Protein AF-A0A3S3Z5U3-F1 (afdb_monomer)

InterPro domains:
  IPR003767 Malate/L-lactate dehydrogenase-like [PF02615] (55-374)
  IPR003767 Malate/L-lactate dehydrogenase-like [PTHR11091] (52-376)
  IPR036111 Malate/L-sulfolactate/L-lactate dehydrogenase-like superfamily [SSF89733] (54-377)
  IPR043143 Malate/L-sulfolactate/L-lactate dehydrogenase-like, NADPH binding domain [G3DSA:3.30.1370.60] (119-347)
  IPR043144 Malate/L-sulfolactate/L-lactate dehydrogenase-like, alpha-helical domain [G3DSA:1.10.1530.10] (67-378)

Structure (mmCIF, N/CA/C/O backbone):
data_AF-A0A3S3Z5U3-F1
#
_entry.id   AF-A0A3S3Z5U3-F1
#
loop_
_atom_site.group_PDB
_atom_site.id
_atom_site.type_symbol
_atom_site.label_atom_id
_atom_site.label_alt_id
_atom_site.label_comp_id
_atom_site.label_asym_id
_atom_site.label_entity_id
_atom_site.label_seq_id
_atom_site.pdbx_PDB_ins_code
_atom_site.Cartn_x
_atom_site.Cartn_y
_atom_site.Cartn_z
_atom_site.occupancy
_atom_site.B_iso_or_equiv
_atom_site.auth_seq_id
_atom_site.auth_comp_id
_atom_site.auth_asym_id
_atom_site.auth_atom_id
_atom_site.pdbx_PDB_model_num
ATOM 1 N N . MET A 1 1 ? -21.363 -48.055 -19.181 1.00 39.81 1 MET A N 1
ATOM 2 C CA . MET A 1 1 ? -19.998 -47.951 -19.733 1.00 39.81 1 MET A CA 1
ATOM 3 C C . MET A 1 1 ? -19.102 -47.497 -18.586 1.00 39.81 1 MET A C 1
ATOM 5 O O . MET A 1 1 ? -19.151 -46.343 -18.197 1.00 39.81 1 MET A O 1
ATOM 9 N N . SER A 1 2 ? -18.465 -48.456 -17.912 1.00 29.61 2 SER A N 1
ATOM 10 C CA . SER A 1 2 ? -17.641 -48.256 -16.713 1.00 29.61 2 SER A CA 1
ATOM 11 C C . SER A 1 2 ? -16.190 -48.104 -17.160 1.00 29.61 2 SER A C 1
ATOM 13 O O . SER A 1 2 ? -15.688 -48.991 -17.847 1.00 29.61 2 SER A O 1
ATOM 15 N N . ALA A 1 3 ? -15.537 -46.999 -16.804 1.00 29.78 3 ALA A N 1
ATOM 16 C CA . ALA A 1 3 ? -14.107 -46.812 -17.020 1.00 29.78 3 ALA A CA 1
ATOM 17 C C . ALA A 1 3 ? -13.419 -46.664 -15.661 1.00 29.78 3 ALA A C 1
ATOM 19 O O . ALA A 1 3 ? -13.733 -45.774 -14.871 1.00 29.78 3 ALA A O 1
ATOM 20 N N . ARG A 1 4 ? -12.539 -47.628 -15.393 1.00 28.88 4 ARG A N 1
ATOM 21 C CA . ARG A 1 4 ? -11.697 -47.768 -14.207 1.00 28.88 4 ARG A CA 1
ATOM 22 C C . ARG A 1 4 ? -10.570 -46.735 -14.257 1.00 28.88 4 ARG A C 1
ATOM 24 O O . ARG A 1 4 ? -9.987 -46.523 -15.315 1.00 28.88 4 ARG A O 1
ATOM 31 N N . PHE A 1 5 ? -10.257 -46.137 -13.112 1.00 28.78 5 PHE A N 1
ATOM 32 C CA . PHE A 1 5 ? -9.021 -45.388 -12.901 1.00 28.78 5 PHE A CA 1
ATOM 33 C C . PHE A 1 5 ? -7.908 -46.381 -12.549 1.00 28.78 5 PHE A C 1
ATOM 35 O O . PHE A 1 5 ? -7.962 -47.001 -11.489 1.00 28.78 5 PHE A O 1
ATOM 42 N N . ASP A 1 6 ? -6.928 -46.535 -13.441 1.00 28.45 6 ASP A N 1
ATOM 43 C CA . ASP A 1 6 ? -5.685 -47.265 -13.175 1.00 28.45 6 ASP A CA 1
ATOM 44 C C . ASP A 1 6 ? -4.630 -46.294 -12.631 1.00 28.45 6 ASP A C 1
ATOM 46 O O . ASP A 1 6 ? -4.203 -45.349 -13.296 1.00 28.45 6 ASP A O 1
ATOM 50 N N . THR A 1 7 ? -4.218 -46.532 -11.389 1.00 30.20 7 THR A N 1
ATOM 51 C CA . THR A 1 7 ? -3.130 -45.840 -10.699 1.00 30.20 7 THR A CA 1
ATOM 52 C C . THR A 1 7 ? -1.875 -46.704 -10.723 1.00 30.20 7 THR A C 1
ATOM 54 O O . THR A 1 7 ? -1.745 -47.604 -9.899 1.00 30.20 7 THR A O 1
ATOM 57 N N . THR A 1 8 ? -0.914 -46.395 -11.594 1.00 29.31 8 THR A N 1
ATOM 58 C CA . THR A 1 8 ? 0.470 -46.882 -11.462 1.00 29.31 8 THR A CA 1
ATOM 59 C C . THR A 1 8 ? 1.456 -45.880 -12.065 1.00 29.31 8 THR A C 1
ATOM 61 O O . THR A 1 8 ? 1.704 -45.897 -13.267 1.00 29.31 8 THR A O 1
ATOM 64 N N . PHE A 1 9 ? 2.060 -45.031 -11.230 1.00 28.81 9 PHE A N 1
ATOM 65 C CA . PHE A 1 9 ? 3.320 -44.358 -11.560 1.00 28.81 9 PHE A CA 1
ATOM 66 C C . PHE A 1 9 ? 4.440 -45.014 -10.749 1.00 28.81 9 PHE A C 1
ATOM 68 O O . PHE A 1 9 ? 4.512 -44.882 -9.529 1.00 28.81 9 PHE A O 1
ATOM 75 N N . SER A 1 10 ? 5.278 -45.775 -11.453 1.00 26.88 10 SER A N 1
ATOM 76 C CA . SER A 1 10 ? 6.493 -46.408 -10.943 1.00 26.88 10 SER A CA 1
ATOM 77 C C . SER A 1 10 ? 7.665 -45.428 -11.055 1.00 26.88 10 SER A C 1
ATOM 79 O O . SER A 1 10 ? 7.886 -44.836 -12.110 1.00 26.88 10 SER A O 1
ATOM 81 N N . CYS A 1 11 ? 8.400 -45.250 -9.959 1.00 27.66 11 CYS A N 1
ATOM 82 C CA . CYS A 1 11 ? 9.595 -44.416 -9.855 1.00 27.66 11 CYS A CA 1
ATOM 83 C C . CYS A 1 11 ? 10.843 -45.323 -9.857 1.00 27.66 11 CYS A C 1
ATOM 85 O O . CYS A 1 11 ? 10.903 -46.224 -9.016 1.00 27.66 11 CYS A O 1
ATOM 87 N N . PRO A 1 12 ? 11.840 -45.132 -10.743 1.00 35.94 12 PRO A N 1
ATOM 88 C CA . PRO A 1 12 ? 13.104 -45.862 -10.663 1.00 35.94 12 PRO A CA 1
ATOM 89 C C . PRO A 1 12 ? 14.177 -45.098 -9.844 1.00 35.94 12 PRO A C 1
ATOM 91 O O . PRO A 1 12 ? 14.181 -43.864 -9.835 1.00 35.94 12 PRO A O 1
ATOM 94 N N . PRO A 1 13 ? 15.104 -45.796 -9.150 1.00 32.38 13 PRO A N 1
ATOM 95 C CA . PRO A 1 13 ? 16.002 -45.188 -8.165 1.00 32.38 13 PRO A CA 1
ATOM 96 C C . PRO A 1 13 ? 17.353 -44.684 -8.720 1.00 32.38 13 PRO A C 1
ATOM 98 O O . PRO A 1 13 ? 17.947 -45.274 -9.617 1.00 32.38 13 PRO A O 1
ATOM 101 N N . LEU A 1 14 ? 17.835 -43.609 -8.077 1.00 28.41 14 LEU A N 1
ATOM 102 C CA . LEU A 1 14 ? 19.217 -43.185 -7.761 1.00 28.41 14 LEU A CA 1
ATOM 103 C C . LEU A 1 14 ? 20.405 -43.796 -8.528 1.00 28.41 14 LEU A C 1
ATOM 105 O O . LEU A 1 14 ? 20.686 -44.984 -8.390 1.00 28.41 14 LEU A O 1
ATOM 109 N N . HIS A 1 15 ? 21.268 -42.928 -9.077 1.00 28.11 15 HIS A N 1
ATOM 110 C CA . HIS A 1 15 ? 22.715 -43.177 -9.172 1.00 28.11 15 HIS A CA 1
ATOM 111 C C . HIS A 1 15 ? 23.533 -41.947 -8.742 1.00 28.11 15 HIS A C 1
ATOM 113 O O . HIS A 1 15 ? 23.635 -40.946 -9.446 1.00 28.11 15 HIS A O 1
ATOM 119 N N . VAL A 1 16 ? 24.142 -42.058 -7.560 1.00 29.42 16 VAL A N 1
ATOM 120 C CA . VAL A 1 16 ? 25.169 -41.160 -7.022 1.00 29.42 16 VAL A CA 1
ATOM 121 C C . VAL A 1 16 ? 26.529 -41.657 -7.513 1.00 29.42 16 VAL A C 1
ATOM 123 O O . VAL A 1 16 ? 26.924 -42.776 -7.191 1.00 29.42 16 VAL A O 1
ATOM 126 N N . ARG A 1 17 ? 27.286 -40.830 -8.243 1.00 29.33 17 ARG A N 1
ATOM 127 C CA . ARG A 1 17 ? 28.722 -41.058 -8.475 1.00 29.33 17 ARG A CA 1
ATOM 128 C C . ARG A 1 17 ? 29.547 -39.959 -7.813 1.00 29.33 17 ARG A C 1
ATOM 130 O O . ARG A 1 17 ? 29.572 -38.819 -8.260 1.00 29.33 17 ARG A O 1
ATOM 137 N N . ARG A 1 18 ? 30.247 -40.350 -6.743 1.00 27.11 18 ARG A N 1
ATOM 138 C CA . ARG A 1 18 ? 31.419 -39.662 -6.186 1.00 27.11 18 ARG A CA 1
ATOM 139 C C . ARG A 1 18 ? 32.561 -39.723 -7.202 1.00 27.11 18 ARG A C 1
ATOM 141 O O . ARG A 1 18 ? 32.913 -40.817 -7.634 1.00 27.11 18 ARG A O 1
ATOM 148 N N . ILE A 1 19 ? 33.205 -38.591 -7.473 1.00 33.00 19 ILE A N 1
ATOM 149 C CA . ILE A 1 19 ? 34.596 -38.559 -7.934 1.00 33.00 19 ILE A CA 1
ATOM 150 C C . ILE A 1 19 ? 35.378 -37.655 -6.983 1.00 33.00 19 ILE A C 1
ATOM 152 O O . ILE A 1 19 ? 35.079 -36.478 -6.808 1.00 33.00 19 ILE A O 1
ATOM 156 N N . VAL A 1 20 ? 36.352 -38.278 -6.324 1.00 28.73 20 VAL A N 1
ATOM 157 C CA . VAL A 1 20 ? 37.394 -37.673 -5.498 1.00 28.73 20 VAL A CA 1
ATOM 158 C C . VAL A 1 20 ? 38.549 -37.302 -6.428 1.00 28.73 20 VAL A C 1
ATOM 160 O O . VAL A 1 20 ? 38.983 -38.137 -7.215 1.00 28.73 20 VAL A O 1
ATOM 163 N N . GLY A 1 21 ? 39.064 -36.078 -6.322 1.00 29.67 21 GLY A N 1
ATOM 164 C CA . GLY A 1 21 ? 40.245 -35.624 -7.057 1.00 29.67 21 GLY A CA 1
ATOM 165 C C . GLY A 1 21 ? 40.889 -34.438 -6.350 1.00 29.67 21 GLY A C 1
ATOM 166 O O . GLY A 1 21 ? 40.427 -33.309 -6.465 1.00 29.67 21 GLY A O 1
ATOM 167 N N . GLN A 1 22 ? 41.921 -34.721 -5.560 1.00 29.25 22 GLN A N 1
ATOM 168 C CA . GLN A 1 22 ? 42.741 -33.754 -4.837 1.00 29.25 22 GLN A CA 1
ATOM 169 C C . GLN A 1 22 ? 43.726 -33.058 -5.786 1.00 29.25 22 GLN A C 1
ATOM 171 O O . GLN A 1 22 ? 44.366 -33.736 -6.584 1.00 29.25 22 GLN A O 1
ATOM 176 N N . SER A 1 23 ? 43.950 -31.750 -5.620 1.00 30.81 23 SER A N 1
ATOM 177 C CA . SER A 1 23 ? 45.304 -31.155 -5.586 1.00 30.81 23 SER A CA 1
ATOM 178 C C . SER A 1 23 ? 45.260 -29.652 -5.261 1.00 30.81 23 SER A C 1
ATOM 180 O O . SER A 1 23 ? 44.657 -28.852 -5.965 1.00 30.81 23 SER A O 1
ATOM 182 N N . ARG A 1 24 ? 45.920 -29.270 -4.161 1.00 31.56 24 ARG A N 1
ATOM 183 C CA . ARG A 1 24 ? 46.286 -27.888 -3.799 1.00 31.56 24 ARG A CA 1
ATOM 184 C C . ARG A 1 24 ? 47.781 -27.687 -4.074 1.00 31.56 24 ARG A C 1
ATOM 186 O O . ARG A 1 24 ? 48.543 -28.598 -3.749 1.00 31.56 24 ARG A O 1
ATOM 193 N N . PRO A 1 25 ? 48.225 -26.469 -4.424 1.00 32.94 25 PRO A N 1
ATOM 194 C CA . PRO A 1 25 ? 49.534 -25.980 -4.007 1.00 32.94 25 PRO A CA 1
ATOM 195 C C . PRO A 1 25 ? 49.433 -24.812 -3.007 1.00 32.94 25 PRO A C 1
ATOM 197 O O . PRO A 1 25 ? 48.452 -24.076 -2.941 1.00 32.94 25 PRO A O 1
ATOM 200 N N . ARG A 1 26 ? 50.470 -24.723 -2.169 1.00 31.25 26 ARG A N 1
ATOM 201 C CA . ARG A 1 26 ? 50.677 -23.840 -1.006 1.00 31.25 26 ARG A CA 1
ATOM 202 C C . ARG A 1 26 ? 51.273 -22.461 -1.402 1.00 31.25 26 ARG A C 1
ATOM 204 O O . ARG A 1 26 ? 51.617 -22.275 -2.563 1.00 31.25 26 ARG A O 1
ATOM 211 N N . PRO A 1 27 ? 51.375 -21.491 -0.464 1.00 33.44 27 PRO A N 1
ATOM 212 C CA . PRO A 1 27 ? 51.259 -20.058 -0.745 1.00 33.44 27 PRO A CA 1
ATOM 213 C C . PRO A 1 27 ? 52.603 -19.331 -0.904 1.00 33.44 27 PRO A C 1
ATOM 215 O O . PRO A 1 27 ? 53.577 -19.654 -0.224 1.00 33.44 27 PRO A O 1
ATOM 218 N N . HIS A 1 28 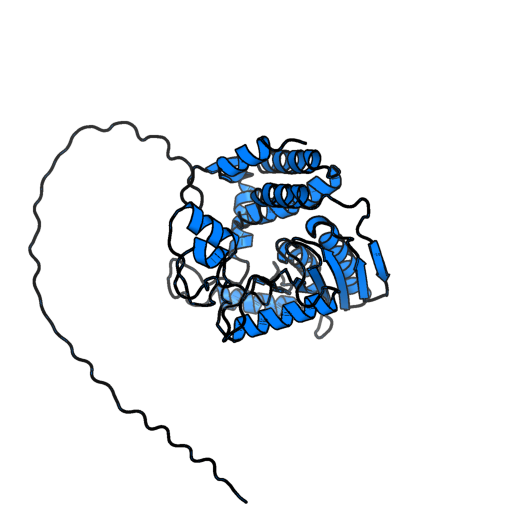? 52.613 -18.255 -1.696 1.00 29.41 28 HIS A N 1
ATOM 219 C CA . HIS A 1 28 ? 53.696 -17.271 -1.700 1.00 29.41 28 HIS A CA 1
ATOM 220 C C . HIS A 1 28 ? 53.355 -16.064 -0.817 1.00 29.41 28 HIS A C 1
ATOM 222 O O . HIS A 1 28 ? 52.360 -15.372 -1.014 1.00 29.41 28 HIS A O 1
ATOM 228 N N . ARG A 1 29 ? 54.218 -15.826 0.179 1.00 29.06 29 ARG A N 1
ATOM 229 C CA . ARG A 1 29 ? 54.288 -14.600 0.982 1.00 29.06 29 ARG A CA 1
ATOM 230 C C . ARG A 1 29 ? 55.056 -13.531 0.203 1.00 29.06 29 ARG A C 1
ATOM 232 O O . ARG A 1 29 ? 56.210 -13.757 -0.142 1.00 29.06 29 ARG A O 1
ATOM 239 N N . GLY A 1 30 ? 54.461 -12.353 0.049 1.00 28.03 30 GLY A N 1
ATOM 240 C CA . GLY A 1 30 ? 55.151 -11.116 -0.315 1.00 28.03 30 GLY A CA 1
ATOM 241 C C . GLY A 1 30 ? 54.647 -9.987 0.577 1.00 28.03 30 GLY A C 1
ATOM 242 O O . GLY A 1 30 ? 53.475 -9.630 0.522 1.00 28.03 30 GLY A O 1
ATOM 243 N N . ARG A 1 31 ? 55.513 -9.485 1.462 1.00 28.08 31 ARG A N 1
ATOM 244 C CA . ARG A 1 31 ? 55.288 -8.258 2.236 1.00 28.08 31 ARG A CA 1
ATOM 245 C C . ARG A 1 31 ? 55.549 -7.076 1.312 1.00 28.08 31 ARG A C 1
ATOM 247 O O . ARG A 1 31 ? 56.669 -6.965 0.829 1.00 28.08 31 ARG A O 1
ATOM 254 N N . ASP A 1 32 ? 54.604 -6.150 1.214 1.00 29.33 32 ASP A N 1
ATOM 255 C CA . ASP A 1 32 ? 54.953 -4.757 0.968 1.00 29.33 32 ASP A CA 1
ATOM 256 C C . ASP A 1 32 ? 54.199 -3.843 1.940 1.00 29.33 32 ASP A C 1
ATOM 258 O O . ASP A 1 32 ? 52.987 -3.935 2.136 1.00 29.33 32 ASP A O 1
ATOM 262 N N . ARG A 1 33 ? 54.972 -3.014 2.636 1.00 28.62 33 ARG A N 1
ATOM 263 C CA . ARG A 1 33 ? 54.523 -1.946 3.523 1.00 28.62 33 ARG A CA 1
ATOM 264 C C . ARG A 1 33 ? 55.034 -0.676 2.868 1.00 28.62 33 ARG A C 1
ATOM 266 O O . ARG A 1 33 ? 56.246 -0.478 2.910 1.00 28.62 33 ARG A O 1
ATOM 273 N N . ARG A 1 34 ? 54.141 0.231 2.452 1.00 27.30 34 ARG A N 1
ATOM 274 C CA . ARG A 1 34 ? 54.252 1.676 2.739 1.00 27.30 34 ARG A CA 1
ATOM 275 C C . ARG A 1 34 ? 53.081 2.494 2.170 1.00 27.30 34 ARG A C 1
ATOM 277 O O . ARG A 1 34 ? 52.700 2.343 1.022 1.00 27.30 34 ARG A O 1
ATOM 284 N N . ARG A 1 35 ? 52.677 3.464 3.005 1.00 26.14 35 ARG A N 1
ATOM 285 C CA . ARG A 1 35 ? 51.900 4.703 2.767 1.00 26.14 35 ARG A CA 1
ATOM 286 C C . ARG A 1 35 ? 50.389 4.630 3.014 1.00 26.14 35 ARG A C 1
ATOM 288 O O . ARG A 1 35 ? 49.582 4.352 2.142 1.00 26.14 35 ARG A O 1
ATOM 295 N N . ARG A 1 36 ? 50.042 4.971 4.262 1.00 28.39 36 ARG A N 1
ATOM 296 C CA . ARG A 1 36 ? 48.717 5.427 4.691 1.00 28.39 36 ARG A CA 1
ATOM 297 C C . ARG A 1 36 ? 48.470 6.813 4.088 1.00 28.39 36 ARG A C 1
ATOM 299 O O . ARG A 1 36 ? 49.117 7.768 4.508 1.00 28.39 36 ARG A O 1
ATOM 306 N N . HIS A 1 37 ? 47.562 6.898 3.124 1.00 24.36 37 HIS A N 1
ATOM 307 C CA . HIS A 1 37 ? 46.844 8.130 2.802 1.00 24.36 37 HIS A CA 1
ATOM 308 C C . HIS A 1 37 ? 45.496 8.124 3.544 1.00 24.36 37 HIS A C 1
ATOM 310 O O . HIS A 1 37 ? 44.982 7.042 3.844 1.00 24.36 37 HIS A O 1
ATOM 316 N N . PRO A 1 38 ? 44.972 9.300 3.926 1.00 22.42 38 PRO A N 1
ATOM 317 C CA . PRO A 1 38 ? 43.796 9.409 4.778 1.00 22.42 38 PRO A CA 1
ATOM 318 C C . PRO A 1 38 ? 42.571 8.833 4.063 1.00 22.42 38 PRO A C 1
ATOM 320 O O . PRO A 1 38 ? 42.375 9.061 2.872 1.00 22.42 38 PRO A O 1
ATOM 323 N N . LEU A 1 39 ? 41.777 8.060 4.807 1.00 22.16 39 LEU A N 1
ATOM 324 C CA . LEU A 1 39 ? 40.507 7.498 4.354 1.00 22.16 39 LEU A CA 1
ATOM 325 C C . LEU A 1 39 ? 39.618 8.634 3.820 1.00 22.16 39 LEU A C 1
ATOM 327 O O . LEU A 1 39 ? 39.381 9.589 4.567 1.00 22.16 39 LEU A O 1
ATOM 331 N N . PRO A 1 40 ? 39.111 8.566 2.577 1.00 21.84 40 PRO A N 1
ATOM 332 C CA . PRO A 1 40 ? 38.037 9.454 2.178 1.00 21.84 40 PRO A CA 1
ATOM 333 C C . PRO A 1 40 ? 36.798 9.085 3.001 1.00 21.84 40 PRO A C 1
ATOM 335 O O . PRO A 1 40 ? 36.511 7.906 3.217 1.00 21.84 40 PRO A O 1
ATOM 338 N N . LEU A 1 41 ? 36.106 10.109 3.502 1.00 26.36 41 LEU A N 1
ATOM 339 C CA . LEU A 1 41 ? 34.811 10.004 4.168 1.00 26.36 41 LEU A CA 1
ATOM 340 C C . LEU A 1 41 ? 33.905 9.053 3.378 1.00 26.36 41 LEU A C 1
ATOM 342 O O . LEU A 1 41 ? 33.561 9.323 2.228 1.00 26.36 41 LEU A O 1
ATOM 346 N N . VAL A 1 42 ? 33.566 7.923 3.998 1.00 24.28 42 VAL A N 1
ATOM 347 C CA . VAL A 1 42 ? 32.655 6.918 3.450 1.00 24.28 42 VAL A CA 1
ATOM 348 C C . VAL A 1 42 ? 31.297 7.592 3.262 1.00 24.28 42 VAL A C 1
ATOM 350 O O . VAL A 1 42 ? 30.619 7.907 4.238 1.00 24.28 42 VAL A O 1
ATOM 353 N N . GLY A 1 43 ? 30.938 7.877 2.009 1.00 27.44 43 GLY A N 1
ATOM 354 C CA . GLY A 1 43 ? 29.595 8.321 1.650 1.00 27.44 43 GLY A CA 1
ATOM 355 C C . GLY A 1 43 ? 28.582 7.245 2.031 1.00 27.44 43 GLY A C 1
ATOM 356 O O . GLY A 1 43 ? 28.864 6.055 1.891 1.00 27.44 43 GLY A O 1
ATOM 357 N N . ILE A 1 44 ? 27.426 7.659 2.549 1.00 38.59 44 ILE A N 1
ATOM 358 C CA . ILE A 1 44 ? 26.321 6.744 2.830 1.00 38.59 44 ILE A CA 1
ATOM 359 C C . ILE A 1 44 ? 25.827 6.258 1.471 1.00 38.59 44 ILE A C 1
ATOM 361 O O . ILE A 1 44 ? 25.474 7.060 0.610 1.00 38.59 44 ILE A O 1
ATOM 365 N N . ILE A 1 45 ? 25.913 4.954 1.254 1.00 39.22 45 ILE A N 1
ATOM 366 C CA . ILE A 1 45 ? 25.438 4.306 0.042 1.00 39.22 45 ILE A CA 1
ATOM 367 C C . ILE A 1 45 ? 24.024 3.786 0.336 1.00 39.22 45 ILE A C 1
ATOM 369 O O . ILE A 1 45 ? 23.842 3.124 1.360 1.00 39.22 45 ILE A O 1
ATOM 373 N N . ASP A 1 46 ? 23.023 4.117 -0.489 1.00 52.00 46 ASP A N 1
ATOM 374 C CA . ASP A 1 46 ? 21.677 3.535 -0.344 1.00 52.00 46 ASP A CA 1
ATOM 375 C C . ASP A 1 46 ? 21.693 2.021 -0.630 1.00 52.00 46 ASP A C 1
ATOM 377 O O . ASP A 1 46 ? 22.707 1.446 -1.030 1.00 52.00 46 ASP A O 1
ATOM 381 N N . ALA A 1 47 ? 20.559 1.345 -0.424 1.00 44.88 47 ALA A N 1
ATOM 382 C CA . ALA A 1 47 ? 20.431 -0.093 -0.678 1.00 44.88 47 ALA A CA 1
ATOM 383 C C . ALA A 1 47 ? 20.775 -0.506 -2.131 1.00 44.88 47 ALA A C 1
ATOM 385 O O . ALA A 1 47 ? 20.986 -1.693 -2.379 1.00 44.88 47 ALA A O 1
ATOM 386 N N . ASP A 1 48 ? 20.893 0.462 -3.049 1.00 49.25 48 ASP A N 1
ATOM 387 C CA . ASP A 1 48 ? 21.121 0.278 -4.480 1.00 49.25 48 ASP A CA 1
ATOM 388 C C . ASP A 1 48 ? 22.521 0.717 -4.943 1.00 49.25 48 ASP A C 1
ATOM 390 O O . ASP A 1 48 ? 22.786 0.747 -6.145 1.00 49.25 48 ASP A O 1
ATOM 394 N N . GLY A 1 49 ? 23.440 1.067 -4.038 1.00 52.25 49 GLY A N 1
ATOM 395 C CA . GLY A 1 49 ? 24.808 1.421 -4.433 1.00 52.25 49 GLY A CA 1
ATOM 396 C C . GLY A 1 49 ? 25.036 2.904 -4.758 1.00 52.25 49 GLY A C 1
ATOM 397 O O . GLY A 1 49 ? 26.122 3.253 -5.225 1.00 52.25 49 GLY A O 1
ATOM 398 N N . ARG A 1 50 ? 24.059 3.793 -4.521 1.00 62.59 50 ARG A N 1
ATOM 399 C CA . ARG A 1 50 ? 24.141 5.219 -4.891 1.00 62.59 50 ARG A CA 1
ATOM 400 C C . ARG A 1 50 ? 24.567 6.092 -3.725 1.00 62.59 50 ARG A C 1
ATOM 402 O O . ARG A 1 50 ? 24.355 5.742 -2.572 1.00 62.59 50 ARG A O 1
ATOM 409 N N . ARG A 1 51 ? 25.093 7.280 -4.033 1.00 69.25 51 ARG A N 1
ATOM 410 C CA . ARG A 1 51 ? 25.318 8.335 -3.039 1.00 69.25 51 ARG A CA 1
ATOM 411 C C . ARG A 1 51 ? 23.964 8.749 -2.450 1.00 69.25 51 ARG A C 1
ATOM 413 O O . ARG A 1 51 ? 23.114 9.291 -3.155 1.00 69.25 51 ARG A O 1
ATOM 420 N N . ALA A 1 52 ? 23.764 8.406 -1.186 1.00 79.62 52 ALA A N 1
ATOM 421 C CA . ALA A 1 52 ? 22.613 8.794 -0.400 1.00 79.62 52 ALA A CA 1
ATOM 422 C C . ALA A 1 52 ? 23.011 9.941 0.520 1.00 79.62 52 ALA A C 1
ATOM 424 O O . ALA A 1 52 ? 24.062 9.912 1.174 1.00 79.62 52 ALA A O 1
ATOM 425 N N . VAL A 1 53 ? 22.142 10.935 0.602 1.00 89.56 53 VAL A N 1
ATOM 426 C CA . VAL A 1 53 ? 22.258 12.007 1.574 1.00 89.56 53 VAL A CA 1
ATOM 427 C C . VAL A 1 53 ? 21.282 11.742 2.702 1.00 89.56 53 VAL A C 1
ATOM 429 O O . VAL A 1 53 ? 20.106 11.427 2.514 1.00 89.56 53 VAL A O 1
ATOM 432 N N . LYS A 1 54 ? 21.810 11.881 3.913 1.00 94.38 54 LYS A N 1
ATOM 433 C CA . LYS A 1 54 ? 21.006 11.908 5.120 1.00 94.38 54 LYS A CA 1
ATOM 434 C C . LYS A 1 54 ? 20.293 13.252 5.198 1.00 94.38 54 LYS A C 1
ATOM 436 O O . LYS A 1 54 ? 20.949 14.292 5.211 1.00 94.38 54 LYS A O 1
ATOM 441 N N . ILE A 1 55 ? 18.974 13.212 5.300 1.00 96.25 55 ILE A N 1
ATOM 442 C CA . ILE A 1 55 ? 18.110 14.384 5.445 1.00 96.25 55 ILE A CA 1
ATOM 443 C C . ILE A 1 55 ? 17.230 14.207 6.684 1.00 96.25 55 ILE A C 1
ATOM 445 O O . ILE A 1 55 ? 16.870 13.079 7.042 1.00 96.25 55 ILE A O 1
ATOM 449 N N . SER A 1 56 ? 16.927 15.302 7.389 1.00 98.06 56 SER A N 1
ATOM 450 C CA . SER A 1 56 ? 16.002 15.231 8.522 1.00 98.06 56 SER A CA 1
ATOM 451 C C . SER A 1 56 ? 14.597 14.868 8.032 1.00 98.06 56 SER A C 1
ATOM 453 O O . SER A 1 56 ? 14.239 15.155 6.890 1.00 98.06 56 SER A O 1
ATOM 455 N N . ILE A 1 57 ? 13.797 14.220 8.881 1.00 97.88 57 ILE A N 1
ATOM 456 C CA . ILE A 1 57 ? 12.412 13.872 8.519 1.00 97.88 57 ILE A CA 1
ATOM 457 C C . ILE A 1 57 ? 11.613 15.142 8.183 1.00 97.88 57 ILE A C 1
ATOM 459 O O . ILE A 1 57 ? 10.902 15.161 7.187 1.00 97.88 57 ILE A O 1
ATOM 463 N N . THR A 1 58 ? 11.798 16.220 8.947 1.00 97.94 58 THR A N 1
ATOM 464 C CA . THR A 1 58 ? 11.120 17.507 8.732 1.00 97.94 58 THR A CA 1
ATOM 465 C C . THR A 1 58 ? 11.532 18.190 7.425 1.00 97.94 58 THR A C 1
ATOM 467 O O . THR A 1 58 ? 10.685 18.747 6.726 1.00 97.94 58 THR A O 1
ATOM 470 N N . ASP A 1 59 ? 12.813 18.135 7.051 1.00 97.88 59 ASP A N 1
ATOM 471 C CA . ASP A 1 59 ? 13.268 18.687 5.768 1.00 97.88 59 ASP A CA 1
ATOM 472 C C . ASP A 1 59 ? 12.747 17.851 4.593 1.00 97.88 59 ASP A C 1
ATOM 474 O O . ASP A 1 59 ? 12.359 18.404 3.566 1.00 97.88 59 ASP A O 1
ATOM 478 N N . ALA A 1 60 ? 12.715 16.522 4.740 1.00 97.44 60 ALA A N 1
ATOM 479 C CA . ALA A 1 60 ? 12.143 15.618 3.747 1.00 97.44 60 ALA A CA 1
ATOM 480 C C . ALA A 1 60 ? 10.642 15.870 3.545 1.00 97.44 60 ALA A C 1
ATOM 482 O O . ALA A 1 60 ? 10.170 15.904 2.409 1.00 97.44 60 ALA A O 1
ATOM 483 N N . GLU A 1 61 ? 9.919 16.098 4.641 1.00 98.00 61 GLU A N 1
ATOM 484 C CA . GLU A 1 61 ? 8.510 16.475 4.634 1.00 98.00 61 GLU A CA 1
ATOM 485 C C . GLU A 1 61 ? 8.290 17.793 3.897 1.00 98.00 61 GLU A C 1
ATOM 487 O O . GLU A 1 61 ? 7.526 17.850 2.936 1.00 98.00 61 GLU A O 1
ATOM 492 N N . SER A 1 62 ? 9.030 18.832 4.289 1.00 97.88 62 SER A N 1
ATOM 493 C CA . SER A 1 62 ? 8.927 20.166 3.691 1.00 97.88 62 SER A CA 1
ATOM 494 C C . SER A 1 62 ? 9.260 20.142 2.197 1.00 97.88 62 SER A C 1
ATOM 496 O O . SER A 1 62 ? 8.591 20.790 1.392 1.00 97.88 62 SER A O 1
ATOM 498 N N . LEU A 1 63 ? 10.279 19.369 1.808 1.00 97.56 63 LEU A N 1
ATOM 499 C CA . LEU A 1 63 ? 10.684 19.208 0.416 1.00 97.56 63 LEU A CA 1
ATOM 500 C C . LEU A 1 63 ? 9.593 18.523 -0.418 1.00 97.56 63 LEU A C 1
ATOM 502 O O . LEU A 1 63 ? 9.258 19.013 -1.498 1.00 97.56 63 LEU A O 1
ATOM 506 N N . GLY A 1 64 ? 9.054 17.402 0.069 1.00 97.81 64 GLY A N 1
ATOM 507 C CA . GLY A 1 64 ? 8.000 16.659 -0.618 1.00 97.81 64 GLY A CA 1
ATOM 508 C C . GLY A 1 64 ? 6.701 17.458 -0.714 1.00 97.81 64 GLY A C 1
ATOM 509 O O . GLY A 1 64 ? 6.116 17.542 -1.794 1.00 97.81 64 GLY A O 1
ATOM 510 N N . ALA A 1 65 ? 6.288 18.097 0.384 1.00 98.25 65 ALA A N 1
ATOM 511 C CA . ALA A 1 65 ? 5.052 18.873 0.438 1.00 98.25 65 ALA A CA 1
ATOM 512 C C . ALA A 1 65 ? 5.138 20.088 -0.484 1.00 98.25 65 ALA A C 1
ATOM 514 O O . ALA A 1 65 ? 4.289 20.258 -1.355 1.00 98.25 65 ALA A O 1
ATOM 515 N N . GLY A 1 66 ? 6.232 20.852 -0.402 1.00 98.19 66 GLY A N 1
ATOM 516 C CA . GLY A 1 66 ? 6.449 21.994 -1.284 1.00 98.19 66 GLY A CA 1
ATOM 517 C C . GLY A 1 66 ? 6.508 21.606 -2.765 1.00 98.19 66 GLY A C 1
ATOM 518 O O . GLY A 1 66 ? 6.114 22.397 -3.618 1.00 98.19 66 GLY A O 1
ATOM 519 N N . ALA A 1 67 ? 6.997 20.408 -3.104 1.00 97.88 67 ALA A N 1
ATOM 520 C CA . ALA A 1 67 ? 6.975 19.916 -4.480 1.00 97.88 67 ALA A CA 1
ATOM 521 C C . ALA A 1 67 ? 5.558 19.582 -4.960 1.00 97.88 67 ALA A C 1
ATOM 523 O O . ALA A 1 67 ? 5.178 20.009 -6.045 1.00 97.88 67 ALA A O 1
ATOM 524 N N . LEU A 1 68 ? 4.753 18.894 -4.149 1.00 97.56 68 LEU A N 1
ATOM 525 C CA . LEU A 1 68 ? 3.351 18.626 -4.482 1.00 97.56 68 LEU A CA 1
ATOM 526 C C . LEU A 1 68 ? 2.522 19.913 -4.574 1.00 97.56 68 LEU A C 1
ATOM 528 O O . LEU A 1 68 ? 1.663 20.023 -5.443 1.00 97.56 68 LEU A O 1
ATOM 532 N N . GLU A 1 69 ? 2.798 20.913 -3.738 1.00 97.19 69 GLU A N 1
ATOM 533 C CA . GLU A 1 69 ? 2.151 22.226 -3.845 1.00 97.19 69 GLU A CA 1
ATOM 534 C C . GLU A 1 69 ? 2.432 22.899 -5.193 1.00 97.19 69 GLU A C 1
ATOM 536 O O . GLU A 1 69 ? 1.513 23.426 -5.819 1.00 97.19 69 GLU A O 1
ATOM 541 N N . ARG A 1 70 ? 3.676 22.825 -5.694 1.00 95.75 70 ARG A N 1
ATOM 542 C CA . ARG A 1 70 ? 4.012 23.314 -7.044 1.00 95.75 70 ARG A CA 1
ATOM 543 C C . ARG A 1 70 ? 3.266 22.548 -8.136 1.00 95.75 70 ARG A C 1
ATOM 545 O O . ARG A 1 70 ? 2.832 23.169 -9.092 1.00 95.75 70 ARG A O 1
ATOM 552 N N . LEU A 1 71 ? 3.013 21.254 -7.938 1.00 94.50 71 LEU A N 1
ATOM 553 C CA . LEU A 1 71 ? 2.180 20.426 -8.823 1.00 94.50 71 LEU A CA 1
ATOM 554 C C . LEU A 1 71 ? 0.663 20.691 -8.681 1.00 94.50 71 LEU A C 1
ATOM 556 O O . LEU A 1 71 ? -0.152 19.973 -9.263 1.00 94.50 71 LEU A O 1
ATOM 560 N N . GLY A 1 72 ? 0.258 21.697 -7.898 1.00 93.62 72 GLY A N 1
ATOM 561 C CA . GLY A 1 72 ? -1.134 22.129 -7.772 1.00 93.62 72 GLY A CA 1
ATOM 562 C C . GLY A 1 72 ? -1.942 21.407 -6.692 1.00 93.62 72 GLY A C 1
ATOM 563 O O . GLY A 1 72 ? -3.175 21.439 -6.732 1.00 93.62 72 GLY A O 1
ATOM 564 N N . TYR A 1 73 ? -1.295 20.740 -5.732 1.00 95.44 73 TYR A N 1
ATOM 565 C CA . TYR A 1 73 ? -1.967 20.246 -4.524 1.00 95.44 73 TYR A CA 1
ATOM 566 C C . TYR A 1 73 ? -2.133 21.355 -3.483 1.00 95.44 73 TYR A C 1
ATOM 568 O O . TYR A 1 73 ? -1.253 22.190 -3.293 1.00 95.44 73 TYR A O 1
ATOM 576 N N . ALA A 1 74 ? -3.268 21.366 -2.779 1.00 95.88 74 ALA A N 1
ATOM 577 C CA . ALA A 1 74 ? -3.428 22.260 -1.633 1.00 95.88 74 ALA A CA 1
ATOM 578 C C . ALA A 1 74 ? -2.475 21.835 -0.494 1.00 95.88 74 ALA A C 1
ATOM 580 O O . ALA A 1 74 ? -2.211 20.638 -0.366 1.00 95.88 74 ALA A O 1
ATOM 581 N N . PRO A 1 75 ? -2.024 22.744 0.394 1.00 97.50 75 PRO A N 1
ATOM 582 C CA . PRO A 1 75 ? -1.062 22.402 1.451 1.00 97.50 75 PRO A CA 1
ATOM 583 C C . PRO A 1 75 ? -1.473 21.201 2.320 1.00 97.50 75 PRO A C 1
ATOM 585 O O . PRO A 1 75 ? -0.661 20.333 2.628 1.00 97.50 75 PRO A O 1
ATOM 588 N N . ALA A 1 76 ? -2.763 21.096 2.659 1.00 97.12 76 ALA A N 1
ATOM 589 C CA . ALA A 1 76 ? -3.290 19.955 3.409 1.00 97.12 76 ALA A CA 1
ATOM 590 C C . ALA A 1 76 ? -3.224 18.639 2.610 1.00 97.12 76 ALA A C 1
ATOM 592 O O . ALA A 1 76 ? -2.840 17.611 3.160 1.00 97.12 76 ALA A O 1
ATOM 593 N N . GLU A 1 77 ? -3.547 18.675 1.311 1.00 97.12 77 GLU A N 1
ATOM 594 C CA . GLU A 1 77 ? -3.460 17.512 0.416 1.00 97.12 77 GLU A CA 1
ATOM 595 C C . GLU A 1 77 ? -2.002 17.051 0.268 1.00 97.12 77 GLU A C 1
ATOM 597 O O . GLU A 1 77 ? -1.704 15.863 0.392 1.00 97.12 77 GLU A O 1
ATOM 602 N N . ALA A 1 78 ? -1.085 17.998 0.054 1.00 98.06 78 ALA A N 1
ATOM 603 C CA . ALA A 1 78 ? 0.344 17.737 -0.068 1.00 98.06 78 ALA A CA 1
ATOM 604 C C . ALA A 1 78 ? 0.906 17.068 1.194 1.00 98.06 78 ALA A C 1
ATOM 606 O O . ALA A 1 78 ? 1.621 16.069 1.094 1.00 98.06 78 ALA A O 1
ATOM 607 N N . HIS A 1 79 ? 0.531 17.563 2.376 1.00 98.19 79 HIS A N 1
ATOM 608 C CA . HIS A 1 79 ? 0.922 16.959 3.647 1.00 98.19 79 HIS A CA 1
ATOM 609 C C . HIS A 1 79 ? 0.357 15.538 3.812 1.00 98.19 79 HIS A C 1
ATOM 611 O O . HIS A 1 79 ? 1.112 14.631 4.154 1.00 98.19 79 HIS A O 1
ATOM 617 N N . THR A 1 80 ? -0.925 15.301 3.497 1.00 97.81 80 THR A N 1
ATOM 618 C CA . THR A 1 80 ? -1.522 13.950 3.549 1.00 97.81 80 THR A CA 1
ATOM 619 C C . THR A 1 80 ? -0.780 12.956 2.657 1.00 97.81 80 THR A C 1
ATOM 621 O O . THR A 1 80 ? -0.505 11.831 3.074 1.00 97.81 80 THR A O 1
ATOM 624 N N . ILE A 1 81 ? -0.425 13.360 1.435 1.00 98.31 81 ILE A N 1
ATOM 625 C CA . ILE A 1 81 ? 0.339 12.505 0.522 1.00 98.31 81 ILE A CA 1
ATOM 626 C C . ILE A 1 81 ? 1.725 12.225 1.114 1.00 98.31 81 ILE A C 1
ATOM 628 O O . ILE A 1 81 ? 2.138 11.070 1.204 1.00 98.31 81 ILE A O 1
ATOM 632 N N . VAL A 1 82 ? 2.440 13.269 1.539 1.00 98.31 82 VAL A N 1
ATOM 633 C CA . VAL A 1 82 ? 3.830 13.167 2.006 1.00 98.31 82 VAL A CA 1
ATOM 634 C C . VAL A 1 82 ? 3.963 12.377 3.294 1.00 98.31 82 VAL A C 1
ATOM 636 O O . VAL A 1 82 ? 4.936 11.639 3.414 1.00 98.31 82 VAL A O 1
ATOM 639 N N . ASP A 1 83 ? 3.006 12.453 4.216 1.00 98.38 83 ASP A N 1
ATOM 640 C CA . ASP A 1 83 ? 3.030 11.633 5.431 1.00 98.38 83 ASP A CA 1
ATOM 641 C C . ASP A 1 83 ? 3.072 10.132 5.090 1.00 98.38 83 ASP A C 1
ATOM 643 O O . ASP A 1 83 ? 3.919 9.394 5.602 1.00 98.38 83 ASP A O 1
ATOM 647 N N . HIS A 1 84 ? 2.261 9.693 4.120 1.00 98.56 84 HIS A N 1
ATOM 648 C CA . HIS A 1 84 ? 2.317 8.321 3.614 1.00 98.56 84 HIS A CA 1
ATOM 649 C C . HIS A 1 84 ? 3.678 8.015 2.969 1.00 98.56 84 HIS A C 1
ATOM 651 O O . HIS A 1 84 ? 4.293 6.987 3.266 1.00 98.56 84 HIS A O 1
ATOM 657 N N . LEU A 1 85 ? 4.184 8.896 2.097 1.00 98.31 85 LEU A N 1
ATOM 658 C CA . LEU A 1 85 ? 5.478 8.686 1.432 1.00 98.31 85 LEU A CA 1
ATOM 659 C C . LEU A 1 85 ? 6.631 8.590 2.442 1.00 98.31 85 LEU A C 1
ATOM 661 O O . LEU A 1 85 ? 7.509 7.737 2.313 1.00 98.31 85 LEU A O 1
ATOM 665 N N . LEU A 1 86 ? 6.628 9.421 3.479 1.00 98.25 86 LEU A N 1
ATOM 666 C CA . LEU A 1 86 ? 7.623 9.361 4.542 1.00 98.25 86 LEU A CA 1
ATOM 667 C C . LEU A 1 86 ? 7.492 8.088 5.365 1.00 98.25 86 LEU A C 1
ATOM 669 O O . LEU A 1 86 ? 8.506 7.512 5.742 1.00 98.25 86 LEU A O 1
ATOM 673 N N . ASP A 1 87 ? 6.285 7.598 5.621 1.00 98.06 87 ASP A N 1
ATOM 674 C CA . ASP A 1 87 ? 6.111 6.320 6.302 1.00 98.06 87 ASP A CA 1
ATOM 675 C C . ASP A 1 87 ? 6.650 5.142 5.461 1.00 98.06 87 ASP A C 1
ATOM 677 O O . ASP A 1 87 ? 7.307 4.248 6.006 1.00 98.06 87 ASP A O 1
ATOM 681 N N . CYS A 1 88 ? 6.520 5.189 4.128 1.00 96.88 88 CYS A N 1
ATOM 682 C CA . CYS A 1 88 ? 7.225 4.274 3.221 1.00 96.88 88 CYS A CA 1
ATOM 683 C C . CYS A 1 88 ? 8.752 4.392 3.357 1.00 96.88 88 CYS A C 1
ATOM 685 O O . CYS A 1 88 ? 9.432 3.371 3.515 1.00 96.88 88 CYS A O 1
ATOM 687 N N . GLU A 1 89 ? 9.301 5.613 3.348 1.00 96.81 89 GLU A N 1
ATOM 688 C CA . GLU A 1 89 ? 10.736 5.847 3.560 1.00 96.81 89 GLU A CA 1
ATOM 689 C C . GLU A 1 89 ? 11.188 5.284 4.904 1.00 96.81 89 GLU A C 1
ATOM 691 O O . GLU A 1 89 ? 12.160 4.543 4.978 1.00 96.81 89 GLU A O 1
ATOM 696 N N . LEU A 1 90 ? 10.460 5.546 5.984 1.00 97.56 90 LEU A N 1
ATOM 697 C CA . LEU A 1 90 ? 10.779 5.062 7.322 1.00 97.56 90 LEU A CA 1
ATOM 698 C C . LEU A 1 90 ? 10.759 3.529 7.402 1.00 97.56 90 LEU A C 1
ATOM 700 O O . LEU A 1 90 ? 11.544 2.949 8.145 1.00 97.56 90 LEU A O 1
ATOM 704 N N . ARG A 1 91 ? 9.937 2.855 6.596 1.00 95.69 91 ARG A N 1
ATOM 705 C CA . ARG A 1 91 ? 9.875 1.385 6.506 1.00 95.69 91 ARG A CA 1
ATOM 706 C C . ARG A 1 91 ? 10.860 0.783 5.499 1.00 95.69 91 ARG A C 1
ATOM 708 O O . ARG A 1 91 ? 10.932 -0.440 5.376 1.00 95.69 91 ARG A O 1
ATOM 715 N N . GLY A 1 92 ? 11.646 1.610 4.805 1.00 92.25 92 GLY A N 1
ATOM 716 C CA . GLY A 1 92 ? 12.625 1.171 3.806 1.00 92.25 92 GLY A CA 1
ATOM 717 C C . GLY A 1 92 ? 12.023 0.787 2.458 1.00 92.25 92 GLY A C 1
ATOM 718 O O . GLY A 1 92 ? 12.676 0.090 1.686 1.00 92.25 92 GLY A O 1
ATOM 719 N N . LEU A 1 93 ? 10.805 1.241 2.171 1.00 90.69 93 LEU A N 1
ATOM 720 C CA . LEU A 1 93 ? 10.098 1.047 0.906 1.00 90.69 93 LEU A CA 1
ATOM 721 C C . LEU A 1 93 ? 10.306 2.264 -0.003 1.00 90.69 93 LEU A C 1
ATOM 723 O O . LEU A 1 93 ? 9.356 2.919 -0.429 1.00 90.69 93 LEU A O 1
ATOM 727 N N . VAL A 1 94 ? 11.573 2.565 -0.290 1.00 85.94 94 VAL A N 1
ATOM 728 C CA . VAL A 1 94 ? 12.025 3.813 -0.939 1.00 85.94 94 VAL A CA 1
ATOM 729 C C . VAL A 1 94 ? 11.352 4.083 -2.296 1.00 85.94 94 VAL A C 1
ATOM 731 O O . VAL A 1 94 ? 11.081 5.227 -2.645 1.00 85.94 94 VAL A O 1
ATOM 734 N N . TYR A 1 95 ? 10.978 3.037 -3.044 1.00 82.62 95 TYR A N 1
ATOM 735 C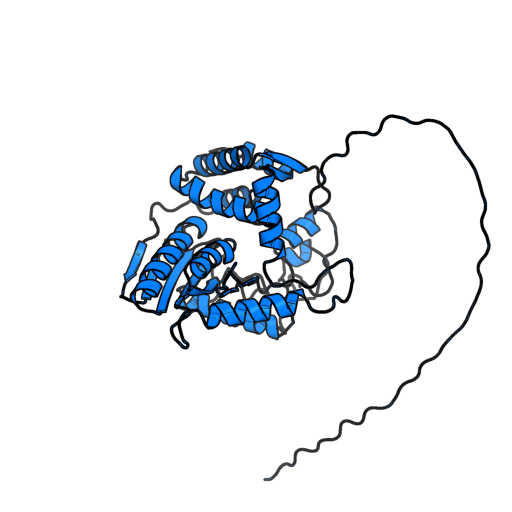 CA . TYR A 1 95 ? 10.277 3.158 -4.335 1.00 82.62 95 TYR A CA 1
ATOM 736 C C . TYR A 1 95 ? 8.840 3.707 -4.222 1.00 82.62 95 TYR A C 1
ATOM 738 O O . TYR A 1 95 ? 8.249 4.166 -5.203 1.00 82.62 95 TYR A O 1
ATOM 746 N N . SER A 1 96 ? 8.238 3.616 -3.037 1.00 88.62 96 SER A N 1
ATOM 747 C CA . SER A 1 96 ? 6.947 4.234 -2.707 1.00 88.62 96 SER A CA 1
ATOM 748 C C . SER A 1 96 ? 7.108 5.392 -1.720 1.00 88.62 96 SER A C 1
ATOM 750 O O . SER A 1 96 ? 6.111 5.843 -1.165 1.00 88.62 96 SER A O 1
ATOM 752 N N . GLY A 1 97 ? 8.349 5.841 -1.500 1.00 94.25 97 GLY A N 1
ATOM 753 C CA . GLY A 1 97 ? 8.707 6.989 -0.677 1.00 94.25 97 GLY A CA 1
ATOM 754 C C . GLY A 1 97 ? 8.748 8.291 -1.473 1.00 94.25 97 GLY A C 1
ATOM 755 O O . GLY A 1 97 ? 7.911 8.512 -2.345 1.00 94.25 97 GLY A O 1
ATOM 756 N N . LEU A 1 98 ? 9.734 9.155 -1.223 1.00 95.62 98 LEU A N 1
ATOM 757 C CA . LEU A 1 98 ? 9.826 10.481 -1.851 1.00 95.62 98 LEU A CA 1
ATOM 758 C C . LEU A 1 98 ? 9.932 10.422 -3.377 1.00 95.62 98 LEU A C 1
ATOM 760 O O . LEU A 1 98 ? 9.416 11.302 -4.063 1.00 95.62 98 LEU A O 1
ATOM 764 N N . ALA A 1 99 ? 10.529 9.361 -3.928 1.00 93.12 99 ALA A N 1
ATOM 765 C CA . ALA A 1 99 ? 10.578 9.145 -5.374 1.00 93.12 99 ALA A CA 1
ATOM 766 C C . ALA A 1 99 ? 9.178 9.114 -6.021 1.00 93.12 99 ALA A C 1
ATOM 768 O O . ALA A 1 99 ? 9.038 9.424 -7.202 1.00 93.12 99 ALA A O 1
ATOM 769 N N . ARG A 1 100 ? 8.127 8.803 -5.249 1.00 95.25 100 ARG A N 1
ATOM 770 C CA . ARG A 1 100 ? 6.739 8.824 -5.715 1.00 95.25 100 ARG A CA 1
ATOM 771 C C . ARG A 1 100 ? 6.248 10.218 -6.097 1.00 95.25 100 ARG A C 1
ATOM 773 O O . ARG A 1 100 ? 5.363 10.302 -6.939 1.00 95.25 100 ARG A O 1
ATOM 780 N N . VAL A 1 101 ? 6.815 11.287 -5.533 1.00 97.00 101 VAL A N 1
ATOM 781 C CA . VAL A 1 101 ? 6.487 12.666 -5.937 1.00 97.00 101 VAL A CA 1
ATOM 782 C C . VAL A 1 101 ? 6.790 12.869 -7.424 1.00 97.00 101 VAL A C 1
ATOM 784 O O . VAL A 1 101 ? 5.990 13.469 -8.133 1.00 97.00 101 VAL A O 1
ATOM 787 N N . LEU A 1 102 ? 7.894 12.294 -7.915 1.00 94.94 102 LEU A N 1
ATOM 788 C CA . LEU A 1 102 ? 8.260 12.342 -9.333 1.00 94.94 102 LEU A CA 1
ATOM 789 C C . LEU A 1 102 ? 7.256 11.558 -10.184 1.00 94.94 102 LEU A C 1
ATOM 791 O O . LEU A 1 102 ? 6.735 12.084 -11.153 1.00 94.94 102 LEU A O 1
ATOM 795 N N . SER A 1 103 ? 6.883 10.346 -9.763 1.00 93.75 103 SER A N 1
ATOM 796 C CA . SER A 1 103 ? 5.882 9.551 -10.492 1.00 93.75 103 SER A CA 1
ATOM 797 C C . SER A 1 103 ? 4.480 10.174 -10.484 1.00 93.75 103 SER A C 1
ATOM 799 O O . SER A 1 103 ? 3.673 9.880 -11.363 1.00 93.75 103 SER A O 1
ATOM 801 N N . ILE A 1 104 ? 4.160 10.984 -9.469 1.00 96.06 104 ILE A N 1
ATOM 802 C CA . ILE A 1 104 ? 2.956 11.821 -9.445 1.00 96.06 104 ILE A CA 1
ATOM 803 C C . ILE A 1 104 ? 3.091 12.925 -10.496 1.00 96.06 104 ILE A C 1
ATOM 805 O O . ILE A 1 104 ? 2.186 13.065 -11.310 1.00 96.06 104 ILE A O 1
ATOM 809 N N . ALA A 1 105 ? 4.218 13.645 -10.530 1.00 95.94 105 ALA A N 1
ATOM 810 C CA . ALA A 1 105 ? 4.484 14.670 -11.541 1.00 95.94 105 ALA A CA 1
ATOM 811 C C . ALA A 1 105 ? 4.354 14.113 -12.971 1.00 95.94 105 ALA A C 1
ATOM 813 O O . ALA A 1 105 ? 3.551 14.634 -13.740 1.00 95.94 105 ALA A O 1
ATOM 814 N N . ASP A 1 106 ? 5.023 12.995 -13.277 1.00 94.00 106 ASP A N 1
ATOM 815 C CA . ASP A 1 106 ? 4.995 12.342 -14.598 1.00 94.00 106 ASP A CA 1
ATOM 816 C C . ASP A 1 106 ? 3.558 12.024 -15.059 1.00 94.00 106 ASP A C 1
ATOM 818 O O . ASP A 1 106 ? 3.180 12.204 -16.219 1.00 94.00 106 ASP A O 1
ATOM 822 N N . ARG A 1 107 ? 2.707 11.561 -14.134 1.00 94.44 107 ARG A N 1
ATOM 823 C CA . ARG A 1 107 ? 1.297 11.281 -14.433 1.00 94.44 107 ARG A CA 1
ATOM 824 C C . ARG A 1 107 ? 0.506 12.570 -14.681 1.00 94.44 107 ARG A C 1
ATOM 826 O O . ARG A 1 107 ? -0.381 12.587 -15.535 1.00 94.44 107 ARG A O 1
ATOM 833 N N . LEU A 1 108 ? 0.802 13.645 -13.959 1.00 95.06 108 LEU A N 1
ATOM 834 C CA . LEU A 1 108 ? 0.111 14.921 -14.135 1.00 95.06 108 LEU A CA 1
ATOM 835 C C . LEU A 1 108 ? 0.458 15.615 -15.458 1.00 95.06 108 LEU A C 1
ATOM 837 O O . LEU A 1 108 ? -0.394 16.330 -15.982 1.00 95.06 108 LEU A O 1
ATOM 841 N N . GLU A 1 109 ? 1.631 15.349 -16.041 1.00 92.75 109 GLU A N 1
ATOM 842 C CA . GLU A 1 109 ? 2.011 15.873 -17.363 1.00 92.75 109 GLU A CA 1
ATOM 843 C C . GLU A 1 109 ? 1.067 15.400 -18.477 1.00 92.75 109 GLU A C 1
ATOM 845 O O . GLU A 1 109 ? 0.678 16.172 -19.354 1.00 92.75 109 GLU A O 1
ATOM 850 N N . THR A 1 110 ? 0.685 14.122 -18.449 1.00 90.31 110 THR A N 1
ATOM 851 C CA . THR A 1 110 ? -0.154 13.514 -19.496 1.00 90.31 110 THR A CA 1
ATOM 852 C C . THR A 1 110 ? -1.639 13.561 -19.167 1.00 90.31 110 THR A C 1
ATOM 854 O O . THR A 1 110 ? -2.478 13.544 -20.070 1.00 90.31 110 THR A O 1
ATOM 857 N N . ARG A 1 111 ? -1.985 13.625 -17.879 1.00 92.81 111 ARG A N 1
ATOM 858 C CA . ARG A 1 111 ? -3.370 13.674 -17.422 1.00 92.81 111 ARG A CA 1
ATOM 859 C C . ARG A 1 111 ? -3.463 14.548 -16.162 1.00 92.81 111 ARG A C 1
ATOM 861 O O . ARG A 1 111 ? -3.243 14.062 -15.052 1.00 92.81 111 ARG A O 1
ATOM 868 N N . PRO A 1 112 ? -3.769 15.845 -16.331 1.00 90.81 112 PRO A N 1
ATOM 869 C CA . PRO A 1 112 ? -3.863 16.797 -15.230 1.00 90.81 112 PRO A CA 1
ATOM 870 C C . PRO A 1 112 ? -4.938 16.418 -14.211 1.00 90.81 112 PRO A C 1
ATOM 872 O O . PRO A 1 112 ? -5.881 15.687 -14.522 1.00 90.81 112 PRO A O 1
ATOM 875 N N . ARG A 1 113 ? -4.826 16.964 -12.996 1.00 87.69 113 ARG A N 1
ATOM 876 C CA . ARG A 1 113 ? -5.840 16.771 -11.951 1.00 87.69 113 ARG A CA 1
ATOM 877 C C . ARG A 1 113 ? -7.190 17.337 -12.385 1.00 87.69 113 ARG A C 1
ATOM 879 O O . ARG A 1 113 ? -7.272 18.441 -12.925 1.00 87.69 113 ARG A O 1
ATOM 886 N N . GLY A 1 114 ? -8.252 16.603 -12.067 1.00 82.88 114 GLY A N 1
ATOM 887 C CA . GLY A 1 114 ? -9.612 17.126 -12.113 1.00 82.88 114 GLY A CA 1
ATOM 888 C C . GLY A 1 114 ? -9.870 18.167 -11.016 1.00 82.88 114 GLY A C 1
ATOM 889 O O . GLY A 1 114 ? -9.144 18.267 -10.025 1.00 82.88 114 GLY A O 1
ATOM 890 N N . SER A 1 115 ? -10.940 18.947 -11.183 1.00 83.06 115 SER A N 1
ATOM 891 C CA . SER A 1 115 ? -11.436 19.868 -10.150 1.00 83.06 115 SER A CA 1
ATOM 892 C C . SER A 1 115 ? -12.340 19.189 -9.117 1.00 83.06 115 SER A C 1
ATOM 894 O O . SER A 1 115 ? -12.568 19.746 -8.045 1.00 83.06 115 SER A O 1
ATOM 896 N N . GLN A 1 116 ? -12.868 18.005 -9.438 1.00 88.88 116 GLN A N 1
ATOM 897 C CA . GLN A 1 116 ? -13.713 17.232 -8.535 1.00 88.88 116 GLN A CA 1
ATOM 898 C C . GLN A 1 116 ? -12.863 16.594 -7.435 1.00 88.88 116 GLN A C 1
ATOM 900 O O . GLN A 1 116 ? -11.677 16.316 -7.615 1.00 88.88 116 GLN A O 1
ATOM 905 N N . ARG A 1 117 ? -13.470 16.421 -6.265 1.00 91.00 117 ARG A N 1
ATOM 906 C CA . ARG A 1 117 ? -12.843 15.818 -5.090 1.00 91.00 117 ARG A CA 1
ATOM 907 C C . ARG A 1 117 ? -13.589 14.550 -4.728 1.00 91.00 117 ARG A C 1
ATOM 909 O O . ARG A 1 117 ? -14.760 14.411 -5.068 1.00 91.00 117 ARG A O 1
ATOM 916 N N . ALA A 1 118 ? -12.897 13.655 -4.032 1.00 95.50 118 ALA A N 1
ATOM 917 C CA . ALA A 1 118 ? -13.483 12.404 -3.589 1.00 95.50 118 ALA A CA 1
ATOM 918 C C . ALA A 1 118 ? -14.749 12.651 -2.756 1.00 95.50 118 ALA A C 1
ATOM 920 O O . ALA A 1 118 ? -14.746 13.472 -1.837 1.00 95.50 118 ALA A O 1
ATOM 921 N N . GLU A 1 119 ? -15.819 11.927 -3.069 1.00 97.25 119 GLU A N 1
ATOM 922 C CA . GLU A 1 119 ? -17.117 12.079 -2.417 1.00 97.25 119 GLU A CA 1
ATOM 923 C C . GLU A 1 119 ? -17.744 10.724 -2.084 1.00 97.25 119 GLU A C 1
ATOM 925 O O . GLU A 1 119 ? -17.542 9.725 -2.777 1.00 97.25 119 GLU A O 1
ATOM 930 N N . VAL A 1 120 ? -18.543 10.683 -1.018 1.00 98.38 120 VAL A N 1
ATOM 931 C CA . VAL A 1 120 ? -19.310 9.489 -0.654 1.00 98.38 120 VAL A CA 1
ATOM 932 C C . VAL A 1 120 ? -20.573 9.436 -1.513 1.00 98.38 120 VAL A C 1
ATOM 934 O O . VAL A 1 120 ? -21.502 10.213 -1.324 1.00 98.38 120 VAL A O 1
ATOM 937 N N . VAL A 1 121 ? -20.623 8.486 -2.445 1.00 98.31 121 VAL A N 1
ATOM 938 C CA . VAL A 1 121 ? -21.738 8.317 -3.398 1.00 98.31 121 VAL A CA 1
ATOM 939 C C . VAL A 1 121 ? -22.762 7.274 -2.956 1.00 98.31 121 VAL A C 1
ATOM 941 O O . VAL A 1 121 ? -23.858 7.186 -3.510 1.00 98.31 121 VAL A O 1
ATOM 944 N N . ARG A 1 122 ? -22.400 6.435 -1.983 1.00 97.50 122 ARG A N 1
ATOM 945 C CA . ARG A 1 122 ? -23.304 5.497 -1.310 1.00 97.50 122 ARG A CA 1
ATOM 946 C C . ARG A 1 122 ? -22.924 5.431 0.152 1.00 97.50 122 ARG A C 1
ATOM 948 O O . ARG A 1 122 ? -21.748 5.249 0.454 1.00 97.50 122 ARG A O 1
ATOM 955 N N . ASP A 1 123 ? -23.917 5.514 1.023 1.00 98.12 123 ASP A N 1
ATOM 956 C CA . ASP A 1 123 ? -23.707 5.464 2.461 1.00 98.12 123 ASP A CA 1
ATOM 957 C C . ASP A 1 123 ? -24.828 4.688 3.155 1.00 98.12 123 ASP A C 1
ATOM 959 O O . ASP A 1 123 ? -26.016 4.915 2.927 1.00 98.12 123 ASP A O 1
ATOM 963 N N . SER A 1 124 ? -24.431 3.742 3.993 1.00 97.88 124 SER A N 1
ATOM 964 C CA . SER A 1 124 ? -25.289 2.955 4.871 1.00 97.88 124 SER A CA 1
ATOM 965 C C . SER A 1 124 ? -24.566 2.732 6.200 1.00 97.88 124 SER A C 1
ATOM 967 O O . SER A 1 124 ? -23.392 3.074 6.348 1.00 97.88 124 SER A O 1
ATOM 969 N N . SER A 1 125 ? -25.227 2.113 7.179 1.00 97.94 125 SER A N 1
ATOM 970 C CA . SER A 1 125 ? -24.628 1.880 8.501 1.00 97.94 125 SER A CA 1
ATOM 971 C C . SER A 1 125 ? -23.306 1.105 8.446 1.00 97.94 125 SER A C 1
ATOM 973 O O . SER A 1 125 ? -22.391 1.415 9.196 1.00 97.94 125 SER A O 1
ATOM 975 N N . VAL A 1 126 ? -23.175 0.139 7.533 1.00 98.31 126 VAL A N 1
ATOM 976 C CA . VAL A 1 126 ? -22.015 -0.773 7.475 1.00 98.31 126 VAL A CA 1
ATOM 977 C C . VAL A 1 126 ? -21.275 -0.757 6.140 1.00 98.31 126 VAL A C 1
ATOM 979 O O . VAL A 1 126 ? -20.172 -1.281 6.050 1.00 98.31 126 VAL A O 1
ATOM 982 N N . VAL A 1 127 ? -21.840 -0.155 5.093 1.00 98.50 127 VAL A N 1
ATOM 983 C CA . VAL A 1 127 ? -21.205 -0.078 3.769 1.00 98.50 127 VAL A CA 1
ATOM 984 C C . VAL A 1 127 ? -21.204 1.350 3.249 1.00 98.50 127 VAL A C 1
ATOM 986 O O . VAL A 1 127 ? -22.241 2.011 3.299 1.00 98.50 127 VAL A O 1
ATOM 989 N N . ALA A 1 128 ? -20.079 1.792 2.688 1.00 98.69 128 ALA A N 1
ATOM 990 C CA . ALA A 1 128 ? -20.005 3.020 1.900 1.00 98.69 128 ALA A CA 1
ATOM 991 C C . ALA A 1 128 ? -19.209 2.837 0.597 1.00 98.69 128 ALA A C 1
ATOM 993 O O . ALA A 1 128 ? -18.401 1.918 0.448 1.00 98.69 128 ALA A O 1
ATOM 994 N N . THR A 1 129 ? -19.443 3.725 -0.366 1.00 98.75 129 THR A N 1
ATOM 995 C CA . THR A 1 129 ? -18.645 3.833 -1.592 1.00 98.75 129 THR A CA 1
ATOM 996 C C . THR A 1 129 ? -18.207 5.274 -1.777 1.00 98.75 129 THR A C 1
ATOM 998 O O . THR A 1 129 ? -19.050 6.170 -1.767 1.00 98.75 129 THR A O 1
ATOM 1001 N N . ILE A 1 130 ? -16.911 5.473 -1.994 1.00 98.81 130 ILE A N 1
ATOM 1002 C CA . ILE A 1 130 ? -16.308 6.743 -2.382 1.00 98.81 130 ILE A CA 1
ATOM 1003 C C . ILE A 1 130 ? -16.035 6.707 -3.887 1.00 98.81 130 ILE A C 1
ATOM 1005 O O . ILE A 1 130 ? -15.437 5.751 -4.387 1.00 98.81 130 ILE A O 1
ATOM 1009 N N . ASP A 1 131 ? -16.481 7.734 -4.602 1.00 98.50 131 ASP A N 1
ATOM 1010 C CA . ASP A 1 131 ? -16.009 8.022 -5.956 1.00 98.50 131 ASP A CA 1
ATOM 1011 C C . ASP A 1 131 ? -14.908 9.074 -5.870 1.00 98.50 131 ASP A C 1
ATOM 1013 O O . ASP A 1 131 ? -15.122 10.131 -5.276 1.00 98.50 131 ASP A O 1
ATOM 1017 N N . ALA A 1 132 ? -13.718 8.760 -6.377 1.00 97.69 132 ALA A N 1
ATOM 1018 C CA . ALA A 1 132 ? -12.564 9.639 -6.272 1.00 97.69 132 ALA A CA 1
ATOM 1019 C C . ALA A 1 132 ? -12.363 10.536 -7.497 1.00 97.69 132 ALA A C 1
ATOM 1021 O O . ALA A 1 132 ? -11.559 11.459 -7.407 1.00 97.69 132 ALA A O 1
ATOM 1022 N N . HIS A 1 133 ? -13.095 10.311 -8.595 1.00 96.81 133 HIS A N 1
ATOM 1023 C CA . HIS A 1 133 ? -13.044 11.151 -9.800 1.00 96.81 133 HIS A CA 1
ATOM 1024 C C . HIS A 1 133 ? -11.620 11.330 -10.375 1.00 96.81 133 HIS A C 1
ATOM 1026 O O . HIS A 1 133 ? -11.169 12.450 -10.619 1.00 96.81 133 HIS A O 1
ATOM 1032 N N . ASP A 1 134 ? -10.908 10.219 -10.583 1.00 95.94 134 ASP A N 1
ATOM 1033 C CA . ASP A 1 134 ? -9.512 10.123 -11.047 1.00 95.94 134 ASP A CA 1
ATOM 1034 C C . ASP A 1 134 ? -8.488 10.816 -10.126 1.00 95.94 134 ASP A C 1
ATOM 1036 O O . ASP A 1 134 ? -7.452 11.317 -10.572 1.00 95.94 134 ASP A O 1
ATOM 1040 N N . GLU A 1 135 ? -8.750 10.841 -8.818 1.00 94.88 135 GLU A N 1
ATOM 1041 C CA . GLU A 1 135 ? -7.832 11.399 -7.823 1.00 94.88 135 GLU A CA 1
ATOM 1042 C C . GLU A 1 135 ? -6.785 10.379 -7.354 1.00 94.88 135 GLU A C 1
ATOM 1044 O O . GLU A 1 135 ? -6.975 9.157 -7.375 1.00 94.88 135 GLU A O 1
ATOM 1049 N N . VAL A 1 136 ? -5.648 10.899 -6.892 1.00 96.38 136 VAL A N 1
ATOM 1050 C CA . VAL A 1 136 ? -4.606 10.073 -6.298 1.00 96.38 136 VAL A CA 1
ATOM 1051 C C . VAL A 1 136 ? -5.126 9.378 -5.033 1.00 96.38 136 VAL A C 1
ATOM 1053 O O . VAL A 1 136 ? -5.686 9.997 -4.124 1.00 96.38 136 VAL A O 1
ATOM 1056 N N . GLY A 1 137 ? -4.911 8.067 -4.936 1.00 97.12 137 GLY A N 1
ATOM 1057 C CA . GLY A 1 137 ? -5.423 7.231 -3.852 1.00 97.12 137 GLY A CA 1
ATOM 1058 C C . GLY A 1 137 ? -4.896 7.638 -2.477 1.00 97.12 137 GLY A C 1
ATOM 1059 O O . GLY A 1 137 ? -5.580 7.419 -1.482 1.00 97.12 137 GLY A O 1
ATOM 1060 N N . TYR A 1 138 ? -3.749 8.320 -2.410 1.00 97.44 138 TYR A N 1
ATOM 1061 C CA . TYR A 1 138 ? -3.232 8.930 -1.180 1.00 97.44 138 TYR A CA 1
ATOM 1062 C C . TYR A 1 138 ? -4.214 9.911 -0.516 1.00 97.44 138 TYR A C 1
ATOM 1064 O O . TYR A 1 138 ? -4.128 10.086 0.694 1.00 97.44 138 TYR A O 1
ATOM 1072 N N . LEU A 1 139 ? -5.154 10.509 -1.261 1.00 96.69 139 LEU A N 1
ATOM 1073 C CA . LEU A 1 139 ? -6.180 11.411 -0.720 1.00 96.69 139 LEU A CA 1
ATOM 1074 C C . LEU A 1 139 ? -7.515 10.707 -0.446 1.00 96.69 139 LEU A C 1
ATOM 1076 O O . LEU A 1 139 ? -8.178 11.012 0.542 1.00 96.69 139 LEU A O 1
ATOM 1080 N N . ALA A 1 140 ? -7.909 9.745 -1.284 1.00 96.75 140 ALA A N 1
ATOM 1081 C CA . ALA A 1 140 ? -9.193 9.055 -1.137 1.00 96.75 140 ALA A CA 1
ATOM 1082 C C . ALA A 1 140 ? -9.152 7.888 -0.129 1.00 96.75 140 ALA A C 1
ATOM 1084 O O . ALA A 1 140 ? -10.124 7.640 0.586 1.00 96.75 140 ALA A O 1
ATOM 1085 N N . ALA A 1 141 ? -8.032 7.169 -0.030 1.00 97.75 141 ALA A N 1
ATOM 1086 C CA . ALA A 1 141 ? -7.902 6.013 0.855 1.00 97.75 141 ALA A CA 1
ATOM 1087 C C . ALA A 1 141 ? -7.910 6.355 2.363 1.00 97.75 141 ALA A C 1
ATOM 1089 O O . ALA A 1 141 ? -8.521 5.591 3.113 1.00 97.75 141 ALA A O 1
ATOM 1090 N N . PRO A 1 142 ? -7.335 7.482 2.845 1.00 97.62 142 PRO A N 1
ATOM 1091 C CA . PRO A 1 142 ? -7.512 7.906 4.237 1.00 97.62 142 PRO A CA 1
ATOM 1092 C C . PRO A 1 142 ? -8.980 8.137 4.617 1.00 97.62 142 PRO A C 1
ATOM 1094 O O . PRO A 1 142 ? -9.396 7.737 5.701 1.00 97.62 142 PRO A O 1
ATOM 1097 N N . LEU A 1 143 ? -9.784 8.710 3.710 1.00 97.38 143 LEU A N 1
ATOM 1098 C CA . LEU A 1 143 ? -11.225 8.896 3.929 1.00 97.38 143 LEU A CA 1
ATOM 1099 C C . LEU A 1 143 ? -11.932 7.545 4.088 1.00 97.38 143 LEU A C 1
ATOM 1101 O O . LEU A 1 143 ? -12.768 7.375 4.972 1.00 97.38 143 LEU A O 1
ATOM 1105 N N . ALA A 1 144 ? -11.561 6.560 3.266 1.00 98.44 144 ALA A N 1
ATOM 1106 C CA . ALA A 1 144 ? -12.097 5.208 3.371 1.00 98.44 144 ALA A CA 1
ATOM 1107 C C . ALA A 1 144 ? -11.702 4.516 4.682 1.00 98.44 144 ALA A C 1
ATOM 1109 O O . ALA A 1 144 ? -12.532 3.838 5.288 1.00 98.44 144 ALA A O 1
ATOM 1110 N N . ALA A 1 145 ? -10.452 4.698 5.119 1.00 98.69 145 ALA A N 1
ATOM 1111 C CA . ALA A 1 145 ? -9.949 4.154 6.374 1.00 98.69 145 ALA A CA 1
ATOM 1112 C C . ALA A 1 145 ? -10.698 4.744 7.579 1.00 98.69 145 ALA A C 1
ATOM 1114 O O . ALA A 1 145 ? -11.115 4.003 8.464 1.00 98.69 145 ALA A O 1
ATOM 1115 N N . GLU A 1 146 ? -10.943 6.054 7.595 1.00 98.50 146 GLU A N 1
ATOM 1116 C CA . GLU A 1 146 ? -11.709 6.675 8.676 1.00 98.50 146 GLU A CA 1
ATOM 1117 C C . GLU A 1 146 ? -13.171 6.201 8.679 1.00 98.50 146 GLU A C 1
ATOM 1119 O O . GLU A 1 146 ? -13.659 5.714 9.697 1.00 98.50 146 GLU A O 1
ATOM 1124 N N . LEU A 1 147 ? -13.847 6.216 7.525 1.00 98.62 147 LEU A N 1
ATOM 1125 C CA . LEU A 1 147 ? -15.241 5.769 7.432 1.00 98.62 147 LEU A CA 1
ATOM 1126 C C . LEU A 1 147 ? -15.420 4.301 7.833 1.00 98.62 147 LEU A C 1
ATOM 1128 O O . LEU A 1 147 ? -16.397 3.959 8.504 1.00 98.62 147 LEU A O 1
ATOM 1132 N N . VAL A 1 148 ? -14.505 3.412 7.427 1.00 98.88 148 VAL A N 1
ATOM 1133 C CA . VAL A 1 148 ? -14.601 1.998 7.810 1.00 98.88 148 VAL A CA 1
ATOM 1134 C C . VAL A 1 148 ? -14.342 1.820 9.305 1.00 98.88 148 VAL A C 1
ATOM 1136 O O . VAL A 1 148 ? -15.003 0.989 9.925 1.00 98.88 148 VAL A O 1
ATOM 1139 N N . ARG A 1 149 ? -13.448 2.625 9.901 1.00 98.81 149 ARG A N 1
ATOM 1140 C CA . ARG A 1 149 ? -13.187 2.630 11.345 1.00 98.81 149 ARG A CA 1
ATOM 1141 C C . ARG A 1 149 ? -14.445 2.969 12.127 1.00 98.81 149 ARG A C 1
ATOM 1143 O O . ARG A 1 149 ? -14.862 2.182 12.974 1.00 98.81 149 ARG A O 1
ATOM 1150 N N . GLU A 1 150 ? -15.054 4.114 11.827 1.00 98.69 150 GLU A N 1
ATOM 1151 C CA . GLU A 1 150 ? -16.246 4.607 12.523 1.00 98.69 150 GLU A CA 1
ATOM 1152 C C . GLU A 1 150 ? -17.383 3.585 12.452 1.00 98.69 150 GLU A C 1
ATOM 1154 O O . GLU A 1 150 ? -17.953 3.193 13.475 1.00 98.69 150 GLU A O 1
ATOM 1159 N N . LYS A 1 151 ? -17.667 3.085 11.245 1.00 98.75 151 LYS A N 1
ATOM 1160 C CA . LYS A 1 151 ? -18.750 2.126 11.010 1.00 98.75 151 LYS A CA 1
ATOM 1161 C C . LYS A 1 151 ? -18.481 0.774 11.668 1.00 98.75 151 LYS A C 1
ATOM 1163 O O . LYS A 1 151 ? -19.386 0.218 12.287 1.00 98.75 151 LYS A O 1
ATOM 1168 N N . ALA A 1 152 ? -17.259 0.243 11.579 1.00 98.75 152 ALA A N 1
ATOM 1169 C CA . ALA A 1 152 ? -16.923 -1.048 12.178 1.00 98.75 152 ALA A CA 1
ATOM 1170 C C . ALA A 1 152 ? -16.965 -0.989 13.711 1.00 98.75 152 ALA A C 1
ATOM 1172 O O . ALA A 1 152 ? -17.487 -1.907 14.342 1.00 98.75 152 ALA A O 1
ATOM 1173 N N . LEU A 1 153 ? -16.488 0.100 14.321 1.00 98.38 153 LEU A N 1
ATOM 1174 C CA . LEU A 1 153 ? -16.576 0.284 15.772 1.00 98.38 153 LEU A CA 1
ATOM 1175 C C . LEU A 1 153 ? -18.033 0.392 16.243 1.00 98.38 153 LEU A C 1
ATOM 1177 O O . LEU A 1 153 ? -18.395 -0.217 17.251 1.00 98.38 153 LEU A O 1
ATOM 1181 N N . ALA A 1 154 ? -18.877 1.106 15.494 1.00 98.38 154 ALA A N 1
ATOM 1182 C CA . ALA A 1 154 ? -20.288 1.286 15.829 1.00 98.38 154 ALA A CA 1
ATOM 1183 C C . ALA A 1 154 ? -21.140 0.022 15.611 1.00 98.38 154 ALA A C 1
ATOM 1185 O O . ALA A 1 154 ? -22.041 -0.260 16.402 1.00 98.38 154 ALA A O 1
ATOM 1186 N N . HIS A 1 155 ? -20.874 -0.742 14.548 1.00 98.38 155 HIS A N 1
ATOM 1187 C CA . HIS A 1 155 ? -21.771 -1.803 14.073 1.00 98.38 155 HIS A CA 1
ATOM 1188 C C . HIS A 1 155 ? -21.154 -3.205 14.052 1.00 98.38 155 HIS A C 1
ATOM 1190 O O . HIS A 1 155 ? -21.822 -4.164 13.671 1.00 98.38 155 HIS A O 1
ATOM 1196 N N . GLY A 1 156 ? -19.894 -3.353 14.457 1.00 98.25 156 GLY A N 1
ATOM 1197 C CA . GLY A 1 156 ? -19.191 -4.631 14.461 1.00 98.25 156 GLY A CA 1
ATOM 1198 C C . GLY A 1 156 ? -18.400 -4.895 13.187 1.00 98.25 156 GLY A C 1
ATOM 1199 O O . GLY A 1 156 ? -17.236 -5.267 13.268 1.00 98.25 156 GLY A O 1
ATOM 1200 N N . LEU A 1 157 ? -19.002 -4.690 12.018 1.00 98.50 157 LEU A N 1
ATOM 1201 C CA . LEU A 1 157 ? -18.403 -4.955 10.709 1.00 98.50 157 LEU A CA 1
ATOM 1202 C C . LEU A 1 157 ? -18.711 -3.794 9.768 1.00 98.50 157 LEU A C 1
ATOM 1204 O O . LEU A 1 157 ? -19.849 -3.329 9.724 1.00 98.50 157 LEU A O 1
ATOM 1208 N N . ALA A 1 158 ? -17.728 -3.374 8.978 1.00 98.88 158 ALA A N 1
ATOM 1209 C CA . ALA A 1 158 ? -17.945 -2.433 7.894 1.00 98.88 158 ALA A CA 1
ATOM 1210 C C . ALA A 1 158 ? -17.084 -2.736 6.666 1.00 98.88 158 ALA A C 1
ATOM 1212 O O . ALA A 1 158 ? -16.028 -3.362 6.759 1.00 98.88 158 ALA A O 1
ATOM 1213 N N . ALA A 1 159 ? -17.540 -2.258 5.510 1.00 98.81 159 ALA A N 1
ATOM 1214 C CA . ALA A 1 159 ? -16.804 -2.301 4.257 1.00 98.81 159 ALA A CA 1
ATOM 1215 C C . ALA A 1 159 ? -16.913 -0.961 3.523 1.00 98.81 159 ALA A C 1
ATOM 1217 O O . ALA A 1 159 ? -18.007 -0.439 3.315 1.00 98.81 159 ALA A O 1
ATOM 1218 N N . VAL A 1 160 ? -15.784 -0.411 3.090 1.00 98.88 160 VAL A N 1
ATOM 1219 C CA . VAL A 1 160 ? -15.745 0.810 2.283 1.00 98.88 160 VAL A CA 1
ATOM 1220 C C . VAL A 1 160 ? -14.986 0.535 0.996 1.00 98.88 160 VAL A C 1
ATOM 1222 O O . VAL A 1 160 ? -13.864 0.031 1.022 1.00 98.88 160 VAL A O 1
ATOM 1225 N N . ALA A 1 161 ? -15.616 0.851 -0.132 1.00 98.75 161 ALA A N 1
ATOM 1226 C CA . ALA A 1 161 ? -14.998 0.794 -1.450 1.00 98.75 161 ALA A CA 1
ATOM 1227 C C . ALA A 1 161 ? -14.626 2.201 -1.923 1.00 98.75 161 ALA A C 1
ATOM 1229 O O . ALA A 1 161 ? -15.367 3.153 -1.685 1.00 98.75 161 ALA A O 1
ATOM 1230 N N . VAL A 1 162 ? -13.510 2.317 -2.630 1.00 98.69 162 VAL A N 1
ATOM 1231 C CA . VAL A 1 162 ? -13.080 3.524 -3.336 1.00 98.69 162 VAL A CA 1
ATOM 1232 C C . VAL A 1 162 ? -12.902 3.152 -4.798 1.00 98.69 162 VAL A C 1
ATOM 1234 O O . VAL A 1 162 ? -12.219 2.171 -5.100 1.00 98.69 162 VAL A O 1
ATOM 1237 N N . ARG A 1 163 ? -13.504 3.922 -5.701 1.00 98.19 163 ARG A N 1
ATOM 1238 C CA . ARG A 1 163 ? -13.334 3.742 -7.145 1.00 98.19 163 ARG A CA 1
ATOM 1239 C C . ARG A 1 163 ? -12.719 4.963 -7.795 1.00 98.19 163 ARG A C 1
ATOM 1241 O O . ARG A 1 163 ? -12.734 6.047 -7.223 1.00 98.19 163 ARG A O 1
ATOM 1248 N N . ASP A 1 164 ? -12.257 4.739 -9.017 1.00 97.25 164 ASP A N 1
ATOM 1249 C CA . ASP A 1 164 ? -11.696 5.756 -9.898 1.00 97.25 164 ASP A CA 1
ATOM 1250 C C . ASP A 1 164 ? -10.514 6.496 -9.264 1.00 97.25 164 ASP A C 1
ATOM 1252 O O . ASP A 1 164 ? -10.439 7.717 -9.254 1.00 97.25 164 ASP A O 1
ATOM 1256 N N . ILE A 1 165 ? -9.592 5.717 -8.694 1.00 97.38 165 ILE A N 1
ATOM 1257 C CA . ILE A 1 165 ? -8.319 6.209 -8.160 1.00 97.38 165 ILE A CA 1
ATOM 1258 C C . ILE A 1 165 ? -7.147 5.766 -9.029 1.00 97.38 165 ILE A C 1
ATOM 1260 O O . ILE A 1 165 ? -7.246 4.854 -9.854 1.00 97.38 165 ILE A O 1
ATOM 1264 N N . TRP A 1 166 ? -5.990 6.359 -8.767 1.00 95.81 166 TRP A N 1
ATOM 1265 C CA . TRP A 1 166 ? -4.682 5.875 -9.203 1.00 95.81 166 TRP A CA 1
ATOM 1266 C C . TRP A 1 166 ? -3.696 5.954 -8.036 1.00 95.81 166 TRP A C 1
ATOM 1268 O O . TRP A 1 166 ? -3.873 6.774 -7.150 1.00 95.81 166 TRP A O 1
ATOM 1278 N N . TYR A 1 167 ? -2.679 5.086 -8.009 1.00 94.56 167 TYR A N 1
ATOM 1279 C CA . TYR A 1 167 ? -1.761 4.885 -6.869 1.00 94.56 167 TYR A CA 1
ATOM 1280 C C . TYR A 1 167 ? -2.427 4.849 -5.481 1.00 94.56 167 TYR A C 1
ATOM 1282 O O . TYR A 1 167 ? -2.718 5.866 -4.864 1.00 94.56 167 TYR A O 1
ATOM 1290 N N . THR A 1 168 ? -2.533 3.660 -4.898 1.00 91.94 168 THR A N 1
ATOM 1291 C CA . THR A 1 168 ? -3.046 3.490 -3.527 1.00 91.94 168 THR A CA 1
ATOM 1292 C C . THR A 1 168 ? -1.972 3.521 -2.447 1.00 91.94 168 THR A C 1
ATOM 1294 O O . THR A 1 168 ? -2.289 3.410 -1.271 1.00 91.94 168 THR A O 1
ATOM 1297 N N . GLY A 1 169 ? -0.696 3.603 -2.826 1.00 93.12 169 GLY A N 1
ATOM 1298 C CA . GLY A 1 169 ? 0.407 3.459 -1.882 1.00 93.12 169 GLY A CA 1
ATOM 1299 C C . GLY A 1 169 ? 0.452 2.086 -1.204 1.00 93.12 169 GLY A C 1
ATOM 1300 O O . GLY A 1 169 ? 0.005 1.076 -1.752 1.00 93.12 169 GLY A O 1
ATOM 1301 N N . MET A 1 170 ? 1.043 2.064 -0.016 1.00 95.69 170 MET A N 1
ATOM 1302 C CA . MET A 1 170 ? 1.181 0.903 0.855 1.00 95.69 170 MET A CA 1
ATOM 1303 C C . MET A 1 170 ? -0.100 0.717 1.678 1.00 95.69 170 MET A C 1
ATOM 1305 O O . MET A 1 170 ? -0.476 1.581 2.468 1.00 95.69 170 MET A O 1
ATOM 1309 N N . LEU A 1 171 ? -0.761 -0.434 1.543 1.00 98.31 171 LEU A N 1
ATOM 1310 C CA . LEU A 1 171 ? -2.056 -0.670 2.188 1.00 98.31 171 LEU A CA 1
ATOM 1311 C C . LEU A 1 171 ? -1.948 -0.743 3.720 1.00 98.31 171 LEU A C 1
ATOM 1313 O O . LEU A 1 171 ? -2.870 -0.343 4.433 1.00 98.31 171 LEU A O 1
ATOM 1317 N N . SER A 1 172 ? -0.803 -1.192 4.239 1.00 98.25 172 SER A N 1
ATOM 1318 C CA . SER A 1 172 ? -0.518 -1.224 5.676 1.00 98.25 172 SER A CA 1
ATOM 1319 C C . SER A 1 172 ? -0.426 0.154 6.330 1.00 98.25 172 SER A C 1
ATOM 1321 O O . SER A 1 172 ? -0.517 0.216 7.552 1.00 98.25 172 SER A O 1
ATOM 1323 N N . TYR A 1 173 ? -0.287 1.249 5.571 1.00 98.31 173 TYR A N 1
ATOM 1324 C CA . TYR A 1 173 ? -0.431 2.605 6.118 1.00 98.31 173 TYR A CA 1
ATOM 1325 C C . TYR A 1 173 ? -1.852 2.827 6.665 1.00 98.31 173 TYR A C 1
ATOM 1327 O O . TYR A 1 173 ? -2.026 3.398 7.735 1.00 98.31 173 TYR A O 1
ATOM 1335 N N . TYR A 1 174 ? -2.865 2.302 5.966 1.00 98.50 174 TYR A N 1
ATOM 1336 C CA . TYR A 1 174 ? -4.269 2.405 6.370 1.00 98.50 174 TYR A CA 1
ATOM 1337 C C . TYR A 1 174 ? -4.675 1.303 7.351 1.00 98.50 174 TYR A C 1
ATOM 1339 O O . TYR A 1 174 ? -5.437 1.546 8.280 1.00 98.50 174 TYR A O 1
ATOM 1347 N N . ALA A 1 175 ? -4.192 0.076 7.140 1.00 98.69 175 ALA A N 1
ATOM 1348 C CA . ALA A 1 175 ? -4.651 -1.084 7.901 1.00 98.69 175 ALA A CA 1
ATOM 1349 C C . ALA A 1 175 ? -4.043 -1.185 9.310 1.00 98.69 175 ALA A C 1
ATOM 1351 O O . ALA A 1 175 ? -4.702 -1.698 10.211 1.00 98.69 175 ALA A O 1
ATOM 1352 N N . GLU A 1 176 ? -2.808 -0.714 9.520 1.00 98.44 176 GLU A N 1
ATOM 1353 C CA . GLU A 1 176 ? -2.153 -0.778 10.835 1.00 98.44 176 GLU A CA 1
ATOM 1354 C C . GLU A 1 176 ? -2.905 0.044 11.903 1.00 98.44 176 GLU A C 1
ATOM 1356 O O . GLU A 1 176 ? -3.270 -0.557 12.913 1.00 98.44 176 GLU A O 1
ATOM 1361 N N . PRO A 1 177 ? -3.255 1.334 11.691 1.00 98.44 177 PRO A N 1
ATOM 1362 C CA . PRO A 1 177 ? -4.005 2.109 12.688 1.00 98.44 177 PRO A CA 1
ATOM 1363 C C . PRO A 1 177 ? -5.402 1.551 12.988 1.00 98.44 177 PRO A C 1
ATOM 1365 O O . PRO A 1 177 ? -5.915 1.688 14.096 1.00 98.44 177 PRO A O 1
ATOM 1368 N N . LEU A 1 178 ? -6.034 0.913 12.000 1.00 98.81 178 LEU A N 1
ATOM 1369 C CA . LEU A 1 178 ? -7.316 0.234 12.186 1.00 98.81 178 LEU A CA 1
ATOM 1370 C C . LEU A 1 178 ? -7.166 -0.998 13.084 1.00 98.81 178 LEU A C 1
ATOM 1372 O O . LEU A 1 178 ? -7.993 -1.217 13.968 1.00 98.81 178 LEU A O 1
ATOM 1376 N N . ALA A 1 179 ? -6.092 -1.768 12.905 1.00 98.69 179 ALA A N 1
ATOM 1377 C CA . ALA A 1 179 ? -5.782 -2.881 13.791 1.00 98.69 179 ALA A CA 1
ATOM 1378 C C . ALA A 1 179 ? -5.393 -2.422 15.198 1.00 98.69 179 ALA A C 1
ATOM 1380 O O . ALA A 1 179 ? -5.845 -3.026 16.165 1.00 98.69 179 ALA A O 1
ATOM 1381 N N . ASP A 1 180 ? -4.665 -1.315 15.343 1.00 97.88 180 ASP A N 1
ATOM 1382 C CA . ASP A 1 180 ? -4.420 -0.703 16.658 1.00 97.88 180 ASP A CA 1
ATOM 1383 C C . ASP A 1 180 ? -5.727 -0.305 17.373 1.00 97.88 180 ASP A C 1
ATOM 1385 O O . ASP A 1 180 ? -5.800 -0.327 18.600 1.00 97.88 180 ASP A O 1
ATOM 1389 N N . ALA A 1 181 ? -6.789 -0.003 16.618 1.00 97.94 181 ALA A N 1
ATOM 1390 C CA . ALA A 1 181 ? -8.122 0.293 17.143 1.00 97.94 181 ALA A CA 1
ATOM 1391 C C . ALA A 1 181 ? -8.977 -0.958 17.457 1.00 97.94 181 ALA A C 1
ATOM 1393 O O . ALA A 1 181 ? -10.180 -0.831 17.688 1.00 97.94 181 ALA A O 1
ATOM 1394 N N . GLY A 1 182 ? -8.390 -2.161 17.465 1.00 97.94 182 GLY A N 1
ATOM 1395 C CA . GLY A 1 182 ? -9.099 -3.410 17.780 1.00 97.94 182 GLY A CA 1
ATOM 1396 C C . GLY A 1 182 ? -9.904 -3.988 16.611 1.00 97.94 182 GLY A C 1
ATOM 1397 O O . GLY A 1 182 ? -10.861 -4.737 16.824 1.00 97.94 182 GLY A O 1
ATOM 1398 N N . LEU A 1 183 ? -9.549 -3.641 15.369 1.00 98.81 183 LEU A N 1
ATOM 1399 C CA . LEU A 1 183 ? -10.210 -4.157 14.169 1.00 98.81 183 LEU A CA 1
ATOM 1400 C C . LEU A 1 183 ? -9.332 -5.181 13.436 1.00 98.81 183 LEU A C 1
ATOM 1402 O O . LEU A 1 183 ? -8.154 -4.964 13.186 1.00 98.81 183 LEU A O 1
ATOM 1406 N N . VAL A 1 184 ? -9.916 -6.293 13.009 1.00 98.88 184 VAL A N 1
ATOM 1407 C CA . VAL A 1 184 ? -9.349 -7.155 11.969 1.00 98.88 184 VAL A CA 1
ATOM 1408 C C . VAL A 1 184 ? -9.645 -6.528 10.614 1.00 98.88 184 VAL A C 1
ATOM 1410 O O . VAL A 1 184 ? -10.799 -6.219 10.320 1.00 98.88 184 VAL A O 1
ATOM 1413 N N . VAL A 1 185 ? -8.620 -6.356 9.783 1.00 98.94 185 VAL A N 1
ATOM 1414 C CA . VAL A 1 185 ? -8.713 -5.587 8.537 1.00 98.94 185 VAL A CA 1
ATOM 1415 C C . VAL A 1 185 ? -8.262 -6.419 7.353 1.00 98.94 185 VAL A C 1
ATOM 1417 O O . VAL A 1 185 ? -7.220 -7.072 7.407 1.00 98.94 185 VAL A O 1
ATOM 1420 N N . ILE A 1 186 ? -9.013 -6.329 6.260 1.00 98.88 186 ILE A N 1
ATOM 1421 C CA . ILE A 1 186 ? -8.612 -6.790 4.933 1.00 98.88 186 ILE A CA 1
ATOM 1422 C C . ILE A 1 186 ? -8.725 -5.599 3.984 1.00 98.88 186 ILE A C 1
ATOM 1424 O O . ILE A 1 186 ? -9.817 -5.080 3.765 1.00 98.88 186 ILE A O 1
ATOM 1428 N N . ALA A 1 187 ? -7.604 -5.170 3.414 1.00 98.81 187 ALA A N 1
ATOM 1429 C CA . ALA A 1 187 ? -7.550 -4.122 2.405 1.00 98.81 187 ALA A CA 1
ATOM 1430 C C . ALA A 1 187 ? -6.994 -4.683 1.095 1.00 98.81 187 ALA A C 1
ATOM 1432 O O . ALA A 1 187 ? -6.030 -5.447 1.099 1.00 98.81 187 ALA A O 1
ATOM 1433 N N . THR A 1 188 ? -7.578 -4.296 -0.031 1.00 98.75 188 THR A N 1
ATOM 1434 C CA . THR A 1 188 ? -7.130 -4.711 -1.366 1.00 98.75 188 THR A CA 1
ATOM 1435 C C . THR A 1 188 ? -7.207 -3.550 -2.336 1.00 98.75 188 THR A C 1
ATOM 1437 O O . THR A 1 188 ? -8.114 -2.728 -2.227 1.00 98.75 188 THR A O 1
ATOM 1440 N N . SER A 1 189 ? -6.319 -3.523 -3.326 1.00 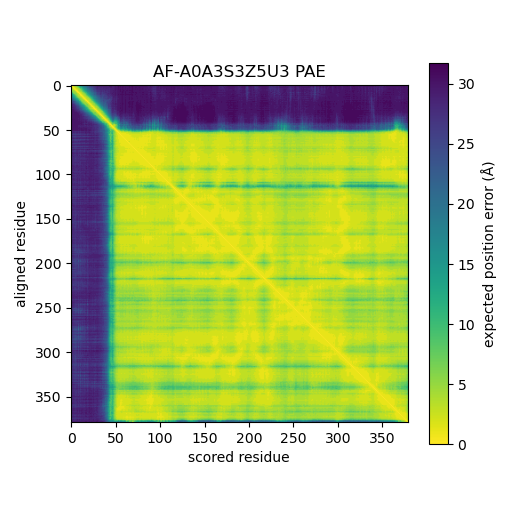98.25 189 SER A N 1
ATOM 1441 C CA . SER A 1 189 ? -6.449 -2.647 -4.492 1.00 98.25 189 SER A CA 1
ATOM 1442 C C . SER A 1 189 ? -6.060 -3.402 -5.748 1.00 98.25 189 SER A C 1
ATOM 1444 O O . SER A 1 189 ? -5.098 -4.167 -5.718 1.00 98.25 189 SER A O 1
ATOM 1446 N N . ASN A 1 190 ? -6.752 -3.163 -6.859 1.00 97.75 190 ASN A N 1
ATOM 1447 C CA . ASN A 1 190 ? -6.231 -3.552 -8.167 1.00 97.75 190 ASN A CA 1
ATOM 1448 C C . ASN A 1 190 ? -5.392 -2.418 -8.786 1.00 97.75 190 ASN A C 1
ATOM 1450 O O . ASN A 1 190 ? -5.267 -1.330 -8.218 1.00 97.75 190 ASN A O 1
ATOM 1454 N N . ALA A 1 191 ? -4.787 -2.702 -9.935 1.00 96.06 191 ALA A N 1
ATOM 1455 C CA . ALA A 1 191 ? -4.111 -1.721 -10.774 1.00 96.06 191 ALA A CA 1
ATOM 1456 C C . ALA A 1 191 ? -4.291 -2.076 -12.259 1.00 96.06 191 ALA A C 1
ATOM 1458 O O . ALA A 1 191 ? -4.862 -3.119 -12.597 1.00 96.06 191 ALA A O 1
ATOM 1459 N N . SER A 1 192 ? -3.783 -1.214 -13.143 1.00 95.44 192 SER A N 1
ATOM 1460 C CA . SER A 1 192 ? -3.679 -1.491 -14.577 1.00 95.44 192 SER A CA 1
ATOM 1461 C C . SER A 1 192 ? -2.859 -2.760 -14.845 1.00 95.44 192 SER A C 1
ATOM 1463 O O . SER A 1 192 ? -2.020 -3.125 -14.016 1.00 95.44 192 SER A O 1
ATOM 1465 N N . PRO A 1 193 ? -3.070 -3.448 -15.980 1.00 96.50 193 PRO A N 1
ATOM 1466 C CA . PRO A 1 193 ? -2.362 -4.687 -16.285 1.00 96.50 193 PRO A CA 1
ATOM 1467 C C . PRO A 1 193 ? -0.838 -4.504 -16.346 1.00 96.50 193 PRO A C 1
ATOM 1469 O O . PRO A 1 193 ? -0.327 -3.728 -17.147 1.00 96.50 193 PRO A O 1
ATOM 1472 N N . TRP A 1 194 ? -0.117 -5.271 -15.528 1.00 95.75 194 TRP A N 1
ATOM 1473 C CA . TRP A 1 194 ? 1.355 -5.325 -15.481 1.00 95.75 194 TRP A CA 1
ATOM 1474 C C . TRP A 1 194 ? 1.891 -6.751 -15.346 1.00 95.75 194 TRP A C 1
ATOM 1476 O O . TRP A 1 194 ? 3.026 -7.036 -15.721 1.00 95.75 194 TRP A O 1
ATOM 1486 N N . VAL A 1 195 ? 1.082 -7.643 -14.781 1.00 97.62 195 VAL A N 1
ATOM 1487 C CA . VAL A 1 195 ? 1.466 -8.982 -14.352 1.00 97.62 195 VAL A CA 1
ATOM 1488 C C . VAL A 1 195 ? 0.726 -10.008 -15.208 1.00 97.62 195 VAL A C 1
ATOM 1490 O O . VAL A 1 195 ? -0.469 -9.860 -15.491 1.00 97.62 195 VAL A O 1
ATOM 1493 N N . ALA A 1 196 ? 1.444 -11.047 -15.620 1.00 97.69 196 ALA A N 1
ATOM 1494 C CA . ALA A 1 196 ? 0.879 -12.200 -16.299 1.00 97.69 196 ALA A CA 1
ATOM 1495 C C . ALA A 1 196 ? 0.169 -13.143 -15.323 1.00 97.69 196 ALA A C 1
ATOM 1497 O O . ALA A 1 196 ? 0.463 -13.197 -14.128 1.00 97.69 196 ALA A O 1
ATOM 1498 N N . VAL A 1 197 ? -0.767 -13.933 -15.840 1.00 96.62 197 VAL A N 1
ATOM 1499 C CA . VAL A 1 197 ? -1.375 -15.037 -15.086 1.00 96.62 197 VAL A CA 1
ATOM 1500 C C . VAL A 1 197 ? -0.654 -16.346 -15.395 1.00 96.62 197 VAL A C 1
ATOM 1502 O O . VAL A 1 197 ? -0.004 -16.489 -16.430 1.00 96.62 197 VAL A O 1
ATOM 1505 N N . ALA A 1 198 ? -0.740 -17.318 -14.490 1.00 95.44 198 ALA A N 1
ATOM 1506 C CA . ALA A 1 198 ? -0.054 -18.592 -14.646 1.00 95.44 198 ALA A CA 1
ATOM 1507 C C . ALA A 1 198 ? -0.458 -19.290 -15.955 1.00 95.44 198 ALA A C 1
ATOM 1509 O O . ALA A 1 198 ? -1.639 -19.519 -16.206 1.00 95.44 198 ALA A O 1
ATOM 1510 N N . GLY A 1 199 ? 0.544 -19.647 -16.762 1.00 92.81 199 GLY A N 1
ATOM 1511 C CA . GLY A 1 199 ? 0.359 -20.246 -18.086 1.00 92.81 199 GLY A CA 1
ATOM 1512 C C . GLY A 1 199 ? 0.334 -19.244 -19.247 1.00 92.81 199 GLY A C 1
ATOM 1513 O O . GLY A 1 199 ? 0.334 -19.688 -20.390 1.00 92.81 199 GLY A O 1
ATOM 1514 N N . GLY A 1 200 ? 0.350 -17.934 -18.978 1.00 94.38 200 GLY A N 1
ATOM 1515 C CA . GLY A 1 200 ? 0.475 -16.877 -19.987 1.00 94.38 200 GLY A CA 1
ATOM 1516 C C . GLY A 1 200 ? 1.737 -16.026 -19.812 1.00 94.38 200 GLY A C 1
ATOM 1517 O O . GLY A 1 200 ? 2.424 -16.129 -18.795 1.00 94.38 200 GLY A O 1
ATOM 1518 N N . GLY A 1 201 ? 2.014 -15.178 -20.807 1.00 95.31 201 GLY A N 1
ATOM 1519 C CA . GLY A 1 201 ? 3.123 -14.211 -20.815 1.00 95.31 201 GLY A CA 1
ATOM 1520 C C . GLY A 1 201 ? 2.686 -12.758 -21.052 1.00 95.31 201 GLY A C 1
ATOM 1521 O O . GLY A 1 201 ? 3.530 -11.884 -21.201 1.00 95.31 201 GLY A O 1
ATOM 1522 N N . GLU A 1 202 ? 1.378 -12.490 -21.080 1.00 95.50 202 GLU A N 1
ATOM 1523 C CA . GLU A 1 202 ? 0.802 -11.169 -21.369 1.00 95.50 202 GLU A CA 1
ATOM 1524 C C . GLU A 1 202 ? 0.341 -10.448 -20.097 1.00 95.50 202 GLU A C 1
ATOM 1526 O O . GLU A 1 202 ? -0.061 -11.083 -19.120 1.00 95.50 202 GLU A O 1
ATOM 1531 N N . ARG A 1 203 ? 0.332 -9.109 -20.116 1.00 96.19 203 ARG A N 1
ATOM 1532 C CA . ARG A 1 203 ? -0.196 -8.288 -19.014 1.00 96.19 203 ARG A CA 1
ATOM 1533 C C . ARG A 1 203 ? -1.709 -8.466 -18.907 1.00 96.19 203 ARG A C 1
ATOM 1535 O O . ARG A 1 203 ? -2.439 -8.042 -19.797 1.00 96.19 203 ARG A O 1
ATOM 1542 N N . LEU A 1 204 ? -2.191 -9.020 -17.795 1.00 96.12 204 LEU A N 1
ATOM 1543 C CA . LEU A 1 204 ? -3.630 -9.252 -17.596 1.00 96.12 204 LEU A CA 1
ATOM 1544 C C . LEU A 1 204 ? -4.164 -8.741 -16.259 1.00 96.12 204 LEU A C 1
ATOM 1546 O O . LEU A 1 204 ? -5.343 -8.419 -16.155 1.00 96.12 204 LEU A O 1
ATOM 1550 N N . VAL A 1 205 ? -3.316 -8.647 -15.237 1.00 97.00 205 VAL A N 1
ATOM 1551 C CA . VAL A 1 205 ? -3.700 -8.158 -13.906 1.00 97.00 205 VAL A CA 1
ATOM 1552 C C . VAL A 1 205 ? -2.671 -7.160 -13.391 1.00 97.00 205 VAL A C 1
ATOM 1554 O O . VAL A 1 205 ? -1.531 -7.136 -13.858 1.00 97.00 205 VAL A O 1
ATOM 1557 N N . GLY A 1 206 ? -3.056 -6.303 -12.450 1.00 96.06 206 GLY A N 1
ATOM 1558 C CA . GLY A 1 206 ? -2.105 -5.418 -11.786 1.00 96.06 206 GLY A CA 1
ATOM 1559 C C . GLY A 1 206 ? -1.188 -6.149 -10.803 1.00 96.06 206 GLY A C 1
ATOM 1560 O O . GLY A 1 206 ? -1.255 -7.364 -10.611 1.00 96.06 206 GLY A O 1
ATOM 1561 N N . THR A 1 207 ? -0.336 -5.385 -10.117 1.00 94.75 207 THR A N 1
ATOM 1562 C CA . THR A 1 207 ? 0.438 -5.888 -8.966 1.00 94.75 207 THR A CA 1
ATOM 1563 C C . THR A 1 207 ? -0.439 -6.193 -7.752 1.00 94.75 207 THR A C 1
ATOM 1565 O O . THR A 1 207 ? 0.041 -6.826 -6.816 1.00 94.75 207 THR A O 1
ATOM 1568 N N . ASN A 1 208 ? -1.698 -5.746 -7.784 1.00 97.12 208 ASN A N 1
ATOM 1569 C CA . ASN A 1 208 ? -2.837 -6.245 -7.020 1.00 97.12 208 ASN A CA 1
ATOM 1570 C C . ASN A 1 208 ? -2.548 -6.561 -5.545 1.00 97.12 208 ASN A C 1
ATOM 1572 O O . ASN A 1 208 ? -2.656 -7.719 -5.127 1.00 97.12 208 ASN A O 1
ATOM 1576 N N . PRO A 1 209 ? -2.149 -5.552 -4.749 1.00 97.00 209 PRO A N 1
ATOM 1577 C CA . PRO A 1 209 ? -1.819 -5.764 -3.354 1.00 97.00 209 PRO A CA 1
ATOM 1578 C C . PRO A 1 209 ? -3.014 -6.197 -2.504 1.00 97.00 209 PRO A C 1
ATOM 1580 O O . PRO A 1 209 ? -4.146 -5.737 -2.683 1.00 97.00 209 PRO A O 1
ATOM 1583 N N . VAL A 1 210 ? -2.712 -7.043 -1.521 1.00 98.44 210 VAL A N 1
ATOM 1584 C CA . VAL A 1 210 ? -3.595 -7.406 -0.412 1.00 98.44 210 VAL A CA 1
ATOM 1585 C C . VAL A 1 210 ? -2.876 -7.147 0.904 1.00 98.44 210 VAL A C 1
ATOM 1587 O O . VAL A 1 210 ? -1.700 -7.479 1.062 1.00 98.44 210 VAL A O 1
ATOM 1590 N N . CYS A 1 211 ? -3.603 -6.569 1.852 1.00 98.75 211 CYS A N 1
ATOM 1591 C CA . CYS A 1 211 ? -3.154 -6.362 3.212 1.00 98.75 211 CYS A CA 1
ATOM 1592 C C . CYS A 1 211 ? -4.141 -6.972 4.201 1.00 98.75 211 CYS A C 1
ATOM 1594 O O . CYS A 1 211 ? -5.334 -6.684 4.152 1.00 98.75 211 CYS A O 1
ATOM 1596 N N . ILE A 1 212 ? -3.630 -7.786 5.122 1.00 98.81 212 ILE A N 1
ATOM 1597 C CA . ILE A 1 212 ? -4.373 -8.300 6.272 1.00 98.81 212 ILE A CA 1
ATOM 1598 C C . ILE A 1 212 ? -3.697 -7.777 7.534 1.00 98.81 212 ILE A C 1
ATOM 1600 O O . ILE A 1 212 ? -2.496 -7.985 7.712 1.00 98.81 212 ILE A O 1
ATOM 1604 N N . ALA A 1 213 ? -4.454 -7.117 8.407 1.00 98.81 213 ALA A N 1
ATOM 1605 C CA . ALA A 1 213 ? -3.968 -6.647 9.700 1.00 98.81 213 ALA A CA 1
ATOM 1606 C C . ALA A 1 213 ? -4.820 -7.229 10.832 1.00 98.81 213 ALA A C 1
ATOM 1608 O O . ALA A 1 213 ? -6.049 -7.239 10.754 1.00 98.81 213 ALA A O 1
ATOM 1609 N N . VAL A 1 214 ? -4.158 -7.742 11.867 1.00 98.62 214 VAL A N 1
ATOM 1610 C CA . VAL A 1 214 ? -4.791 -8.402 13.015 1.00 98.62 214 VAL A CA 1
ATOM 1611 C C . VAL A 1 214 ? -4.265 -7.769 14.305 1.00 98.62 214 VAL A C 1
ATOM 1613 O O . VAL A 1 214 ? -3.039 -7.676 14.458 1.00 98.62 214 VAL A O 1
ATOM 1616 N N . PRO A 1 215 ? -5.147 -7.348 15.231 1.00 98.19 215 PRO A N 1
ATOM 1617 C CA . PRO A 1 215 ? -4.738 -6.773 16.505 1.00 98.19 215 PRO A CA 1
ATOM 1618 C C . PRO A 1 215 ? -4.039 -7.812 17.386 1.00 98.19 215 PRO A C 1
ATOM 1620 O O . PRO A 1 215 ? -4.328 -9.007 17.336 1.00 98.19 215 PRO A O 1
ATOM 1623 N N . THR A 1 216 ? -3.119 -7.339 18.221 1.00 98.19 216 THR A N 1
ATOM 1624 C CA . THR A 1 216 ? -2.498 -8.124 19.297 1.00 98.19 216 THR A CA 1
ATOM 1625 C C . THR A 1 216 ? -2.484 -7.290 20.575 1.00 98.19 216 THR A C 1
ATOM 1627 O O . THR A 1 216 ? -2.894 -6.133 20.565 1.00 98.19 216 THR A O 1
ATOM 1630 N N . THR A 1 217 ? -1.996 -7.841 21.685 1.00 97.38 217 THR A N 1
ATOM 1631 C CA . THR A 1 217 ? -1.898 -7.098 22.958 1.00 97.38 217 THR A CA 1
ATOM 1632 C C . THR A 1 217 ? -0.793 -6.035 22.993 1.00 97.38 217 THR A C 1
ATOM 1634 O O . THR A 1 217 ? -0.706 -5.293 23.965 1.00 97.38 217 THR A O 1
ATOM 1637 N N . ASP A 1 218 ? 0.095 -6.003 21.998 1.00 91.31 218 ASP A N 1
ATOM 1638 C CA . ASP A 1 218 ? 1.235 -5.074 21.924 1.00 91.31 218 ASP A CA 1
ATOM 1639 C C . ASP A 1 218 ? 1.174 -4.275 20.622 1.00 91.31 218 ASP A C 1
ATOM 1641 O O . ASP A 1 218 ? 1.072 -3.052 20.631 1.00 91.31 218 ASP A O 1
ATOM 1645 N N . ARG A 1 219 ? 1.211 -4.983 19.490 1.00 93.00 219 ARG A N 1
ATOM 1646 C CA . ARG A 1 219 ? 1.278 -4.383 18.155 1.00 93.00 219 ARG A CA 1
ATOM 1647 C C . ARG A 1 219 ? 0.750 -5.320 17.073 1.00 93.00 219 ARG A C 1
ATOM 1649 O O . ARG A 1 219 ? 1.066 -6.515 17.123 1.00 93.00 219 ARG A O 1
ATOM 1656 N N . PRO A 1 220 ? 0.032 -4.815 16.062 1.00 97.56 220 PRO A N 1
ATOM 1657 C CA . PRO A 1 220 ? -0.596 -5.646 15.051 1.00 97.56 220 PRO A CA 1
ATOM 1658 C C . PRO A 1 220 ? 0.376 -6.561 14.302 1.00 97.56 220 PRO A C 1
ATOM 1660 O O . PRO A 1 220 ? 1.551 -6.235 14.070 1.00 97.56 220 PRO A O 1
ATOM 1663 N N . ILE A 1 221 ? -0.148 -7.710 13.882 1.00 98.31 221 ILE A N 1
ATOM 1664 C CA . ILE A 1 221 ? 0.445 -8.521 12.819 1.00 98.31 221 ILE A CA 1
ATOM 1665 C C . ILE A 1 221 ? -0.116 -7.982 11.510 1.00 98.31 221 ILE A C 1
ATOM 1667 O O . ILE A 1 221 ? -1.330 -7.963 11.329 1.00 98.31 221 ILE A O 1
ATOM 1671 N N . VAL A 1 222 ? 0.760 -7.558 10.601 1.00 98.56 222 VAL A N 1
ATOM 1672 C CA . VAL A 1 222 ? 0.356 -6.994 9.310 1.00 98.56 222 VAL A CA 1
ATOM 1673 C C . VAL A 1 222 ? 1.039 -7.764 8.191 1.00 98.56 222 VAL A C 1
ATOM 1675 O O . VAL A 1 222 ? 2.256 -7.915 8.176 1.00 98.56 222 VAL A O 1
ATOM 1678 N N . TRP A 1 223 ? 0.269 -8.265 7.240 1.00 98.19 223 TRP A N 1
ATOM 1679 C CA . TRP A 1 223 ? 0.781 -8.890 6.031 1.00 98.19 223 TRP A CA 1
ATOM 1680 C C . TRP A 1 223 ? 0.298 -8.085 4.837 1.00 98.19 223 TRP A C 1
ATOM 1682 O O . TRP A 1 223 ? -0.872 -8.171 4.498 1.00 98.19 223 TRP A O 1
ATOM 1692 N N . ASP A 1 224 ? 1.193 -7.296 4.244 1.00 97.75 224 ASP A N 1
ATOM 1693 C CA . ASP A 1 224 ? 0.941 -6.407 3.106 1.00 97.75 224 ASP A CA 1
ATOM 1694 C C . ASP A 1 224 ? 1.869 -6.807 1.958 1.00 97.75 224 ASP A C 1
ATOM 1696 O O . ASP A 1 224 ? 3.096 -6.798 2.112 1.00 97.75 224 ASP A O 1
ATOM 1700 N N . ILE A 1 225 ? 1.291 -7.254 0.844 1.00 95.81 225 ILE A N 1
ATOM 1701 C CA . ILE A 1 225 ? 2.041 -7.862 -0.254 1.00 95.81 225 ILE A CA 1
ATOM 1702 C C . ILE A 1 225 ? 1.372 -7.594 -1.606 1.00 95.81 225 ILE A C 1
ATOM 1704 O O . ILE A 1 225 ? 0.166 -7.768 -1.763 1.00 95.81 225 ILE A O 1
ATOM 1708 N N . GLY A 1 226 ? 2.171 -7.212 -2.605 1.00 95.38 226 GLY A N 1
ATOM 1709 C CA . GLY A 1 226 ? 1.779 -7.241 -4.020 1.00 95.38 226 GLY A CA 1
ATOM 1710 C C . GLY A 1 226 ? 1.993 -8.629 -4.617 1.00 95.38 226 GLY A C 1
ATOM 1711 O O . GLY A 1 226 ? 2.874 -9.349 -4.168 1.00 95.38 226 GLY A O 1
ATOM 1712 N N . THR A 1 227 ? 1.235 -9.019 -5.637 1.00 96.56 227 THR A N 1
ATOM 1713 C CA . THR A 1 227 ? 1.264 -10.369 -6.232 1.00 96.56 227 THR A CA 1
ATOM 1714 C C . THR A 1 227 ? 2.357 -10.588 -7.281 1.00 96.56 227 THR A C 1
ATOM 1716 O O . THR A 1 227 ? 2.579 -11.720 -7.709 1.00 96.56 227 THR A O 1
ATOM 1719 N N . SER A 1 228 ? 3.059 -9.527 -7.686 1.00 96.06 228 SER A N 1
ATOM 1720 C CA . SER A 1 228 ? 4.177 -9.592 -8.636 1.00 96.06 228 SER A CA 1
ATOM 1721 C C . SER A 1 228 ? 5.457 -10.122 -7.982 1.00 96.06 228 SER A C 1
ATOM 1723 O O . SER A 1 228 ? 5.783 -9.750 -6.857 1.00 96.06 228 SER A O 1
ATOM 1725 N N . ALA A 1 229 ? 6.211 -10.959 -8.694 1.00 96.31 229 ALA A N 1
ATOM 1726 C CA . ALA A 1 229 ? 7.487 -11.525 -8.249 1.00 96.31 229 ALA A CA 1
ATOM 1727 C C . ALA A 1 229 ? 8.608 -10.482 -8.132 1.00 96.31 229 ALA A C 1
ATOM 1729 O O . ALA A 1 229 ? 9.575 -10.692 -7.402 1.00 96.31 229 ALA A O 1
ATOM 1730 N N . ILE A 1 230 ? 8.467 -9.365 -8.841 1.00 94.31 230 ILE A N 1
ATOM 1731 C CA . ILE A 1 230 ? 9.358 -8.207 -8.795 1.00 94.31 230 ILE A CA 1
ATOM 1732 C C . ILE A 1 230 ? 8.529 -6.927 -8.911 1.00 94.31 230 ILE A C 1
ATOM 1734 O O . ILE A 1 230 ? 7.443 -6.939 -9.494 1.00 94.31 230 ILE A O 1
ATOM 1738 N N . THR A 1 231 ? 8.996 -5.810 -8.354 1.00 90.19 231 THR A N 1
ATOM 1739 C CA . THR A 1 231 ? 8.297 -4.535 -8.540 1.00 90.19 231 THR A CA 1
ATOM 1740 C C . THR A 1 231 ? 8.651 -3.905 -9.891 1.00 90.19 231 THR A C 1
ATOM 1742 O O . THR A 1 231 ? 9.739 -4.112 -10.437 1.00 90.19 231 THR A O 1
ATOM 1745 N N . HIS A 1 232 ? 7.744 -3.088 -10.433 1.00 89.12 232 HIS A N 1
ATOM 1746 C CA . HIS A 1 232 ? 8.043 -2.278 -11.618 1.00 89.12 232 HIS A CA 1
ATOM 1747 C C . HIS A 1 232 ? 9.259 -1.367 -11.369 1.00 89.12 232 HIS A C 1
ATOM 1749 O O . HIS A 1 232 ? 10.134 -1.250 -12.220 1.00 89.12 232 HIS A O 1
ATOM 1755 N N . ALA A 1 233 ? 9.366 -0.788 -10.167 1.00 86.19 233 ALA A N 1
ATOM 1756 C CA . ALA A 1 233 ? 10.487 0.066 -9.783 1.00 86.19 233 ALA A CA 1
ATOM 1757 C C . ALA A 1 233 ? 11.833 -0.681 -9.774 1.00 86.19 233 ALA A C 1
ATOM 1759 O O . ALA A 1 233 ? 12.808 -0.163 -10.313 1.00 86.19 233 ALA A O 1
ATOM 1760 N N . ASP A 1 234 ? 11.882 -1.904 -9.237 1.00 90.12 234 ASP A N 1
ATOM 1761 C CA . ASP A 1 234 ? 13.096 -2.735 -9.259 1.00 90.12 234 ASP A CA 1
ATOM 1762 C C . ASP A 1 234 ? 13.495 -3.115 -10.691 1.00 90.12 234 ASP A C 1
ATOM 1764 O O . ASP A 1 234 ? 14.680 -3.211 -11.007 1.00 90.12 234 ASP A O 1
ATOM 1768 N N . THR A 1 235 ? 12.511 -3.290 -11.576 1.00 93.06 235 THR A N 1
ATOM 1769 C CA . THR A 1 235 ? 12.744 -3.587 -12.997 1.00 93.06 235 THR A CA 1
ATOM 1770 C C . THR A 1 235 ? 13.332 -2.375 -13.726 1.00 93.06 235 THR A C 1
ATOM 1772 O O . THR A 1 235 ? 14.347 -2.501 -14.409 1.00 93.06 235 THR A O 1
ATOM 1775 N N . VAL A 1 236 ? 12.762 -1.181 -13.519 1.00 90.19 236 VAL A N 1
ATOM 1776 C CA . VAL A 1 236 ? 13.311 0.090 -14.034 1.00 90.19 236 VAL A CA 1
ATOM 1777 C C . VAL A 1 236 ? 14.723 0.333 -13.503 1.00 90.19 236 VAL A C 1
ATOM 1779 O O . VAL A 1 236 ? 15.615 0.728 -14.254 1.00 90.19 236 VAL A O 1
ATOM 1782 N N . LEU A 1 237 ? 14.951 0.060 -12.218 1.00 86.31 237 LEU A N 1
ATOM 1783 C CA . LEU A 1 237 ? 16.264 0.180 -11.600 1.00 86.31 237 LEU A CA 1
ATOM 1784 C C . LEU A 1 237 ? 17.284 -0.766 -12.245 1.00 86.31 237 LEU A C 1
ATOM 1786 O O . LEU A 1 237 ? 18.381 -0.338 -12.598 1.00 86.31 237 LEU A O 1
ATOM 1790 N N . ALA A 1 238 ? 16.921 -2.033 -12.435 1.00 91.12 238 ALA A N 1
ATOM 1791 C CA . ALA A 1 238 ? 17.777 -3.008 -13.096 1.00 91.12 238 ALA A CA 1
ATOM 1792 C C . ALA A 1 238 ? 18.116 -2.591 -14.538 1.00 91.12 238 ALA A C 1
ATOM 1794 O O . ALA A 1 238 ? 19.280 -2.688 -14.929 1.00 91.12 238 ALA A O 1
ATOM 1795 N N . ALA A 1 239 ? 17.145 -2.055 -15.293 1.00 92.62 239 ALA A N 1
ATOM 1796 C CA . ALA A 1 239 ? 17.369 -1.520 -16.640 1.00 92.62 239 ALA A CA 1
ATOM 1797 C C . ALA A 1 239 ? 18.374 -0.370 -16.635 1.00 92.62 239 ALA A C 1
ATOM 1799 O O . ALA A 1 239 ? 19.343 -0.385 -17.393 1.00 92.62 239 ALA A O 1
ATOM 1800 N N . ARG A 1 240 ? 18.181 0.598 -15.737 1.00 86.12 240 ARG A N 1
ATOM 1801 C CA . ARG A 1 240 ? 19.079 1.744 -15.589 1.00 86.12 240 ARG A CA 1
ATOM 1802 C C . ARG A 1 240 ? 20.499 1.322 -15.214 1.00 86.12 240 ARG A C 1
ATOM 1804 O O . ARG A 1 240 ? 21.461 1.883 -15.728 1.00 86.12 240 ARG A O 1
ATOM 1811 N N . ASP A 1 241 ? 20.631 0.351 -14.317 1.00 86.31 241 ASP A N 1
ATOM 1812 C CA . ASP A 1 241 ? 21.927 -0.132 -13.838 1.00 86.31 241 ASP A CA 1
ATOM 1813 C C . ASP A 1 241 ? 22.577 -1.151 -14.798 1.00 86.31 241 ASP A C 1
ATOM 1815 O O . ASP A 1 241 ? 23.683 -1.623 -14.529 1.00 86.31 241 ASP A O 1
ATOM 1819 N N . GLY A 1 242 ? 21.897 -1.538 -15.886 1.00 91.62 242 GLY A N 1
ATOM 1820 C CA . GLY A 1 242 ? 22.369 -2.563 -16.819 1.00 91.62 242 GLY A CA 1
ATOM 1821 C C . GLY A 1 242 ? 22.531 -3.946 -16.177 1.00 91.62 242 GLY A C 1
ATOM 1822 O O . GLY A 1 242 ? 23.394 -4.723 -16.587 1.00 91.62 242 GLY A O 1
ATOM 1823 N N . ARG A 1 243 ? 21.746 -4.248 -15.135 1.00 95.00 243 ARG A N 1
ATOM 1824 C CA . ARG A 1 243 ? 21.808 -5.517 -14.396 1.00 95.00 243 ARG A CA 1
ATOM 1825 C C . ARG A 1 243 ? 20.685 -6.454 -14.847 1.00 95.00 243 ARG A C 1
ATOM 1827 O O . ARG A 1 243 ? 19.553 -6.002 -14.993 1.00 95.00 243 ARG A O 1
ATOM 1834 N N . PRO A 1 244 ? 20.955 -7.760 -15.023 1.00 97.56 244 PRO A N 1
ATOM 1835 C CA . PRO A 1 244 ? 19.909 -8.716 -15.360 1.00 97.56 244 PRO A CA 1
ATOM 1836 C C . PRO A 1 244 ? 18.941 -8.920 -14.188 1.00 97.56 244 PRO A C 1
ATOM 1838 O O . PRO A 1 244 ? 19.332 -8.858 -13.018 1.00 97.56 244 PRO A O 1
ATOM 1841 N N . LEU A 1 245 ? 17.686 -9.222 -14.513 1.00 97.75 245 LEU A N 1
ATOM 1842 C CA . LEU A 1 245 ? 16.680 -9.654 -13.550 1.00 97.75 245 LEU A CA 1
ATOM 1843 C C . LEU A 1 245 ? 16.947 -11.093 -13.082 1.00 97.75 245 LEU A C 1
ATOM 1845 O O . LEU A 1 245 ? 17.501 -11.900 -13.836 1.00 97.75 245 LEU A O 1
ATOM 1849 N N . PRO A 1 246 ? 16.504 -11.469 -11.868 1.00 97.12 246 PRO A N 1
ATOM 1850 C CA . PRO A 1 246 ? 16.451 -12.870 -11.473 1.00 97.12 246 PRO A CA 1
ATOM 1851 C C . PRO A 1 246 ? 15.626 -13.702 -12.476 1.00 97.12 246 PRO A C 1
ATOM 1853 O O . PRO A 1 246 ? 14.582 -13.240 -12.935 1.00 97.12 246 PRO A O 1
ATOM 1856 N N . PRO A 1 247 ? 16.033 -14.938 -12.812 1.00 96.69 247 PRO A N 1
ATOM 1857 C CA . PRO A 1 247 ? 15.254 -15.791 -13.705 1.00 96.69 247 PRO A CA 1
ATOM 1858 C C . PRO A 1 247 ? 13.821 -16.028 -13.209 1.00 96.69 247 PRO A C 1
ATOM 1860 O O . PRO A 1 247 ? 13.602 -16.285 -12.025 1.00 96.69 247 PRO A O 1
ATOM 1863 N N . GLY A 1 248 ? 12.857 -16.002 -14.134 1.00 95.06 248 GLY A N 1
ATOM 1864 C CA . GLY A 1 248 ? 11.458 -16.357 -13.868 1.00 95.06 248 GLY A CA 1
ATOM 1865 C C . GLY A 1 248 ? 10.587 -15.243 -13.281 1.00 95.06 248 GLY A C 1
ATOM 1866 O O . GLY A 1 248 ? 9.462 -15.527 -12.877 1.00 95.06 248 GLY A O 1
ATOM 1867 N N . VAL A 1 249 ? 11.075 -13.999 -13.223 1.00 97.44 249 VAL A N 1
ATOM 1868 C CA . VAL A 1 249 ? 10.306 -12.859 -12.681 1.00 97.44 249 VAL A CA 1
ATOM 1869 C C . VAL A 1 249 ? 9.612 -12.008 -13.746 1.00 97.44 249 VAL A C 1
ATOM 1871 O O . VAL A 1 249 ? 8.823 -11.137 -13.385 1.00 97.44 249 VAL A O 1
ATOM 1874 N N . ALA A 1 250 ? 9.887 -12.237 -15.032 1.00 97.88 250 ALA A N 1
ATOM 1875 C CA . ALA A 1 250 ? 9.329 -11.454 -16.128 1.00 97.88 250 ALA A CA 1
ATOM 1876 C C . ALA A 1 250 ? 9.300 -12.215 -17.465 1.00 97.88 250 ALA A C 1
ATOM 1878 O O . ALA A 1 250 ? 9.986 -13.226 -17.652 1.00 97.88 250 ALA A O 1
ATOM 1879 N N . PHE A 1 251 ? 8.521 -11.667 -18.388 1.00 98.25 251 PHE A N 1
ATOM 1880 C CA . PHE A 1 251 ? 8.344 -12.061 -19.777 1.00 98.25 251 PHE A CA 1
ATOM 1881 C C . PHE A 1 251 ? 8.602 -10.846 -20.674 1.00 98.25 251 PHE A C 1
ATOM 1883 O O . PHE A 1 251 ? 8.383 -9.713 -20.243 1.00 98.25 251 PHE A O 1
ATOM 1890 N N . ASP A 1 252 ? 9.076 -11.067 -21.894 1.00 98.06 252 ASP A N 1
ATOM 1891 C CA . ASP A 1 252 ? 9.206 -10.027 -22.915 1.00 98.06 252 ASP A CA 1
ATOM 1892 C C . ASP A 1 252 ? 7.876 -9.759 -23.648 1.00 98.06 252 ASP A C 1
ATOM 1894 O O . ASP A 1 252 ? 6.820 -10.265 -23.262 1.00 98.06 252 ASP A O 1
ATOM 1898 N N . ALA A 1 253 ? 7.915 -8.909 -24.677 1.00 97.25 253 ALA A N 1
ATOM 1899 C CA . ALA A 1 253 ? 6.736 -8.519 -25.451 1.00 97.25 253 ALA A CA 1
ATOM 1900 C C . ALA A 1 253 ? 6.087 -9.685 -26.224 1.00 97.25 253 ALA A C 1
ATOM 1902 O O . ALA A 1 253 ? 4.896 -9.615 -26.519 1.00 97.25 253 ALA A O 1
ATOM 1903 N N . ASP A 1 254 ? 6.838 -10.754 -26.509 1.00 97.12 254 ASP A N 1
ATOM 1904 C CA . ASP A 1 254 ? 6.339 -11.967 -27.167 1.00 97.12 254 ASP A CA 1
ATOM 1905 C C . ASP A 1 254 ? 5.840 -13.010 -26.144 1.00 97.12 254 ASP A C 1
ATOM 1907 O O . ASP A 1 254 ? 5.418 -14.113 -26.504 1.00 97.12 254 ASP A O 1
ATOM 1911 N N . GLY A 1 255 ? 5.892 -12.680 -24.849 1.00 97.12 255 GLY A N 1
ATOM 1912 C CA . GLY A 1 255 ? 5.508 -13.561 -23.752 1.00 97.12 255 GLY A CA 1
ATOM 1913 C C . GLY A 1 255 ? 6.556 -14.624 -23.411 1.00 97.12 255 GLY A C 1
ATOM 1914 O O . GLY A 1 255 ? 6.256 -15.552 -22.653 1.00 97.12 255 GLY A O 1
ATOM 1915 N N . ALA A 1 256 ? 7.783 -14.518 -23.932 1.00 97.75 256 ALA A N 1
ATOM 1916 C CA . ALA A 1 256 ? 8.865 -15.438 -23.605 1.00 97.75 256 ALA A CA 1
ATOM 1917 C C . ALA A 1 256 ? 9.552 -15.027 -22.286 1.00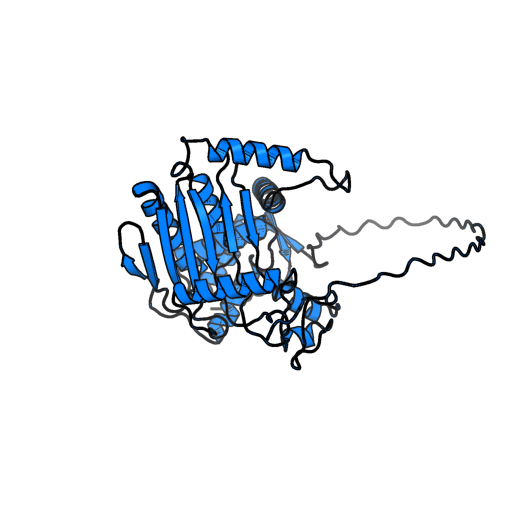 97.75 256 ALA A C 1
ATOM 1919 O O . ALA A 1 256 ? 9.743 -13.837 -22.032 1.00 97.75 256 ALA A O 1
ATOM 1920 N N . PRO A 1 257 ? 9.940 -15.977 -21.408 1.00 97.44 257 PRO A N 1
ATOM 1921 C CA . PRO A 1 257 ? 10.652 -15.648 -20.175 1.00 97.44 257 PRO A CA 1
ATOM 1922 C C . PRO A 1 257 ? 11.939 -14.867 -20.450 1.00 97.44 257 PRO A C 1
ATOM 1924 O O . PRO A 1 257 ? 12.761 -15.294 -21.260 1.00 97.44 257 PRO A O 1
ATOM 1927 N N . THR A 1 258 ? 12.154 -13.772 -19.721 1.00 98.19 258 THR A N 1
ATOM 1928 C CA . THR A 1 258 ? 13.319 -12.901 -19.921 1.00 98.19 258 THR A CA 1
ATOM 1929 C C . THR A 1 258 ? 14.000 -12.526 -18.608 1.00 98.19 258 THR A C 1
ATOM 1931 O O . THR A 1 258 ? 13.378 -12.442 -17.548 1.00 98.19 258 THR A O 1
ATOM 1934 N N . THR A 1 259 ? 15.310 -12.299 -18.685 1.00 98.31 259 THR A N 1
ATOM 1935 C CA . THR A 1 259 ? 16.104 -11.650 -17.631 1.00 98.31 259 THR A CA 1
ATOM 1936 C C . THR A 1 259 ? 16.570 -10.256 -18.045 1.00 98.31 259 THR A C 1
ATOM 1938 O O . THR A 1 259 ? 17.277 -9.605 -17.279 1.00 98.31 259 THR A O 1
ATOM 1941 N N . ASP A 1 260 ? 16.230 -9.807 -19.254 1.00 98.19 260 ASP A N 1
ATOM 1942 C CA . ASP A 1 260 ? 16.521 -8.453 -19.710 1.00 98.19 260 ASP A CA 1
ATOM 1943 C C . ASP A 1 260 ? 15.465 -7.496 -19.130 1.00 98.19 260 ASP A C 1
ATOM 1945 O O . ASP A 1 260 ? 14.279 -7.626 -19.450 1.00 98.19 260 ASP A O 1
ATOM 1949 N N . PRO A 1 261 ? 15.862 -6.541 -18.274 1.00 97.38 261 PRO A N 1
ATOM 1950 C CA . PRO A 1 261 ? 14.928 -5.597 -17.678 1.00 97.38 261 PRO A CA 1
ATOM 1951 C C . PRO A 1 261 ? 14.261 -4.664 -18.700 1.00 97.38 261 PRO A C 1
ATOM 1953 O O . PRO A 1 261 ? 13.123 -4.264 -18.479 1.00 97.38 261 PRO A O 1
ATOM 1956 N N . VAL A 1 262 ? 14.902 -4.340 -19.828 1.00 97.56 262 VAL A N 1
ATOM 1957 C CA . VAL A 1 262 ? 14.285 -3.514 -20.881 1.00 97.56 262 VAL A CA 1
ATOM 1958 C C . VAL A 1 262 ? 13.201 -4.310 -21.603 1.00 97.56 262 VAL A C 1
ATOM 1960 O O . VAL A 1 262 ? 12.090 -3.814 -21.785 1.00 97.56 262 VAL A O 1
ATOM 1963 N N . ALA A 1 263 ? 13.489 -5.568 -21.943 1.00 97.75 263 ALA A N 1
ATOM 1964 C CA . ALA A 1 263 ? 12.499 -6.466 -22.531 1.00 97.75 263 ALA A CA 1
ATOM 1965 C C . ALA A 1 263 ? 11.319 -6.714 -21.573 1.00 97.75 263 ALA A C 1
ATOM 1967 O O . ALA A 1 263 ? 10.166 -6.681 -21.996 1.00 97.75 263 ALA A O 1
ATOM 1968 N N . ALA A 1 264 ? 11.589 -6.881 -20.273 1.00 97.25 264 ALA A N 1
ATOM 1969 C CA . ALA A 1 264 ? 10.563 -7.044 -19.243 1.00 97.25 264 ALA A CA 1
ATOM 1970 C C . ALA A 1 264 ? 9.624 -5.831 -19.125 1.00 97.25 264 ALA A C 1
ATOM 1972 O O . ALA A 1 264 ? 8.417 -5.999 -18.962 1.00 97.25 264 ALA A O 1
ATOM 1973 N N . LEU A 1 265 ? 10.154 -4.606 -19.239 1.00 95.44 265 LEU A N 1
ATOM 1974 C CA . LEU A 1 265 ? 9.354 -3.373 -19.218 1.00 95.44 265 LEU A CA 1
ATOM 1975 C C . LEU A 1 265 ? 8.457 -3.215 -2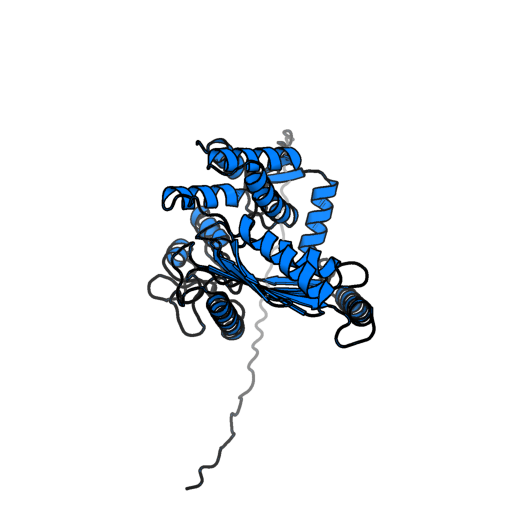0.452 1.00 95.44 265 LEU A C 1
ATOM 1977 O O . LEU A 1 265 ? 7.467 -2.487 -20.384 1.00 95.44 265 LEU A O 1
ATOM 1981 N N . ALA A 1 266 ? 8.773 -3.892 -21.558 1.00 96.12 266 ALA A N 1
ATOM 1982 C CA . ALA A 1 266 ? 7.907 -3.989 -22.733 1.00 96.12 266 ALA A CA 1
ATOM 1983 C C . ALA A 1 266 ? 6.930 -5.180 -22.652 1.00 96.12 266 ALA A C 1
ATOM 1985 O O . ALA A 1 266 ? 5.851 -5.125 -23.235 1.00 96.12 266 ALA A O 1
ATOM 1986 N N . GLY A 1 267 ? 7.287 -6.227 -21.904 1.00 97.12 267 GLY A N 1
ATOM 1987 C CA . GLY A 1 267 ? 6.486 -7.429 -21.675 1.00 97.12 267 GLY A CA 1
ATOM 1988 C C . GLY A 1 267 ? 5.718 -7.403 -20.359 1.00 97.12 267 GLY A C 1
ATOM 1989 O O . GLY A 1 267 ? 5.160 -6.374 -19.993 1.00 97.12 267 GLY A O 1
ATOM 1990 N N . ALA A 1 268 ? 5.656 -8.520 -19.637 1.00 97.62 268 ALA A N 1
ATOM 1991 C CA . ALA A 1 268 ? 4.880 -8.653 -18.401 1.00 97.62 268 ALA A CA 1
ATOM 1992 C C . ALA A 1 268 ? 5.736 -9.125 -17.223 1.00 97.62 268 ALA A C 1
ATOM 1994 O O . ALA A 1 268 ? 6.701 -9.866 -17.387 1.00 97.62 268 ALA A O 1
ATOM 1995 N N . LEU A 1 269 ? 5.348 -8.765 -16.003 1.00 97.75 269 LEU A N 1
ATOM 1996 C CA . LEU A 1 269 ? 5.951 -9.326 -14.794 1.00 97.75 269 LEU A CA 1
ATOM 1997 C C . LEU A 1 269 ? 5.303 -10.676 -14.454 1.00 97.75 269 LEU A C 1
ATOM 1999 O O . LEU A 1 269 ? 4.125 -10.902 -14.726 1.00 97.75 269 LEU A O 1
ATOM 2003 N N . ALA A 1 270 ? 6.051 -11.583 -13.832 1.00 97.62 270 ALA A N 1
ATOM 2004 C CA . ALA A 1 270 ? 5.516 -12.858 -13.365 1.00 97.62 270 ALA A CA 1
ATOM 2005 C C . ALA A 1 270 ? 4.894 -12.721 -11.964 1.00 97.62 270 ALA A C 1
ATOM 2007 O O . ALA A 1 270 ? 5.381 -11.932 -11.152 1.00 97.62 270 ALA A O 1
ATOM 2008 N N . PRO A 1 271 ? 3.863 -13.508 -11.617 1.00 97.44 271 PRO A N 1
ATOM 2009 C CA . PRO A 1 271 ? 3.369 -13.584 -10.251 1.00 97.44 271 PRO A CA 1
ATOM 2010 C C . PRO A 1 271 ? 4.304 -14.442 -9.387 1.00 97.44 271 PRO A C 1
ATOM 2012 O O . PRO A 1 271 ? 4.837 -15.458 -9.846 1.00 97.44 271 PRO A O 1
ATOM 2015 N N . TRP A 1 272 ? 4.481 -14.096 -8.110 1.00 96.06 272 TRP A N 1
ATOM 2016 C CA . TRP A 1 272 ? 5.224 -14.983 -7.205 1.00 96.06 272 TRP A CA 1
ATOM 2017 C C . TRP A 1 272 ? 4.443 -16.273 -6.925 1.00 96.06 272 TRP A C 1
ATOM 2019 O O . TRP A 1 272 ? 3.224 -16.340 -7.046 1.00 96.06 272 TRP A O 1
ATOM 2029 N N . GLY A 1 273 ? 5.140 -17.347 -6.548 1.00 94.94 273 GLY A N 1
ATOM 2030 C CA . GLY A 1 273 ? 4.490 -18.610 -6.168 1.00 94.94 273 GLY A CA 1
ATOM 2031 C C . GLY A 1 273 ? 3.691 -19.299 -7.288 1.00 94.94 273 GLY A C 1
ATOM 2032 O O . GLY A 1 273 ? 2.853 -20.159 -6.997 1.00 94.94 273 GLY A O 1
ATOM 2033 N N . GLY A 1 274 ? 3.922 -18.936 -8.555 1.00 93.31 274 GLY A N 1
ATOM 2034 C CA . GLY A 1 274 ? 3.281 -19.545 -9.723 1.00 93.31 274 GLY A CA 1
ATOM 2035 C C . GLY A 1 274 ? 1.755 -19.405 -9.705 1.00 93.31 274 GLY A C 1
ATOM 2036 O O . GLY A 1 274 ? 1.218 -18.326 -9.458 1.00 93.31 274 GLY A O 1
ATOM 2037 N N . HIS A 1 275 ? 1.034 -20.510 -9.933 1.00 95.75 275 HIS A N 1
ATOM 2038 C CA . HIS A 1 275 ? -0.437 -20.512 -9.979 1.00 95.75 275 HIS A CA 1
ATOM 2039 C C . HIS A 1 275 ? -1.105 -19.992 -8.695 1.00 95.75 275 HIS A C 1
ATOM 2041 O O . HIS A 1 275 ? -2.232 -19.511 -8.758 1.00 95.75 275 HIS A O 1
ATOM 2047 N N . ARG A 1 276 ? -0.429 -20.046 -7.538 1.00 97.06 276 ARG A N 1
ATOM 2048 C CA . ARG A 1 276 ? -0.990 -19.560 -6.268 1.00 97.06 276 ARG A CA 1
ATOM 2049 C C . ARG A 1 276 ? -1.013 -18.037 -6.196 1.00 97.06 276 ARG A C 1
ATOM 2051 O O . ARG A 1 276 ? -2.070 -17.473 -5.930 1.00 97.06 276 ARG A O 1
ATOM 2058 N N . GLY A 1 277 ? 0.111 -17.373 -6.474 1.00 97.31 277 GLY A N 1
ATOM 2059 C CA . GLY A 1 277 ? 0.133 -15.908 -6.531 1.00 97.31 277 GLY A CA 1
ATOM 2060 C C . GLY A 1 277 ? -0.649 -15.377 -7.726 1.00 97.31 277 GLY A C 1
ATOM 2061 O O . GLY A 1 277 ? -1.321 -14.363 -7.596 1.00 97.31 277 GLY A O 1
ATOM 2062 N N . SER A 1 278 ? -0.682 -16.110 -8.847 1.00 98.06 278 SER A N 1
ATOM 2063 C CA . SER A 1 278 ? -1.581 -15.792 -9.962 1.00 98.06 278 SER A CA 1
ATOM 2064 C C . SER A 1 278 ? -3.056 -15.848 -9.555 1.00 98.06 278 SER A C 1
ATOM 2066 O O . SER A 1 278 ? -3.815 -14.951 -9.916 1.00 98.06 278 SER A O 1
ATOM 2068 N N . GLY A 1 279 ? -3.471 -16.876 -8.808 1.00 98.31 279 GLY A N 1
ATOM 2069 C CA . GLY A 1 279 ? -4.836 -16.989 -8.294 1.00 98.31 279 GLY A CA 1
ATOM 2070 C C . GLY A 1 279 ? -5.195 -15.833 -7.361 1.00 98.31 279 GLY A C 1
ATOM 2071 O O . GLY A 1 279 ? -6.262 -15.241 -7.502 1.00 98.31 279 GLY A O 1
ATOM 2072 N N . LEU A 1 280 ? -4.274 -15.457 -6.467 1.00 98.38 280 LEU A N 1
ATOM 2073 C CA . LEU A 1 280 ? -4.445 -14.295 -5.594 1.00 98.38 280 LEU A CA 1
ATOM 2074 C C . LEU A 1 280 ? -4.531 -12.983 -6.390 1.00 98.38 280 LEU A C 1
ATOM 2076 O O . LEU A 1 280 ? -5.407 -12.169 -6.115 1.00 98.38 280 LEU A O 1
ATOM 2080 N N . ALA A 1 281 ? -3.687 -12.806 -7.411 1.00 98.06 281 ALA A N 1
ATOM 2081 C CA . ALA A 1 281 ? -3.704 -11.626 -8.275 1.00 98.06 281 ALA A CA 1
ATOM 2082 C C . ALA A 1 281 ? -5.060 -11.460 -8.968 1.00 98.06 281 ALA A C 1
ATOM 2084 O O . ALA A 1 281 ? -5.622 -10.367 -8.968 1.00 98.06 281 ALA A O 1
ATOM 2085 N N . MET A 1 282 ? -5.620 -12.548 -9.506 1.00 98.31 282 MET A N 1
ATOM 2086 C CA . MET A 1 282 ? -6.948 -12.534 -10.124 1.00 98.31 282 MET A CA 1
ATOM 2087 C C . MET A 1 282 ? -8.059 -12.270 -9.102 1.00 98.31 282 MET A C 1
ATOM 2089 O O . MET A 1 282 ? -8.961 -11.488 -9.384 1.00 98.31 282 MET A O 1
ATOM 2093 N N . ALA A 1 283 ? -7.989 -12.860 -7.905 1.00 98.56 283 ALA A N 1
ATOM 2094 C CA . ALA A 1 283 ? -8.968 -12.602 -6.848 1.00 98.56 283 ALA A CA 1
ATOM 2095 C C . ALA A 1 283 ? -8.995 -11.117 -6.449 1.00 98.56 283 ALA A C 1
ATOM 2097 O O . ALA A 1 283 ? -10.065 -10.518 -6.371 1.00 98.56 283 ALA A O 1
ATOM 2098 N N . VAL A 1 284 ? -7.825 -10.496 -6.275 1.00 98.56 284 VAL A N 1
ATOM 2099 C CA . VAL A 1 284 ? -7.724 -9.060 -5.981 1.00 98.56 284 VAL A CA 1
ATOM 2100 C C . VAL A 1 284 ? -8.168 -8.205 -7.176 1.00 98.56 284 VAL A C 1
ATOM 2102 O O . VAL A 1 284 ? -8.835 -7.193 -6.970 1.00 98.56 284 VAL A O 1
ATOM 2105 N N . GLN A 1 285 ? -7.899 -8.625 -8.421 1.00 98.38 285 GLN A N 1
ATOM 2106 C CA . GLN A 1 285 ? -8.427 -7.941 -9.611 1.00 98.38 285 GLN A CA 1
ATOM 2107 C C . GLN A 1 285 ? -9.962 -7.896 -9.577 1.00 98.38 285 GLN A C 1
ATOM 2109 O O . GLN A 1 285 ? -10.548 -6.837 -9.789 1.00 98.38 285 GLN A O 1
ATOM 2114 N N . LEU A 1 286 ? -10.608 -9.028 -9.274 1.00 98.62 286 LEU A N 1
ATOM 2115 C CA . LEU A 1 286 ? -12.066 -9.140 -9.168 1.00 98.62 286 LEU A CA 1
ATOM 2116 C C . LEU A 1 286 ? -12.631 -8.296 -8.017 1.00 98.62 286 LEU A C 1
ATOM 2118 O O . LEU A 1 286 ? -13.679 -7.676 -8.178 1.00 98.62 286 LEU A O 1
ATOM 2122 N N . LEU A 1 287 ? -11.934 -8.219 -6.879 1.00 98.56 287 LEU A N 1
ATOM 2123 C CA . LEU A 1 287 ? -12.310 -7.324 -5.778 1.00 98.56 287 LEU A CA 1
ATOM 2124 C C . LEU A 1 287 ? -12.201 -5.844 -6.176 1.00 98.56 287 LEU A C 1
ATOM 2126 O O . LEU A 1 287 ? -13.073 -5.054 -5.821 1.00 98.56 287 LEU A O 1
ATOM 2130 N N . GLY A 1 288 ? -11.199 -5.476 -6.978 1.00 98.25 288 GLY A N 1
ATOM 2131 C CA . GLY A 1 288 ? -11.117 -4.145 -7.583 1.00 98.25 288 GLY A CA 1
ATOM 2132 C C . GLY A 1 288 ? -12.296 -3.853 -8.516 1.00 98.25 288 GLY A C 1
ATOM 2133 O O . GLY A 1 288 ? -12.865 -2.763 -8.462 1.00 98.25 288 GLY A O 1
ATOM 2134 N N . MET A 1 289 ? -12.730 -4.835 -9.318 1.00 98.38 289 MET A N 1
ATOM 2135 C CA . MET A 1 289 ? -13.940 -4.700 -10.144 1.00 98.38 289 MET A CA 1
ATOM 2136 C C . MET A 1 289 ? -15.198 -4.536 -9.287 1.00 98.38 289 MET A C 1
ATOM 2138 O O . MET A 1 289 ? -16.038 -3.686 -9.571 1.00 98.38 289 MET A O 1
ATOM 2142 N N . HIS A 1 290 ? -15.305 -5.297 -8.197 1.00 98.00 290 HIS A N 1
ATOM 2143 C CA . HIS A 1 290 ? -16.388 -5.158 -7.226 1.00 98.00 290 HIS A CA 1
ATOM 2144 C C . HIS A 1 290 ? -16.402 -3.769 -6.565 1.00 98.00 290 HIS A C 1
ATOM 2146 O O . HIS A 1 290 ? -17.473 -3.215 -6.324 1.00 98.00 290 HIS A O 1
ATOM 2152 N N . ALA A 1 291 ? -15.230 -3.172 -6.330 1.00 97.75 291 ALA A N 1
ATOM 2153 C CA . AL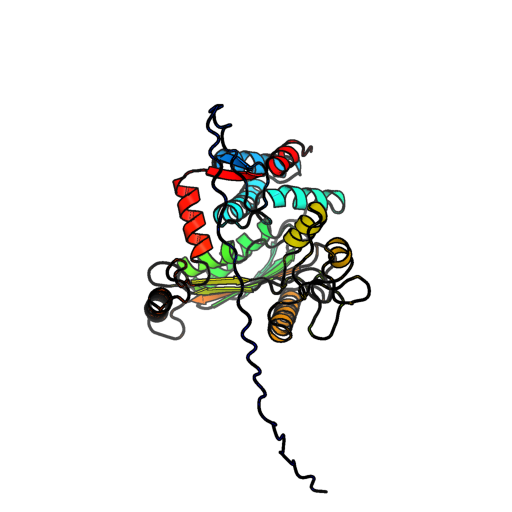A A 1 291 ? -15.110 -1.798 -5.848 1.00 97.75 291 ALA A CA 1
ATOM 2154 C C . ALA A 1 291 ? -15.491 -0.742 -6.904 1.00 97.75 291 ALA A C 1
ATOM 2156 O O . ALA A 1 291 ? -15.736 0.402 -6.534 1.00 97.75 291 ALA A O 1
ATOM 2157 N N . GLY A 1 292 ? -15.597 -1.111 -8.186 1.00 96.94 292 GLY A N 1
ATOM 2158 C CA . GLY A 1 292 ? -16.018 -0.232 -9.283 1.00 96.94 292 GLY A CA 1
ATOM 2159 C C . GLY A 1 292 ? -14.982 -0.030 -10.393 1.00 96.94 292 GLY A C 1
ATOM 2160 O O . GLY A 1 292 ? -15.223 0.773 -11.290 1.00 96.94 292 GLY A O 1
ATOM 2161 N N . SER A 1 293 ? -13.845 -0.730 -10.354 1.00 97.75 293 SER A N 1
ATOM 2162 C CA . SER A 1 293 ? -12.860 -0.720 -11.442 1.00 97.75 293 SER A CA 1
ATOM 2163 C C . SER A 1 293 ? -13.372 -1.468 -12.680 1.00 97.75 293 SER A C 1
ATOM 2165 O O . SER A 1 293 ? -14.189 -2.385 -12.587 1.00 97.75 293 SER A O 1
ATOM 2167 N N . SER A 1 294 ? -12.859 -1.116 -13.859 1.00 96.94 294 SER A N 1
ATOM 2168 C CA . SER A 1 294 ? -13.096 -1.913 -15.068 1.00 96.94 294 SER A CA 1
ATOM 2169 C C . SER A 1 294 ? -12.267 -3.207 -15.062 1.00 96.94 294 SER A C 1
ATOM 2171 O O . SER A 1 294 ? -11.376 -3.393 -14.232 1.00 96.94 294 SER A O 1
ATOM 2173 N N . ALA A 1 295 ? -12.553 -4.125 -15.992 1.00 95.12 295 ALA A N 1
ATOM 2174 C CA . ALA A 1 295 ? -11.850 -5.408 -16.056 1.00 95.12 295 ALA A CA 1
ATOM 2175 C C . ALA A 1 295 ? -10.332 -5.237 -16.259 1.00 95.12 295 ALA A C 1
ATOM 2177 O O . ALA A 1 295 ? -9.531 -5.879 -15.577 1.00 95.12 295 ALA A O 1
ATOM 2178 N N . LEU A 1 296 ? -9.967 -4.328 -17.168 1.00 95.44 296 LEU A N 1
ATOM 2179 C CA . LEU A 1 296 ? -8.602 -3.947 -17.517 1.00 95.44 296 LEU A CA 1
ATOM 2180 C C . LEU A 1 296 ? -8.509 -2.416 -17.433 1.00 95.44 296 LEU A C 1
ATOM 2182 O O . LEU A 1 296 ? -8.732 -1.740 -18.441 1.00 95.44 296 LEU A O 1
ATOM 2186 N N . PRO A 1 297 ? -8.263 -1.851 -16.238 1.00 96.06 297 PRO A N 1
ATOM 2187 C CA . PRO A 1 297 ? -8.229 -0.407 -16.077 1.00 96.06 297 PRO A CA 1
ATOM 2188 C C . PRO A 1 297 ? -7.087 0.213 -16.895 1.00 96.06 297 PRO A C 1
ATOM 2190 O O . PRO A 1 297 ? -6.022 -0.409 -17.007 1.00 96.06 297 PRO A O 1
ATOM 2193 N N . PRO A 1 298 ? -7.287 1.420 -17.465 1.00 95.50 298 PRO A N 1
ATOM 2194 C CA . PRO A 1 298 ? -6.231 2.136 -18.170 1.00 95.50 298 PRO A CA 1
ATOM 2195 C C . PRO A 1 298 ? -5.003 2.346 -17.286 1.00 95.50 298 PRO A C 1
ATOM 2197 O O . PRO A 1 298 ? -5.084 2.329 -16.056 1.00 95.50 298 PRO A O 1
ATOM 2200 N N . GLU A 1 299 ? -3.857 2.578 -17.916 1.00 93.25 299 GLU A N 1
ATOM 2201 C CA . GLU A 1 299 ? -2.621 2.854 -17.193 1.00 93.25 299 GLU A CA 1
ATOM 2202 C C . GLU A 1 299 ? -2.794 4.033 -16.222 1.00 93.25 299 GLU A C 1
ATOM 2204 O O . GLU A 1 299 ? -3.224 5.120 -16.609 1.00 93.25 299 GLU A O 1
ATOM 2209 N N . LEU A 1 300 ? -2.486 3.784 -14.942 1.00 92.88 300 LEU A N 1
ATOM 2210 C CA . LEU A 1 300 ? -2.572 4.769 -13.855 1.00 92.88 300 LEU A CA 1
ATOM 2211 C C . LEU A 1 300 ? -3.918 5.521 -13.793 1.00 92.88 300 LEU A C 1
ATOM 2213 O O . LEU A 1 300 ? -3.946 6.746 -13.644 1.00 92.88 300 LEU A O 1
ATOM 2217 N N . SER A 1 301 ? -5.036 4.801 -13.925 1.00 95.19 301 SER A N 1
ATOM 2218 C CA . SER A 1 301 ? -6.386 5.353 -13.762 1.00 95.19 301 SER A CA 1
ATOM 2219 C C . SER A 1 301 ? -7.431 4.257 -13.539 1.00 95.19 301 SER A C 1
ATOM 2221 O O . SER A 1 301 ? -7.236 3.112 -13.946 1.00 95.19 301 SER A O 1
ATOM 2223 N N . GLY A 1 302 ? -8.573 4.602 -12.938 1.00 96.56 302 GLY A N 1
ATOM 2224 C CA . GLY A 1 302 ? -9.728 3.708 -12.859 1.00 96.56 302 GLY A CA 1
ATOM 2225 C C . GLY A 1 302 ? -9.538 2.506 -11.932 1.00 96.56 302 GLY A C 1
ATOM 2226 O O . GLY A 1 302 ? -10.190 1.475 -12.127 1.00 96.56 302 GLY A O 1
ATOM 2227 N N . PHE A 1 303 ? -8.630 2.586 -10.959 1.00 98.12 303 PHE A N 1
ATOM 2228 C CA . PHE A 1 303 ? -8.404 1.509 -9.996 1.00 98.12 303 PHE A CA 1
ATOM 2229 C C . PHE A 1 303 ? -9.547 1.465 -8.976 1.00 98.12 303 PHE A C 1
ATOM 2231 O O . PHE A 1 303 ? -10.276 2.438 -8.769 1.00 98.12 303 PHE A O 1
ATOM 2238 N N . GLY A 1 304 ? -9.704 0.308 -8.348 1.00 98.38 304 GLY A N 1
ATOM 2239 C CA . GLY A 1 304 ? -10.667 0.040 -7.296 1.00 98.38 304 GLY A CA 1
ATOM 2240 C C . GLY A 1 304 ? -9.955 -0.499 -6.065 1.00 98.38 304 GLY A C 1
ATOM 2241 O O . GLY A 1 304 ? -9.150 -1.430 -6.152 1.00 98.38 304 GLY A O 1
ATOM 2242 N N . MET A 1 305 ? -10.285 0.080 -4.919 1.00 98.56 305 MET A N 1
ATOM 2243 C CA . MET A 1 305 ? -9.794 -0.310 -3.606 1.00 98.56 305 MET A CA 1
ATOM 2244 C C . MET A 1 305 ? -10.970 -0.657 -2.699 1.00 98.56 305 MET A C 1
ATOM 2246 O O . MET A 1 305 ? -12.038 -0.056 -2.784 1.00 98.56 305 MET A O 1
ATOM 2250 N N . SER A 1 306 ? -10.775 -1.605 -1.792 1.00 98.38 306 SER A N 1
ATOM 2251 C CA . SER A 1 306 ? -11.744 -1.900 -0.740 1.00 98.38 306 SER A CA 1
ATOM 2252 C C . SER A 1 306 ? -11.047 -2.154 0.583 1.00 98.38 306 SER A C 1
ATOM 2254 O O . SER A 1 306 ? -10.013 -2.822 0.611 1.00 98.38 306 SER A O 1
ATOM 2256 N N . ILE A 1 307 ? -11.642 -1.666 1.668 1.00 98.88 307 ILE A N 1
ATOM 2257 C CA . ILE A 1 307 ? -11.253 -1.979 3.041 1.00 98.88 307 ILE A CA 1
ATOM 2258 C C . ILE A 1 307 ? -12.458 -2.605 3.733 1.00 98.88 307 ILE A C 1
ATOM 2260 O O . ILE A 1 307 ? -13.530 -2.006 3.781 1.00 98.88 307 ILE A O 1
ATOM 2264 N N . VAL A 1 308 ? -12.278 -3.802 4.275 1.00 98.88 308 VAL A N 1
ATOM 2265 C CA . VAL A 1 308 ? -13.226 -4.463 5.172 1.00 98.88 308 VAL A CA 1
ATOM 2266 C C . VAL A 1 308 ? -12.601 -4.483 6.556 1.00 98.88 308 VAL A C 1
ATOM 2268 O O . VAL A 1 308 ? -11.458 -4.914 6.700 1.00 98.88 308 VAL A O 1
ATOM 2271 N N . ALA A 1 309 ? -13.336 -4.025 7.564 1.00 98.88 309 ALA A N 1
ATOM 2272 C CA . ALA A 1 309 ? -12.888 -4.039 8.948 1.00 98.88 309 ALA A CA 1
ATOM 2273 C C . ALA A 1 309 ? -13.964 -4.635 9.857 1.00 98.88 309 ALA A C 1
ATOM 2275 O O . ALA A 1 309 ? -15.150 -4.346 9.708 1.00 98.88 309 ALA A O 1
ATOM 2276 N N . MET A 1 310 ? -13.544 -5.469 10.800 1.00 98.69 310 MET A N 1
ATOM 2277 C CA . MET A 1 310 ? -14.417 -6.163 11.747 1.00 98.69 310 MET A CA 1
ATOM 2278 C C . MET A 1 310 ? -13.830 -6.047 13.145 1.00 98.69 310 MET A C 1
ATOM 2280 O O . MET A 1 310 ? -12.629 -6.229 13.310 1.00 98.69 310 MET A O 1
ATOM 2284 N N . ARG A 1 311 ? -14.653 -5.794 14.159 1.00 98.56 311 ARG A N 1
ATOM 2285 C CA . ARG A 1 311 ? -14.211 -5.846 15.553 1.00 98.56 311 ARG A CA 1
ATOM 2286 C C . ARG A 1 311 ? -13.626 -7.221 15.885 1.00 98.56 311 ARG A C 1
ATOM 2288 O O . ARG A 1 311 ? -14.139 -8.254 15.449 1.00 98.56 311 ARG A O 1
ATOM 2295 N N . SER A 1 312 ? -12.547 -7.233 16.660 1.00 98.00 312 SER A N 1
ATOM 2296 C CA . SER A 1 312 ? -11.851 -8.459 17.069 1.00 98.00 312 SER A CA 1
ATOM 2297 C C . SER A 1 312 ? -12.685 -9.380 17.967 1.00 98.00 312 SER A C 1
ATOM 2299 O O . SER A 1 312 ? -12.414 -10.578 18.033 1.00 98.00 312 SER A O 1
ATOM 2301 N N . ASP A 1 313 ? -13.723 -8.846 18.613 1.00 97.50 313 ASP A N 1
ATOM 2302 C CA . ASP A 1 313 ? -14.571 -9.522 19.599 1.00 97.50 313 ASP A CA 1
ATOM 2303 C C . ASP A 1 313 ? -15.925 -10.006 19.040 1.00 97.50 313 ASP A C 1
ATOM 2305 O O . ASP A 1 313 ? -16.839 -10.328 19.797 1.00 97.50 313 ASP A O 1
ATOM 2309 N N . LEU A 1 314 ? -16.081 -10.075 17.711 1.00 97.19 314 LEU A N 1
ATOM 2310 C CA . LEU A 1 314 ? -17.335 -10.531 17.091 1.00 97.19 314 LEU A CA 1
ATOM 2311 C C . LEU A 1 314 ? -17.611 -12.027 17.264 1.00 97.19 314 LEU A C 1
ATOM 2313 O O . LEU A 1 314 ? -18.770 -12.440 17.287 1.00 97.19 314 LEU A O 1
ATOM 2317 N N . PHE A 1 315 ? -16.559 -12.846 17.306 1.00 96.56 315 PHE A N 1
ATOM 2318 C CA . PHE A 1 315 ? -16.678 -14.309 17.283 1.00 96.56 315 PHE A CA 1
ATOM 2319 C C . PHE A 1 315 ? -16.230 -14.982 18.581 1.00 96.56 315 PHE A C 1
ATOM 2321 O O . PHE A 1 315 ? -16.541 -16.152 18.798 1.00 96.56 315 PHE A O 1
ATOM 2328 N N . ALA A 1 316 ? -15.495 -14.266 19.428 1.00 96.19 316 ALA A N 1
ATOM 2329 C CA . ALA A 1 316 ? -14.949 -14.756 20.686 1.00 96.19 316 ALA A CA 1
ATOM 2330 C C . ALA A 1 316 ? -14.957 -13.637 21.733 1.00 96.19 316 ALA A C 1
ATOM 2332 O O . ALA A 1 316 ? -15.123 -12.468 21.389 1.00 96.19 316 ALA A O 1
ATOM 2333 N N . ASP A 1 317 ? -14.749 -14.002 23.000 1.00 95.62 317 ASP A N 1
ATOM 2334 C CA . ASP A 1 317 ? -14.697 -13.043 24.104 1.00 95.62 317 ASP A CA 1
ATOM 2335 C C . ASP A 1 317 ? -13.685 -11.921 23.846 1.00 95.62 317 ASP A C 1
ATOM 2337 O O . ASP A 1 317 ? -12.610 -12.141 23.277 1.00 95.62 317 ASP A O 1
ATOM 2341 N N . ALA A 1 318 ? -13.995 -10.722 24.342 1.00 95.19 318 ALA A N 1
ATOM 2342 C CA . ALA A 1 318 ? -13.126 -9.561 24.208 1.00 95.19 318 ALA A CA 1
ATOM 2343 C C . ALA A 1 318 ? -11.678 -9.864 24.652 1.00 95.19 318 ALA A C 1
ATOM 2345 O O . ALA A 1 318 ? -11.408 -10.450 25.712 1.00 95.19 318 ALA A O 1
ATOM 2346 N N . GLY A 1 319 ? -10.718 -9.478 23.811 1.00 96.81 319 GLY A N 1
ATOM 2347 C CA . GLY A 1 319 ? -9.298 -9.726 24.038 1.00 96.81 319 GLY A CA 1
ATOM 2348 C C . GLY A 1 319 ? -8.829 -11.150 23.721 1.00 96.81 319 GLY A C 1
ATOM 2349 O O . GLY A 1 319 ? -7.636 -11.418 23.864 1.00 96.81 319 GLY A O 1
ATOM 2350 N N . HIS A 1 320 ? -9.715 -12.096 23.374 1.00 98.19 320 HIS A N 1
ATOM 2351 C CA . HIS A 1 320 ? -9.305 -13.467 23.049 1.00 98.19 320 HIS A CA 1
ATOM 2352 C C . HIS A 1 320 ? -8.394 -13.491 21.820 1.00 98.19 320 HIS A C 1
ATOM 2354 O O . HIS A 1 320 ? -7.288 -14.025 21.905 1.00 98.19 320 HIS A O 1
ATOM 2360 N N . LEU A 1 321 ? -8.822 -12.864 20.718 1.00 98.44 321 LEU A N 1
ATOM 2361 C CA . LEU A 1 321 ? -8.037 -12.808 19.486 1.00 98.44 321 LEU A CA 1
ATOM 2362 C C . LEU A 1 321 ? -6.668 -12.171 19.730 1.00 98.44 321 LEU A C 1
ATOM 2364 O O . LEU A 1 321 ? -5.659 -12.710 19.293 1.00 98.44 321 LEU A O 1
ATOM 2368 N N . GLU A 1 322 ? -6.621 -11.060 20.458 1.00 98.44 322 GLU A N 1
ATOM 2369 C CA . GLU A 1 322 ? -5.395 -10.326 20.738 1.00 98.44 322 GLU A CA 1
ATOM 2370 C C . GLU A 1 322 ? -4.403 -11.173 21.533 1.00 98.44 322 GLU A C 1
ATOM 2372 O O . GLU A 1 322 ? -3.218 -11.197 21.201 1.00 98.44 322 GLU A O 1
ATOM 2377 N N . ARG A 1 323 ? -4.877 -11.893 22.562 1.00 98.44 323 ARG A N 1
ATOM 2378 C CA . ARG A 1 323 ? -4.039 -12.789 23.375 1.00 98.44 323 ARG A CA 1
ATOM 2379 C C . ARG A 1 323 ? -3.497 -13.957 22.555 1.00 98.44 323 ARG A C 1
ATOM 2381 O O . ARG A 1 323 ? -2.299 -14.226 22.618 1.00 98.44 323 ARG A O 1
ATOM 2388 N N . GLU A 1 324 ? -4.346 -14.622 21.774 1.00 98.38 324 GLU A N 1
ATOM 2389 C CA . GLU A 1 324 ? -3.931 -15.759 20.943 1.00 98.38 324 GLU A CA 1
ATOM 2390 C C . GLU A 1 324 ? -2.995 -15.322 19.808 1.00 98.38 324 GLU A C 1
ATOM 2392 O O . GLU A 1 324 ? -1.983 -15.973 19.547 1.00 98.38 324 GLU A O 1
ATOM 2397 N N . ALA A 1 325 ? -3.269 -14.181 19.171 1.00 98.12 325 ALA A N 1
ATOM 2398 C CA . ALA A 1 325 ? -2.398 -13.614 18.149 1.00 98.12 325 ALA A CA 1
ATOM 2399 C C . ALA A 1 325 ? -1.028 -13.224 18.727 1.00 98.12 325 ALA A C 1
ATOM 2401 O O . ALA A 1 325 ? -0.009 -13.498 18.090 1.00 98.12 325 ALA A O 1
ATOM 2402 N N . THR A 1 326 ? -0.973 -12.660 19.942 1.00 98.44 326 THR A N 1
ATOM 2403 C CA . THR A 1 326 ? 0.290 -12.430 20.665 1.00 98.44 326 THR A CA 1
ATOM 2404 C C . THR A 1 326 ? 1.019 -13.745 20.944 1.00 98.44 326 THR A C 1
ATOM 2406 O O . THR A 1 326 ? 2.197 -13.872 20.614 1.00 98.44 326 THR A O 1
ATOM 2409 N N . ALA A 1 327 ? 0.336 -14.753 21.492 1.00 98.38 327 ALA A N 1
ATOM 2410 C CA . ALA A 1 327 ? 0.951 -16.044 21.801 1.00 98.38 327 ALA A CA 1
ATOM 2411 C C . ALA A 1 327 ? 1.515 -16.731 20.544 1.00 98.38 327 ALA A C 1
ATOM 2413 O O . ALA A 1 327 ? 2.632 -17.263 20.558 1.00 98.38 327 ALA A O 1
ATOM 2414 N N . PHE A 1 328 ? 0.786 -16.669 19.427 1.00 98.00 328 PHE A N 1
ATOM 2415 C CA . PHE A 1 328 ? 1.262 -17.137 18.129 1.00 98.00 328 PHE A CA 1
ATOM 2416 C C . PHE A 1 328 ? 2.486 -16.343 17.657 1.00 98.00 328 PHE A C 1
ATOM 2418 O O . PHE A 1 328 ? 3.494 -16.933 17.264 1.00 98.00 328 PHE A O 1
ATOM 2425 N N . ALA A 1 329 ? 2.429 -15.012 17.736 1.00 97.31 329 ALA A N 1
ATOM 2426 C CA . ALA A 1 329 ? 3.520 -14.123 17.358 1.00 97.31 329 ALA A CA 1
ATOM 2427 C C . ALA A 1 329 ? 4.819 -14.424 18.119 1.00 97.31 329 ALA A C 1
ATOM 2429 O O . ALA A 1 329 ? 5.892 -14.506 17.514 1.00 97.31 329 ALA A O 1
ATOM 2430 N N . ASP A 1 330 ? 4.720 -14.621 19.429 1.00 97.19 330 ASP A N 1
ATOM 2431 C CA . ASP A 1 330 ? 5.854 -14.940 20.292 1.00 97.19 330 ASP A CA 1
ATOM 2432 C C . ASP A 1 330 ? 6.398 -16.338 20.003 1.00 97.19 330 ASP A C 1
ATOM 2434 O O . ASP A 1 330 ? 7.612 -16.514 19.884 1.00 97.19 330 ASP A O 1
ATOM 2438 N N . THR A 1 331 ? 5.514 -17.312 19.772 1.00 97.81 331 THR A N 1
ATOM 2439 C CA . THR A 1 331 ? 5.899 -18.670 19.360 1.00 97.81 331 THR A CA 1
ATOM 2440 C C . THR A 1 331 ? 6.684 -18.659 18.046 1.00 97.81 331 THR A C 1
ATOM 2442 O O . THR A 1 331 ? 7.717 -19.321 17.929 1.00 97.81 331 THR A O 1
ATOM 2445 N N . VAL A 1 332 ? 6.238 -17.875 17.058 1.00 96.75 332 VAL A N 1
ATOM 2446 C CA . VAL A 1 332 ? 6.928 -17.730 15.767 1.00 96.75 332 VAL A CA 1
ATOM 2447 C C . VAL A 1 332 ? 8.312 -17.108 15.954 1.00 96.75 332 VAL A C 1
ATOM 2449 O O . VAL A 1 332 ? 9.293 -17.645 15.439 1.00 96.75 332 VAL A O 1
ATOM 2452 N N . ARG A 1 333 ? 8.426 -16.011 16.711 1.00 94.81 333 ARG A N 1
ATOM 2453 C CA . ARG A 1 333 ? 9.712 -15.325 16.944 1.00 94.81 333 ARG A CA 1
ATOM 2454 C C . ARG A 1 333 ? 10.693 -16.153 17.776 1.00 94.81 333 ARG A C 1
ATOM 2456 O O . ARG A 1 333 ? 11.898 -16.048 17.564 1.00 94.81 333 ARG A O 1
ATOM 2463 N N . ALA A 1 334 ? 10.193 -16.980 18.692 1.00 95.88 334 ALA A N 1
ATOM 2464 C CA . ALA A 1 334 ? 11.003 -17.888 19.503 1.00 95.88 334 ALA A CA 1
ATOM 2465 C C . ALA A 1 334 ? 11.429 -19.164 18.755 1.00 95.88 334 ALA A C 1
ATOM 2467 O O . ALA A 1 334 ? 12.246 -19.937 19.264 1.00 95.88 334 ALA A O 1
ATOM 2468 N N . SER A 1 335 ? 10.880 -19.416 17.562 1.00 97.06 335 SER A N 1
ATOM 2469 C CA . SER A 1 335 ? 11.208 -20.611 16.788 1.00 97.06 335 SER A CA 1
ATOM 2470 C C . SER A 1 335 ? 12.673 -20.624 16.333 1.00 97.06 335 SER A C 1
ATOM 2472 O O . SER A 1 335 ? 13.323 -19.590 16.165 1.00 97.06 335 SER A O 1
ATOM 2474 N N . ARG A 1 336 ? 13.216 -21.832 16.142 1.00 97.06 336 ARG A N 1
ATOM 2475 C CA . ARG A 1 336 ? 14.620 -22.027 15.769 1.00 97.06 336 ARG A CA 1
ATOM 2476 C C . ARG A 1 336 ? 14.891 -21.424 14.380 1.00 97.06 336 ARG A C 1
ATOM 2478 O O . ARG A 1 336 ? 14.347 -21.940 13.402 1.00 97.06 336 ARG A O 1
ATOM 2485 N N . PRO A 1 337 ? 15.779 -20.420 14.253 1.00 96.81 337 PRO A N 1
ATOM 2486 C CA . PRO A 1 337 ? 16.141 -19.897 12.947 1.00 96.81 337 PRO A CA 1
ATOM 2487 C C . PRO A 1 337 ? 17.027 -20.894 12.191 1.00 96.81 337 PRO A C 1
ATOM 2489 O O . PRO A 1 337 ? 17.786 -21.663 12.790 1.00 96.81 337 PRO A O 1
ATOM 2492 N N . LEU A 1 338 ? 16.953 -20.859 10.859 1.00 95.50 338 LEU A N 1
ATOM 2493 C CA . LEU A 1 338 ? 17.878 -21.606 9.999 1.00 95.50 338 LEU A CA 1
ATOM 2494 C C . LEU A 1 338 ? 19.296 -21.015 10.056 1.00 95.50 338 LEU A C 1
ATOM 2496 O O . LEU A 1 338 ? 20.272 -21.761 10.015 1.00 95.50 338 LEU A O 1
ATOM 2500 N N . ASP A 1 339 ? 19.395 -19.692 10.197 1.00 95.12 339 ASP A N 1
ATOM 2501 C CA . ASP A 1 339 ? 20.634 -18.937 10.379 1.00 95.12 339 ASP A CA 1
ATOM 2502 C C . ASP A 1 339 ? 20.571 -18.176 11.717 1.00 95.12 339 ASP A C 1
ATOM 2504 O O . ASP A 1 339 ? 19.728 -17.291 11.863 1.00 95.12 339 ASP A O 1
ATOM 2508 N N . PRO A 1 340 ? 21.449 -18.465 12.697 1.00 91.81 340 PRO A N 1
ATOM 2509 C CA . PRO A 1 340 ? 21.469 -17.762 13.983 1.00 91.81 340 PRO A CA 1
ATOM 2510 C C . PRO A 1 340 ? 21.645 -16.238 13.893 1.00 91.81 340 PRO A C 1
ATOM 2512 O O . PRO A 1 340 ? 21.294 -15.539 14.840 1.00 91.81 340 PRO A O 1
ATOM 2515 N N . SER A 1 341 ? 22.184 -15.716 12.788 1.00 94.12 341 SER A N 1
ATOM 2516 C CA . SER A 1 341 ? 22.333 -14.274 12.555 1.00 94.12 341 SER A CA 1
ATOM 2517 C C . SER A 1 341 ? 21.073 -13.604 11.991 1.00 94.12 341 SER A C 1
ATOM 2519 O O . SER A 1 341 ? 20.983 -12.377 11.974 1.00 94.12 341 SER A O 1
ATOM 2521 N N . SER A 1 342 ? 20.082 -14.395 11.567 1.00 92.38 342 SER A N 1
ATOM 2522 C CA . SER A 1 342 ? 18.824 -13.927 10.987 1.00 92.38 342 SER A CA 1
ATOM 2523 C C . SER A 1 342 ? 17.641 -14.555 11.736 1.00 92.38 342 SER A C 1
ATOM 2525 O O . SER A 1 342 ? 17.178 -15.641 11.374 1.00 92.38 342 SER A O 1
ATOM 2527 N N . PRO A 1 343 ? 17.165 -13.918 12.824 1.00 93.75 343 PRO A N 1
ATOM 2528 C CA . PRO A 1 343 ? 16.077 -14.464 13.628 1.00 93.75 343 PRO A CA 1
ATOM 2529 C C . PRO A 1 343 ? 14.788 -14.597 12.810 1.00 93.75 343 PRO A C 1
ATOM 2531 O O . PRO A 1 343 ? 14.553 -13.844 11.860 1.00 93.75 343 PRO A O 1
ATOM 2534 N N . VAL A 1 344 ? 13.930 -15.543 13.203 1.00 96.00 344 VAL A N 1
ATOM 2535 C CA . VAL A 1 344 ? 12.595 -15.688 12.610 1.00 96.00 344 VAL A CA 1
ATOM 2536 C C . VAL A 1 344 ? 11.772 -14.443 12.931 1.00 96.00 344 VAL A C 1
ATOM 2538 O O . VAL A 1 344 ? 11.834 -13.895 14.030 1.00 96.00 344 VAL A O 1
ATOM 2541 N N . ARG A 1 345 ? 11.013 -13.971 11.943 1.00 95.38 345 ARG A N 1
ATOM 2542 C CA . ARG A 1 345 ? 10.221 -12.744 12.031 1.00 95.38 345 ARG A CA 1
ATOM 2543 C C . ARG A 1 345 ? 8.799 -13.016 11.596 1.00 95.38 345 ARG A C 1
ATOM 2545 O O . ARG A 1 345 ? 8.573 -13.822 10.694 1.00 95.38 345 ARG A O 1
ATOM 2552 N N . LEU A 1 346 ? 7.866 -12.276 12.177 1.00 96.12 346 LEU A N 1
ATOM 2553 C CA . LEU A 1 346 ? 6.553 -12.125 11.576 1.00 96.12 346 LEU A CA 1
ATOM 2554 C C . LEU A 1 346 ? 6.617 -11.189 10.363 1.00 96.12 346 LEU A C 1
ATOM 2556 O O . LEU A 1 346 ? 7.540 -10.367 10.249 1.00 96.12 346 LEU A O 1
ATOM 2560 N N . PRO A 1 347 ? 5.612 -11.266 9.474 1.00 95.06 347 PRO A N 1
ATOM 2561 C CA . PRO A 1 347 ? 5.312 -10.177 8.559 1.00 95.06 347 PRO A CA 1
ATOM 2562 C C . PRO A 1 347 ? 5.349 -8.830 9.292 1.00 95.06 347 PRO A C 1
ATOM 2564 O O . PRO A 1 347 ? 4.979 -8.739 10.463 1.00 95.06 347 PRO A O 1
ATOM 2567 N N . PHE A 1 348 ? 5.852 -7.799 8.611 1.00 94.00 348 PHE A N 1
ATOM 2568 C CA . PHE A 1 348 ? 5.931 -6.418 9.106 1.00 94.00 348 PHE A CA 1
ATOM 2569 C C . PH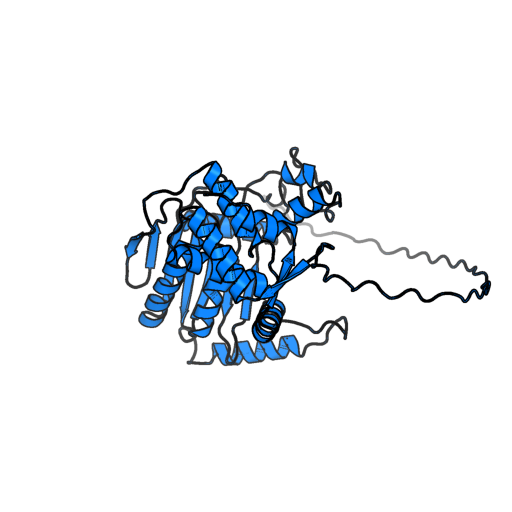E A 1 348 ? 6.938 -6.108 10.230 1.00 94.00 348 PHE A C 1
ATOM 2571 O O . PHE A 1 348 ? 7.288 -4.941 10.409 1.00 94.00 348 PHE A O 1
ATOM 2578 N N . ASP A 1 349 ? 7.509 -7.103 10.924 1.00 94.94 349 ASP A N 1
ATOM 2579 C CA . ASP A 1 349 ? 8.493 -6.870 11.999 1.00 94.94 349 ASP A CA 1
ATOM 2580 C C . ASP A 1 349 ? 9.686 -6.013 11.538 1.00 94.94 349 ASP A C 1
ATOM 2582 O O . ASP A 1 349 ? 10.101 -5.091 12.243 1.00 94.94 349 ASP A O 1
ATOM 2586 N N . ARG A 1 350 ? 10.214 -6.280 10.332 1.00 94.81 350 ARG A N 1
ATOM 2587 C CA . ARG A 1 350 ? 11.309 -5.492 9.737 1.00 94.81 350 ARG A CA 1
ATOM 2588 C C . ARG A 1 350 ? 10.885 -4.043 9.491 1.00 94.81 350 ARG A C 1
ATOM 2590 O O . ARG A 1 350 ? 11.623 -3.138 9.868 1.00 94.81 350 ARG A O 1
ATOM 2597 N N . SER A 1 351 ? 9.729 -3.839 8.857 1.00 95.75 351 SER A N 1
ATOM 2598 C CA . SER A 1 351 ? 9.210 -2.511 8.506 1.00 95.75 351 SER A CA 1
ATOM 2599 C C . SER A 1 351 ? 9.033 -1.650 9.752 1.00 95.75 351 SER A C 1
ATOM 2601 O O . SER A 1 351 ? 9.491 -0.511 9.790 1.00 95.75 351 SER A O 1
ATOM 2603 N N . ARG A 1 352 ? 8.454 -2.223 10.812 1.00 95.38 352 ARG A N 1
ATOM 2604 C CA . ARG A 1 352 ? 8.252 -1.534 12.088 1.00 95.38 352 ARG A CA 1
ATOM 2605 C C . ARG A 1 352 ? 9.561 -1.226 12.812 1.00 95.38 352 ARG A C 1
ATOM 2607 O O . ARG A 1 352 ? 9.721 -0.117 13.314 1.00 95.38 352 ARG A O 1
ATOM 2614 N N . ALA A 1 353 ? 10.499 -2.174 12.860 1.00 95.94 353 ALA A N 1
ATOM 2615 C CA . ALA A 1 353 ? 11.809 -1.941 13.469 1.00 95.94 353 ALA A CA 1
ATOM 2616 C C . ALA A 1 353 ? 12.541 -0.778 12.781 1.00 95.94 353 ALA A C 1
ATOM 2618 O O . ALA A 1 353 ? 13.024 0.127 13.458 1.00 95.94 353 ALA A O 1
ATOM 2619 N N . LEU A 1 354 ? 12.536 -0.762 11.444 1.00 97.00 354 LEU A N 1
ATOM 2620 C CA . LEU A 1 354 ? 13.168 0.293 10.656 1.00 97.00 354 LEU A CA 1
ATOM 2621 C C . LEU A 1 354 ? 12.464 1.645 10.834 1.00 97.00 354 LEU A C 1
ATOM 2623 O O . LEU A 1 354 ? 13.139 2.659 11.019 1.00 97.00 354 LEU A O 1
ATOM 2627 N N . ARG A 1 355 ? 11.121 1.656 10.876 1.00 97.69 355 ARG A N 1
ATOM 2628 C CA . ARG A 1 355 ? 10.338 2.869 11.154 1.00 97.69 355 ARG A CA 1
ATOM 2629 C C . ARG A 1 355 ? 10.715 3.467 12.503 1.00 97.69 355 ARG A C 1
ATOM 26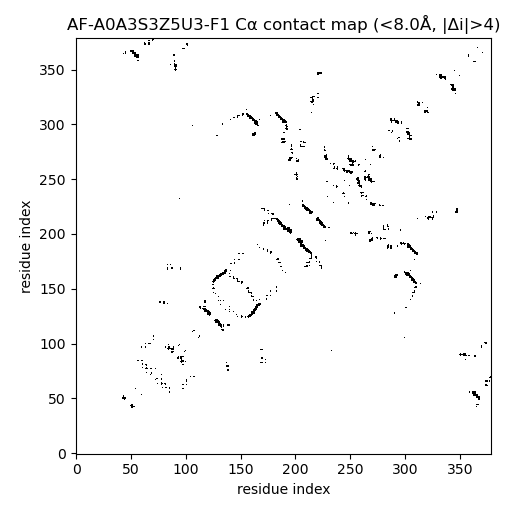31 O O . ARG A 1 355 ? 10.987 4.663 12.584 1.00 97.69 355 ARG A O 1
ATOM 2638 N N . ASN A 1 356 ? 10.759 2.643 13.547 1.00 97.38 356 ASN A N 1
ATOM 2639 C CA . ASN A 1 356 ? 11.076 3.085 14.903 1.00 97.38 356 ASN A CA 1
ATOM 2640 C C . ASN A 1 356 ? 12.520 3.590 15.011 1.00 97.38 356 ASN A C 1
ATOM 2642 O O . ASN A 1 356 ? 12.750 4.651 15.585 1.00 97.38 356 ASN A O 1
ATOM 2646 N N . GLU A 1 357 ? 13.477 2.874 14.416 1.00 97.81 357 GLU A N 1
ATOM 2647 C CA . GLU A 1 357 ? 14.881 3.287 14.364 1.00 97.81 357 GLU A CA 1
ATOM 2648 C C . GLU A 1 357 ? 15.036 4.651 13.677 1.00 97.81 357 GLU A C 1
ATOM 2650 O O . GLU A 1 357 ? 15.646 5.566 14.229 1.00 97.81 357 GLU A O 1
ATOM 2655 N N . ARG A 1 358 ? 14.453 4.816 12.485 1.00 97.50 358 ARG A N 1
ATOM 2656 C CA . ARG A 1 358 ? 14.591 6.045 11.691 1.00 97.50 358 ARG A CA 1
ATOM 2657 C C . ARG A 1 358 ? 13.863 7.230 12.317 1.00 97.50 358 ARG A C 1
ATOM 2659 O O . ARG A 1 358 ? 14.413 8.330 12.303 1.00 97.50 358 ARG A O 1
ATOM 2666 N N . ARG A 1 359 ? 12.694 7.008 12.935 1.00 97.31 359 ARG A N 1
ATOM 2667 C CA . ARG A 1 359 ? 11.998 8.026 13.742 1.00 97.31 359 ARG A CA 1
ATOM 2668 C C . ARG A 1 359 ? 12.844 8.461 14.937 1.00 97.31 359 ARG A C 1
ATOM 2670 O O . ARG A 1 359 ? 13.053 9.656 15.107 1.00 97.31 359 ARG A O 1
ATOM 2677 N N . ALA A 1 360 ? 13.395 7.520 15.707 1.00 97.81 360 ALA A N 1
ATOM 2678 C CA . ALA A 1 360 ? 14.269 7.835 16.842 1.00 97.81 360 ALA A CA 1
ATOM 2679 C C . ALA A 1 360 ? 15.541 8.586 16.411 1.00 97.81 360 ALA A C 1
ATOM 2681 O O . ALA A 1 360 ? 16.028 9.463 17.120 1.00 97.81 360 ALA A O 1
ATOM 2682 N N . ARG A 1 361 ? 16.060 8.270 15.221 1.00 96.62 361 ARG A N 1
ATOM 2683 C CA . ARG A 1 361 ? 17.208 8.943 14.602 1.00 96.62 361 ARG A CA 1
ATOM 2684 C C . ARG A 1 361 ? 16.874 10.326 14.020 1.00 96.62 361 ARG A C 1
ATOM 2686 O O . ARG A 1 361 ? 17.795 11.084 13.722 1.00 96.62 361 ARG A O 1
ATOM 2693 N N . GLY A 1 362 ? 15.598 10.638 13.789 1.00 97.56 362 GLY A N 1
ATOM 2694 C CA . GLY A 1 362 ? 15.136 11.907 13.213 1.00 97.56 362 GLY A CA 1
ATOM 2695 C C . GLY A 1 362 ? 15.527 12.145 11.747 1.00 97.56 362 GLY A C 1
ATOM 2696 O O . GLY A 1 362 ? 15.446 13.275 11.270 1.00 97.56 362 GLY A O 1
ATOM 2697 N N . SER A 1 363 ? 15.990 11.117 11.025 1.00 97.12 363 SER A N 1
ATOM 2698 C CA . SER A 1 363 ? 16.495 11.262 9.650 1.00 97.12 363 SER A CA 1
ATOM 2699 C C . SER A 1 363 ? 16.347 10.000 8.804 1.00 97.12 363 SER A C 1
ATOM 2701 O O . SER A 1 363 ? 16.439 8.871 9.304 1.00 97.12 363 SER A O 1
ATOM 2703 N N . ILE A 1 364 ? 16.200 10.205 7.497 1.00 95.94 364 ILE A N 1
ATOM 2704 C CA . ILE A 1 364 ? 16.154 9.170 6.458 1.00 95.94 364 ILE A CA 1
ATOM 2705 C C . ILE A 1 364 ? 17.309 9.351 5.469 1.00 95.94 364 ILE A C 1
ATOM 2707 O O . ILE A 1 364 ? 17.922 10.416 5.398 1.00 95.94 364 ILE A O 1
ATOM 2711 N N . ASP A 1 365 ? 17.627 8.283 4.747 1.00 93.31 365 ASP A N 1
ATOM 2712 C CA . ASP A 1 365 ? 18.681 8.265 3.736 1.00 93.31 365 ASP A CA 1
ATOM 2713 C C . ASP A 1 365 ? 17.999 8.251 2.364 1.00 93.31 365 ASP A C 1
ATOM 2715 O O . ASP A 1 365 ? 17.269 7.309 2.059 1.00 93.31 365 ASP A O 1
ATOM 2719 N N . VAL A 1 366 ? 18.200 9.303 1.568 1.00 90.88 366 VAL A N 1
ATOM 2720 C CA . VAL A 1 366 ? 17.536 9.492 0.269 1.00 90.88 366 VAL A CA 1
ATOM 2721 C C . VAL A 1 366 ? 18.602 9.653 -0.809 1.00 90.88 366 VAL A C 1
ATOM 2723 O O . VAL A 1 366 ? 19.600 10.340 -0.598 1.00 90.88 366 VAL A O 1
ATOM 2726 N N . GLY A 1 367 ? 18.414 9.016 -1.965 1.00 89.75 367 GLY A N 1
ATOM 2727 C CA . GLY A 1 367 ? 19.357 9.131 -3.079 1.00 89.75 367 GLY A CA 1
ATOM 2728 C C . GLY A 1 367 ? 19.437 10.562 -3.622 1.00 89.75 367 GLY A C 1
ATOM 2729 O O . GLY A 1 367 ? 18.402 11.178 -3.879 1.00 89.75 367 GLY A O 1
ATOM 2730 N N . ASP A 1 368 ? 20.652 11.064 -3.860 1.00 89.62 368 ASP A N 1
ATOM 2731 C CA . ASP A 1 368 ? 20.895 12.456 -4.287 1.00 89.62 368 ASP A CA 1
ATOM 2732 C C . ASP A 1 368 ? 20.083 12.841 -5.528 1.00 89.62 368 ASP A C 1
ATOM 2734 O O . ASP A 1 368 ? 19.433 13.881 -5.559 1.00 89.62 368 ASP A O 1
ATOM 2738 N N . ALA A 1 369 ? 20.031 11.944 -6.516 1.00 87.94 369 ALA A N 1
ATOM 2739 C CA . ALA A 1 369 ? 19.282 12.156 -7.751 1.00 87.94 369 ALA A CA 1
ATOM 2740 C C . ALA A 1 369 ? 17.773 12.354 -7.521 1.00 87.94 369 ALA A C 1
ATOM 2742 O O . ALA A 1 369 ? 17.140 13.103 -8.257 1.00 87.94 369 ALA A O 1
ATOM 2743 N N . VAL A 1 370 ? 17.194 11.703 -6.504 1.00 90.44 370 VAL A N 1
ATOM 2744 C CA . VAL A 1 370 ? 15.776 11.884 -6.156 1.00 90.44 370 VAL A CA 1
ATOM 2745 C C . VAL A 1 370 ? 15.568 13.262 -5.540 1.00 90.44 370 VAL A C 1
ATOM 2747 O O . VAL A 1 370 ? 14.653 13.974 -5.938 1.00 90.44 370 VAL A O 1
ATOM 2750 N N . LEU A 1 371 ? 16.436 13.666 -4.607 1.00 92.94 371 LEU A N 1
ATOM 2751 C CA . LEU A 1 371 ? 16.353 14.986 -3.980 1.00 92.94 371 LEU A CA 1
ATOM 2752 C C . LEU A 1 371 ? 16.503 16.107 -5.012 1.00 92.94 371 LEU A C 1
ATOM 2754 O O . LEU A 1 371 ? 15.727 17.060 -4.997 1.00 92.94 371 LEU A O 1
ATOM 2758 N N . ASP A 1 372 ? 17.473 15.985 -5.915 1.00 93.06 372 ASP A N 1
ATOM 2759 C CA . ASP A 1 372 ? 17.725 16.984 -6.950 1.00 93.06 372 ASP A CA 1
ATOM 2760 C C . ASP A 1 372 ? 16.574 17.056 -7.958 1.00 93.06 372 ASP A C 1
ATOM 2762 O O . ASP A 1 372 ? 16.142 18.156 -8.301 1.00 93.06 372 ASP A O 1
ATOM 2766 N N . ALA A 1 373 ? 16.004 15.914 -8.356 1.00 93.44 373 ALA A N 1
ATOM 2767 C CA . ALA A 1 373 ? 14.824 15.884 -9.217 1.00 93.44 373 ALA A CA 1
ATOM 2768 C C . ALA A 1 373 ? 13.605 16.544 -8.548 1.00 93.44 373 ALA A C 1
ATOM 2770 O O . ALA A 1 373 ? 12.943 17.367 -9.172 1.00 93.44 373 ALA A O 1
ATOM 2771 N N . ILE A 1 374 ? 13.344 16.270 -7.262 1.00 95.19 374 ILE A N 1
ATOM 2772 C CA . ILE A 1 374 ? 12.226 16.893 -6.529 1.00 95.19 374 ILE A CA 1
ATOM 2773 C C . ILE A 1 374 ? 12.424 18.411 -6.404 1.00 95.19 374 ILE A C 1
ATOM 2775 O O . ILE A 1 374 ? 11.470 19.180 -6.530 1.00 95.19 374 ILE A O 1
ATOM 2779 N N . ARG A 1 375 ? 13.662 18.869 -6.179 1.00 94.75 375 ARG A N 1
ATOM 2780 C CA . ARG A 1 375 ? 13.997 20.305 -6.151 1.00 94.75 375 ARG A CA 1
ATOM 2781 C C . ARG A 1 375 ? 13.824 20.968 -7.515 1.00 94.75 375 ARG A C 1
ATOM 2783 O O . ARG A 1 375 ? 13.458 22.137 -7.561 1.00 94.75 375 ARG A O 1
ATOM 2790 N N . ALA A 1 376 ? 14.101 20.238 -8.593 1.00 93.81 376 ALA A N 1
ATOM 2791 C CA . ALA A 1 376 ? 13.987 20.724 -9.961 1.00 93.81 376 ALA A CA 1
ATOM 2792 C C . ALA A 1 376 ? 12.543 20.760 -10.484 1.00 93.81 376 ALA A C 1
ATOM 2794 O O . ALA A 1 376 ? 12.307 21.409 -11.501 1.00 93.81 376 ALA A O 1
ATOM 2795 N N . LEU A 1 377 ? 11.587 20.106 -9.807 1.00 91.06 377 LEU A N 1
ATOM 2796 C CA . LEU A 1 377 ? 10.170 20.192 -10.167 1.00 91.06 377 LEU A CA 1
ATOM 2797 C C . LEU A 1 377 ? 9.705 21.652 -10.129 1.00 91.06 377 LEU A C 1
ATOM 2799 O O . LEU A 1 377 ? 9.659 22.271 -9.058 1.00 91.06 377 LEU A O 1
ATOM 2803 N N . GLY A 1 378 ? 9.380 22.179 -11.308 1.00 74.38 378 GLY A N 1
ATOM 2804 C CA . GLY A 1 378 ? 8.722 23.466 -11.488 1.00 74.38 378 GLY A CA 1
ATOM 2805 C C . GLY A 1 378 ? 7.210 23.383 -11.250 1.00 74.38 378 GLY A C 1
ATOM 2806 O O . GLY A 1 378 ? 6.694 22.290 -11.012 1.00 74.38 378 GLY A O 1
ATOM 2807 N N . PRO A 1 379 ? 6.526 24.538 -11.248 1.00 61.22 379 PRO A N 1
ATOM 2808 C CA . PRO A 1 379 ? 5.069 24.600 -11.301 1.00 61.22 379 PRO A CA 1
ATOM 2809 C C . PRO A 1 379 ? 4.496 24.122 -12.641 1.00 61.22 379 PRO A C 1
ATOM 2811 O O . PRO A 1 379 ? 5.240 24.163 -13.651 1.00 61.22 379 PRO A O 1
#

Radius of gyration: 24.82 Å; Cα contacts (8 Å, |Δi|>4): 755; chains: 1; bounding box: 81×73×51 Å

Nearest PDB structures (foldseek):
  3uoe-assembly1_A  TM=9.160E-01  e=3.008E-30  Sinorhizobium meliloti 1021
  2x06-assembly1_G  TM=8.797E-01  e=2.854E-27  Methanocaldococcus jannaschii
  1x0a-assembly1_A  TM=8.965E-01  e=4.607E-25  Thermus thermophilus HB8
  3i0p-assembly1_A-2  TM=8.902E-01  e=6.490E-25  Entamoeba histolytica
  1v9n-assembly1_A-2  TM=8.604E-01  e=3.342E-23  Pyrococcus horikoshii OT3

Foldseek 3Di:
DDDDDDDDDDDDDDDDDDDDDDDDDDDDDDDDDDDDDDDDDDADAAPQRFRWDKDFLVVQLVLQLVLVVLLVDDSVLSNLQQVLLSLCLLLVVPVLHLLVSVVVVVVCVVPNDDPDAWDWPDDDLAETAIEGQAEALSRVVLVQLVVQLVSCVVPQKHKYKYWWHFHNGFVCVSVFVSQVSQKWKKKKKWAAFAEDAFPWWAGQTGLIWIWTWHHAPPGIQIDIGGFQPDDLVVLVSCQVVVHFADWPQAAALVSHTGRRSVRRNRIHTYTPPGNVSSVSRVVSLVVQVVSPADSRHPHRTTMMMMMMIGRNPPPHHPNPRNHVVVVVQVVQQPDDDPDPVDTGHGPCPSSVVSSVVCVVVSIGIGGPVSSVVSVPNGD

Secondary structure (DSSP, 8-state):
---------PPPP------------PPPP-------PPPP--PPB-TTSSBEEEEEHHHHHHHHHHHHHHTT--HHHHHHHHHHHHHHHHTT-GGGTTHHHHHHHHHHHHSPPPS---EEEEE-SSEEEEEEEEEEHHHHHHHHHHHHHHHHHHHSEEEEEEEEEE----HHHHHHHHHHTTEEEEEEE--SS-BPPTT--S--B----EEEEE--SSS-EEEEE-SBSS-HHHHHHHHHTTPPPPTTSEE-TTS-B---HHHHHHSEEPBTTTHHHHHHHHHHHHHHHHHT--SSPPTTSSEEEEEEEEETTSSSSTTHHHHHHHHHHHHHHHSPPSBTTB----TTHHHHHHHHHHHHHTEEEEEHHHHHHHHH---

Sequence (379 aa):
MSARFDTTFSCPPLHVRRIVGQSRPRPHRGRDRRRRHPLPLVGIIDADGRRAVKISITDAESLGAGALERLGYAPAEAHTIVDHLLDCELRGLVYSGLARVLSIADRLETRPRGSQRAEVVRDSSVVATIDAHDEVGYLAAPLAAELVREKALAHGLAAVAVRDIWYTGMLSYYAEPLADAGLVVIATSNASPWVAVAGGGERLVGTNPVCIAVPTTDRPIVWDIGTSAITHADTVLAARDGRPLPPGVAFDADGAPTTDPVAALAGALAPWGGHRGSGLAMAVQLLGMHAGSSALPPELSGFGMSIVAMRSDLFADAGHLEREATAFADTVRASRPLDPSSPVRLPFDRSRALRNERRARGSIDVGDAVLDAIRALGP

Mean predicted aligned error: 8.96 Å

pLDDT: mean 87.41, std 22.27, range [21.84, 98.94]

Solvent-accessible surface area (backbone atoms only — not comparable to full-atom values): 20166 Å² total; per-residue (Å²): 141,88,83,83,88,84,88,82,86,86,83,85,84,88,85,88,80,90,81,89,81,89,86,84,87,87,87,86,90,79,90,84,86,87,83,90,71,83,81,74,82,81,72,50,58,44,102,82,74,41,65,24,44,79,40,41,50,68,58,51,45,52,53,48,20,56,38,35,36,40,71,69,36,52,70,69,55,16,45,51,39,34,54,54,18,49,53,25,42,32,38,68,42,51,81,57,5,73,55,37,58,54,60,49,50,63,47,39,76,80,52,64,81,60,92,62,67,61,40,79,80,40,80,56,78,40,44,38,33,33,43,18,63,62,32,56,18,52,66,46,48,57,55,41,43,51,54,21,46,58,22,8,73,75,64,43,44,14,35,21,26,36,15,26,20,26,65,66,77,63,56,50,75,54,31,47,63,42,7,72,70,46,18,35,27,44,35,36,28,28,42,27,52,42,18,16,44,66,96,56,24,52,53,61,30,19,48,17,34,42,22,41,18,34,31,30,81,84,61,56,48,36,46,64,48,57,25,38,53,55,54,72,61,59,35,54,49,26,4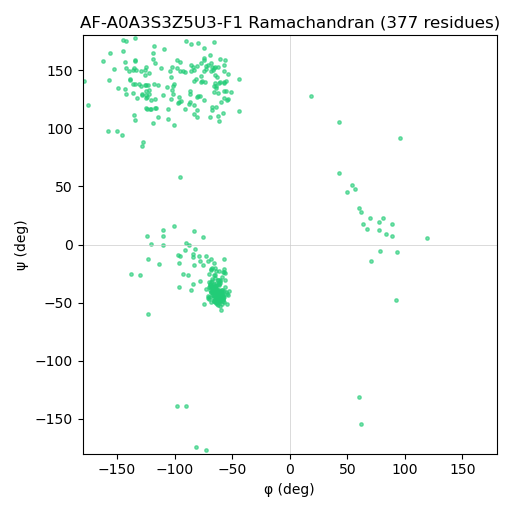0,74,70,72,39,72,48,66,82,76,30,21,9,18,71,88,33,47,80,35,36,50,25,62,45,26,75,63,27,4,31,22,29,31,79,46,60,58,25,21,50,49,18,52,53,28,39,52,50,7,34,73,28,59,16,55,91,70,23,54,82,80,30,36,20,4,27,36,38,37,27,27,39,56,48,78,87,46,62,80,65,46,52,20,50,52,44,37,53,49,52,51,53,52,44,71,40,85,44,95,44,88,91,51,70,40,71,60,60,51,50,66,34,51,51,39,29,52,52,28,58,76,66,47,38,47,77,42,47,48,70,51,56,52,50,51,71,64,56,62,108

Organism: NCBI:txid2498849